Protein 2V3I (pdb70)

Structure (mmCIF, N/CA/C/O backbone):
data_2V3I
#
_entry.id   2V3I
#
_cell.length_a   82.957
_cell.length_b   82.934
_cell.length_c   110.659
_cell.angle_alpha   90.00
_cell.angle_beta   90.00
_cell.angle_gamma   90.00
#
_symmetry.space_group_name_H-M   'I 2 2 2'
#
loop_
_entity.id
_entity.type
_entity.pdbx_description
1 polymer 'EXOGLUCANASE 1'
2 non-polymer 2-acetamido-2-deoxy-beta-D-glucopyranose
3 non-polymer 'COBALT (II) ION'
4 non-polymer GLYCEROL
5 non-polymer 2-{[(2R)-2-HYDROXY-3-(9-PHENANTHRYLOXY)PROPYL]AMINO}PROPANE-1,3-DIOL
6 water water
#
loop_
_atom_site.group_PDB
_atom_site.id
_atom_site.type_symbol
_atom_site.label_atom_id
_atom_site.label_alt_id
_atom_site.label_comp_id
_atom_site.label_asym_id
_atom_site.label_entity_id
_atom_site.label_seq_id
_atom_site.pdbx_PDB_ins_code
_atom_site.Cartn_x
_atom_site.Cartn_y
_atom_site.Cartn_z
_atom_site.occupancy
_atom_site.B_iso_or_equiv
_atom_site.auth_seq_id
_atom_site.auth_comp_id
_atom_site.auth_asym_id
_atom_site.auth_atom_id
_atom_site.pdbx_PDB_model_num
ATOM 9 N N . SER A 1 2 ? 39.314 59.868 65.198 1.00 13.19 2 SER A N 1
ATOM 10 C CA . SER A 1 2 ? 40.257 60.958 65.013 1.00 13.57 2 SER A CA 1
ATOM 11 C C . SER A 1 2 ? 39.607 62.283 65.470 1.00 12.45 2 SER A C 1
ATOM 12 O O . SER A 1 2 ? 38.454 62.331 65.915 1.00 13.36 2 SER A O 1
ATOM 15 N N . ALA A 1 3 ? 40.371 63.359 65.354 1.00 14.13 3 ALA A N 1
ATOM 16 C CA . ALA A 1 3 ? 39.903 64.719 65.671 1.00 14.63 3 ALA A CA 1
ATOM 17 C C . ALA A 1 3 ? 39.794 65.542 64.403 1.00 13.46 3 ALA A C 1
ATOM 18 O O . ALA A 1 3 ? 40.617 65.424 63.506 1.00 17.00 3 ALA A O 1
ATOM 20 N N . CYS A 1 4 ? 38.770 66.379 64.347 1.00 15.37 4 CYS A N 1
ATOM 21 C CA . CYS A 1 4 ? 38.572 67.324 63.270 1.00 16.33 4 CYS A CA 1
ATOM 22 C C . CYS A 1 4 ? 38.536 68.706 63.874 1.00 15.95 4 CYS A C 1
ATOM 23 O O . CYS A 1 4 ? 38.437 68.868 65.113 1.00 16.85 4 CYS A O 1
ATOM 26 N N . THR A 1 5 ? 38.613 69.718 63.006 1.00 16.88 5 THR A N 1
ATOM 27 C CA . THR A 1 5 ? 38.808 71.103 63.447 1.00 18.27 5 THR A CA 1
ATOM 28 C C . THR A 1 5 ? 37.903 72.084 62.726 1.00 18.42 5 THR A C 1
ATOM 29 O O . THR A 1 5 ? 38.276 73.248 62.526 1.00 20.64 5 THR A O 1
ATOM 33 N N . LEU A 1 6 ? 36.696 71.646 62.368 1.00 17.06 6 LEU A N 1
ATOM 34 C CA . LEU A 1 6 ? 35.694 72.600 61.870 1.00 17.60 6 LEU A CA 1
ATOM 35 C C . LEU A 1 6 ? 35.297 73.599 62.980 1.00 18.00 6 LEU A C 1
ATOM 36 O O . LEU A 1 6 ? 34.911 74.728 62.686 1.00 22.20 6 LEU A O 1
ATOM 41 N N A GLN A 1 7 ? 35.493 73.158 64.223 0.50 16.25 7 GLN A N 1
ATOM 42 N N B GLN A 1 7 ? 35.339 73.162 64.242 0.50 16.56 7 GLN A N 1
ATOM 43 C CA A GLN A 1 7 ? 35.205 73.905 65.436 0.50 17.04 7 GLN A CA 1
ATOM 44 C CA B GLN A 1 7 ? 35.243 74.057 65.404 0.50 17.24 7 GLN A CA 1
ATOM 45 C C A GLN A 1 7 ? 36.499 73.869 66.280 0.50 16.17 7 GLN A C 1
ATOM 46 C C B GLN A 1 7 ? 36.531 73.901 66.187 0.50 15.45 7 GLN A C 1
ATOM 47 O O A GLN A 1 7 ? 36.960 72.794 66.643 0.50 16.29 7 GLN A O 1
ATOM 48 O O B GLN A 1 7 ? 36.982 72.794 66.452 0.50 14.47 7 GLN A O 1
ATOM 59 N N . SER A 1 8 ? 37.111 75.018 66.571 1.00 18.05 8 SER A N 1
ATOM 60 C CA . SER A 1 8 ? 38.350 75.000 67.343 1.00 17.82 8 SER A CA 1
ATOM 61 C C . SER A 1 8 ? 38.067 74.474 68.763 1.00 16.19 8 SER A C 1
ATOM 62 O O . SER A 1 8 ? 36.959 74.611 69.276 1.00 18.24 8 SER A O 1
ATOM 65 N N . GLU A 1 9 ? 39.096 73.915 69.378 1.00 15.21 9 GLU A N 1
ATOM 66 C CA . GLU A 1 9 ? 39.012 73.350 70.732 1.00 13.16 9 GLU A CA 1
ATOM 67 C C . GLU A 1 9 ? 39.949 74.160 71.639 1.00 13.40 9 GLU A C 1
ATOM 68 O O . GLU A 1 9 ? 41.166 74.043 71.521 1.00 16.78 9 GLU A O 1
ATOM 74 N N . THR A 1 10 ? 39.358 74.955 72.513 1.00 13.78 10 THR A N 1
ATOM 75 C CA . THR A 1 10 ? 40.121 75.752 73.469 1.00 13.68 10 THR A CA 1
ATOM 76 C C . THR A 1 10 ? 39.597 75.380 74.838 1.00 12.95 10 THR A C 1
ATOM 77 O O . THR A 1 10 ? 38.464 75.718 75.204 1.00 14.63 10 THR A O 1
ATOM 81 N N . HIS A 1 11 ? 40.416 74.673 75.609 1.00 12.10 11 HIS A N 1
ATOM 82 C CA . HIS A 1 11 ? 39.957 74.215 76.945 1.00 12.03 11 HIS A CA 1
ATOM 83 C C . HIS A 1 11 ? 39.894 75.395 77.921 1.00 12.28 11 HIS A C 1
ATOM 84 O O . HIS A 1 11 ? 40.889 76.097 78.112 1.00 13.67 11 HIS A O 1
ATOM 91 N N . PRO A 1 12 ? 38.764 75.602 78.588 1.00 11.40 12 PRO A N 1
ATOM 92 C CA . PRO A 1 12 ? 38.725 76.678 79.547 1.00 12.27 12 PRO A CA 1
ATOM 93 C C . PRO A 1 12 ? 39.777 76.494 80.649 1.00 12.38 12 PRO A C 1
ATOM 94 O O . PRO A 1 12 ? 39.859 75.412 81.240 1.00 12.43 12 PRO A O 1
ATOM 98 N N A PRO A 1 13 ? 40.787 77.377 80.898 0.50 10.53 13 PRO A N 1
ATOM 99 N N B PRO A 1 13 ? 40.340 77.673 81.002 0.50 11.51 13 PRO A N 1
ATOM 100 C CA A PRO A 1 13 ? 41.811 77.126 81.959 0.50 7.00 13 PRO A CA 1
ATOM 101 C CA B PRO A 1 13 ? 41.234 77.719 82.093 0.50 10.62 13 PRO A CA 1
ATOM 102 C C A PRO A 1 13 ? 41.205 76.969 83.358 0.50 6.71 13 PRO A C 1
ATOM 103 C C B PRO A 1 13 ? 40.568 77.589 83.455 0.50 8.77 13 PRO A C 1
ATOM 104 O O A PRO A 1 13 ? 40.136 77.480 83.619 0.50 7.91 13 PRO A O 1
ATOM 105 O O B PRO A 1 13 ? 39.443 78.066 83.709 0.50 10.46 13 PRO A O 1
ATOM 112 N N A LEU A 1 14 ? 41.908 76.250 84.221 0.50 6.06 14 LEU A N 1
ATOM 113 N N B LEU A 1 14 ? 41.313 76.983 84.357 0.50 8.97 14 LEU A N 1
ATOM 114 C CA A LEU A 1 14 ? 41.472 76.109 85.618 0.50 6.14 14 LEU A CA 1
ATOM 115 C CA B LEU A 1 14 ? 40.841 76.809 85.737 0.50 8.75 14 LEU A CA 1
ATOM 116 C C A LEU A 1 14 ? 42.685 75.887 86.479 0.50 6.27 14 LEU A C 1
ATOM 117 C C B LEU A 1 14 ? 42.058 76.701 86.621 0.50 10.28 14 LEU A C 1
ATOM 118 O O A LEU A 1 14 ? 43.490 74.996 86.182 0.50 8.00 14 LEU A O 1
ATOM 119 O O B LEU A 1 14 ? 42.918 75.872 86.361 0.50 11.24 14 LEU A O 1
ATOM 128 N N A THR A 1 15 ? 42.852 76.693 87.527 0.50 6.36 15 THR A N 1
ATOM 129 N N B THR A 1 15 ? 42.156 77.568 87.631 0.50 9.95 15 THR A N 1
ATOM 130 C CA A THR A 1 15 ? 43.963 76.525 88.437 0.50 6.28 15 THR A CA 1
ATOM 131 C CA B THR A 1 15 ? 43.238 77.488 88.609 0.50 10.57 15 THR A CA 1
ATOM 132 C C A THR A 1 15 ? 43.517 75.748 89.662 0.50 5.49 15 THR A C 1
ATOM 133 C C B THR A 1 15 ? 42.835 76.615 89.785 0.50 10.04 15 THR A C 1
ATOM 134 O O A THR A 1 15 ? 42.327 75.675 90.009 0.50 6.61 15 THR A O 1
ATOM 135 O O B THR A 1 15 ? 41.649 76.425 90.055 0.50 10.24 15 THR A O 1
ATOM 142 N N A TRP A 1 16 ? 44.508 75.164 90.335 0.50 6.34 16 TRP A N 1
ATOM 143 N N B TRP A 1 16 ? 43.852 76.030 90.422 0.50 8.54 16 TRP A N 1
ATOM 144 C CA A TRP A 1 16 ? 44.291 74.437 91.596 0.50 6.55 16 TRP A CA 1
ATOM 145 C CA B TRP A 1 16 ? 43.672 75.210 91.622 0.50 9.20 16 TRP A CA 1
ATOM 146 C C A TRP A 1 16 ? 45.595 74.526 92.380 0.50 6.37 16 TRP A C 1
ATOM 147 C C B TRP A 1 16 ? 44.972 75.307 92.442 0.50 9.25 16 TRP A C 1
ATOM 148 O O A TRP A 1 16 ? 46.613 74.890 91.832 0.50 8.22 16 TRP A O 1
ATOM 149 O O B TRP A 1 16 ? 45.987 75.833 91.954 0.50 11.11 16 TRP A O 1
ATOM 170 N N A GLN A 1 17 ? 45.530 74.203 93.661 0.50 6.02 17 GLN A N 1
ATOM 171 N N B GLN A 1 17 ? 44.924 74.845 93.683 0.50 8.87 17 GLN A N 1
ATOM 172 C CA A GLN A 1 17 ? 46.697 74.305 94.522 0.50 6.80 17 GLN A CA 1
ATOM 173 C CA B GLN A 1 17 ? 46.068 74.934 94.566 0.50 8.81 17 GLN A CA 1
ATOM 174 C C A GLN A 1 17 ? 47.221 72.926 94.897 0.50 7.31 17 GLN A C 1
ATOM 175 C C B GLN A 1 17 ? 46.617 73.572 94.907 0.50 8.33 17 GLN A C 1
ATOM 176 O O A GLN A 1 17 ? 46.457 72.050 95.317 0.50 6.52 17 GLN A O 1
ATOM 177 O O B GLN A 1 17 ? 45.857 72.662 95.254 0.50 8.51 17 GLN A O 1
ATOM 188 N N A LYS A 1 18 ? 48.538 72.761 94.828 0.50 6.87 18 LYS A N 1
ATOM 189 N N B LYS A 1 18 ? 47.933 73.466 94.845 0.50 9.24 18 LYS A N 1
ATOM 190 C CA A LYS A 1 18 ? 49.218 71.577 95.337 0.50 7.47 18 LYS A CA 1
ATOM 191 C CA B LYS A 1 18 ? 48.670 72.315 95.309 0.50 8.82 18 LYS A CA 1
ATOM 192 C C A LYS A 1 18 ? 49.899 71.975 96.626 0.50 7.37 18 LYS A C 1
ATOM 193 C C B LYS A 1 18 ? 49.371 72.668 96.629 0.50 9.00 18 LYS A C 1
ATOM 194 O O A LYS A 1 18 ? 50.720 72.908 96.667 0.50 8.24 18 LYS A O 1
ATOM 195 O O B LYS A 1 18 ? 50.146 73.629 96.682 0.50 8.86 18 LYS A O 1
ATOM 206 N N A CYS A 1 19 ? 49.561 71.274 97.696 0.50 7.55 19 CYS A N 1
ATOM 207 N N B CYS A 1 19 ? 49.095 71.904 97.685 0.50 8.87 19 CYS A N 1
ATOM 208 C CA A CYS A 1 19 ? 50.006 71.635 98.999 0.50 9.17 19 CYS A CA 1
ATOM 209 C CA B CYS A 1 19 ? 49.619 72.157 99.050 0.50 9.90 19 CYS A CA 1
ATOM 210 C C A CYS A 1 19 ? 51.053 70.658 99.450 0.50 10.79 19 CYS A C 1
ATOM 211 C C B CYS A 1 19 ? 50.693 71.124 99.493 0.50 9.39 19 CYS A C 1
ATOM 212 O O A CYS A 1 19 ? 51.084 69.495 99.039 0.50 10.90 19 CYS A O 1
ATOM 213 O O B CYS A 1 19 ? 50.702 69.983 99.021 0.50 12.55 19 CYS A O 1
ATOM 218 N N A SER A 1 20 ? 51.964 71.155 100.269 0.50 12.30 20 SER A N 1
ATOM 219 N N B SER A 1 20 ? 51.575 71.530 100.428 0.50 11.83 20 SER A N 1
ATOM 220 C CA A SER A 1 20 ? 52.980 70.299 100.777 0.50 15.13 20 SER A CA 1
ATOM 221 C CA B SER A 1 20 ? 52.757 70.725 100.876 0.50 11.83 20 SER A CA 1
ATOM 222 C C A SER A 1 20 ? 52.837 70.289 102.268 0.50 15.02 20 SER A C 1
ATOM 223 C C B SER A 1 20 ? 52.748 70.349 102.379 0.50 11.79 20 SER A C 1
ATOM 224 O O A SER A 1 20 ? 52.231 71.165 102.904 0.50 14.72 20 SER A O 1
ATOM 225 O O B SER A 1 20 ? 52.153 71.093 103.174 0.50 12.47 20 SER A O 1
ATOM 230 N N . SER A 1 21 ? 53.384 69.232 102.810 1.00 13.88 21 SER A N 1
ATOM 231 C CA . SER A 1 21 ? 53.386 68.984 104.230 1.00 14.09 21 SER A CA 1
ATOM 232 C C . SER A 1 21 ? 54.031 70.080 105.046 1.00 13.77 21 SER A C 1
ATOM 233 O O . SER A 1 21 ? 53.673 70.252 106.220 1.00 15.44 21 SER A O 1
ATOM 236 N N . GLY A 1 22 ? 54.959 70.829 104.436 1.00 14.34 22 GLY A N 1
ATOM 237 C CA . GLY A 1 22 ? 55.665 71.887 105.114 1.00 16.12 22 GLY A CA 1
ATOM 238 C C . GLY A 1 22 ? 54.870 73.155 105.288 1.00 15.42 22 GLY A C 1
ATOM 239 O O . GLY A 1 22 ? 55.362 74.120 105.897 1.00 16.58 22 GLY A O 1
ATOM 240 N N . GLY A 1 23 ? 53.642 73.165 104.791 1.00 15.42 23 GLY A N 1
ATOM 241 C CA . GLY A 1 23 ? 52.725 74.220 105.210 1.00 17.73 23 GLY A CA 1
ATOM 242 C C . GLY A 1 23 ? 52.393 75.276 104.184 1.00 16.03 23 GLY A C 1
ATOM 243 O O . GLY A 1 23 ? 51.636 76.225 104.505 1.00 17.93 23 GLY A O 1
ATOM 244 N N . THR A 1 24 ? 52.951 75.139 102.972 1.00 16.53 24 THR A N 1
ATOM 245 C CA . THR A 1 24 ? 52.671 76.101 101.886 1.00 15.85 24 THR A CA 1
ATOM 246 C C . THR A 1 24 ? 51.945 75.405 100.746 1.00 15.85 24 THR A C 1
ATOM 247 O O . THR A 1 24 ? 51.963 74.190 100.610 1.00 19.01 24 THR A O 1
ATOM 251 N N A CYS A 1 25 ? 51.480 76.171 99.812 0.50 15.39 25 CYS A N 1
ATOM 252 N N B CYS A 1 25 ? 51.121 76.250 100.089 0.50 14.41 25 CYS A N 1
ATOM 253 C CA A CYS A 1 25 ? 50.829 75.569 98.700 0.50 11.85 25 CYS A CA 1
ATOM 254 C CA B CYS A 1 25 ? 50.270 75.984 98.882 0.50 12.50 25 CYS A CA 1
ATOM 255 C C A CYS A 1 25 ? 51.338 76.345 97.509 0.50 10.48 25 CYS A C 1
ATOM 256 C C B CYS A 1 25 ? 50.634 76.943 97.715 0.50 12.69 25 CYS A C 1
ATOM 257 O O A CYS A 1 25 ? 51.735 77.514 97.628 0.50 13.18 25 CYS A O 1
ATOM 258 O O B CYS A 1 25 ? 50.943 78.113 97.917 0.50 16.17 25 CYS A O 1
ATOM 263 N N A THR A 1 26 ? 51.275 75.708 96.356 0.50 10.22 26 THR A N 1
ATOM 264 N N B THR A 1 26 ? 50.554 76.422 96.494 0.50 12.09 26 THR A N 1
ATOM 265 C CA A THR A 1 26 ? 51.742 76.330 95.127 0.50 10.54 26 THR A CA 1
ATOM 266 C CA B THR A 1 26 ? 50.932 77.165 95.302 0.50 12.70 26 THR A CA 1
ATOM 267 C C A THR A 1 26 ? 50.670 76.150 94.045 0.50 9.37 26 THR A C 1
ATOM 268 C C B THR A 1 26 ? 49.882 77.003 94.187 0.50 11.13 26 THR A C 1
ATOM 269 O O A THR A 1 26 ? 50.136 75.040 93.875 0.50 9.36 26 THR A O 1
ATOM 270 O O B THR A 1 26 ? 49.365 75.912 93.954 0.50 11.05 26 THR A O 1
ATOM 277 N N A GLN A 1 27 ? 50.347 77.227 93.335 0.50 8.98 27 GLN A N 1
ATOM 278 N N B GLN A 1 27 ? 49.572 78.114 93.524 0.50 11.71 27 GLN A N 1
ATOM 279 C CA A GLN A 1 27 ? 49.363 77.160 92.275 0.50 8.25 27 GLN A CA 1
ATOM 280 C CA B GLN A 1 27 ? 48.600 78.111 92.438 0.50 11.52 27 GLN A CA 1
ATOM 281 C C A GLN A 1 27 ? 49.848 76.347 91.088 0.50 8.38 27 GLN A C 1
ATOM 282 C C B GLN A 1 27 ? 49.112 77.341 91.221 0.50 11.15 27 GLN A C 1
ATOM 283 O O A GLN A 1 27 ? 50.973 76.486 90.616 0.50 10.64 27 GLN A O 1
ATOM 284 O O B GLN A 1 27 ? 50.245 77.557 90.763 0.50 13.26 27 GLN A O 1
ATOM 295 N N A GLN A 1 28 ? 48.929 75.519 90.585 0.50 7.76 28 GLN A N 1
ATOM 296 N N B GLN A 1 28 ? 48.231 76.490 90.692 0.50 10.30 28 GLN A N 1
ATOM 297 C CA A GLN A 1 28 ? 49.103 74.724 89.380 0.50 8.17 28 GLN A CA 1
ATOM 298 C CA B GLN A 1 28 ? 48.466 75.705 89.480 0.50 9.65 28 GLN A CA 1
ATOM 299 C C A GLN A 1 28 ? 48.134 75.227 88.311 0.50 7.26 28 GLN A C 1
ATOM 300 C C B GLN A 1 28 ? 47.493 76.223 88.441 0.50 10.25 28 GLN A C 1
ATOM 301 O O A GLN A 1 28 ? 47.013 75.594 88.619 0.50 9.06 28 GLN A O 1
ATOM 302 O O B GLN A 1 28 ? 46.360 76.620 88.760 0.50 12.64 28 GLN A O 1
ATOM 313 N N A THR A 1 29 ? 48.560 75.199 87.057 0.50 8.62 29 THR A N 1
ATOM 314 N N B THR A 1 29 ? 47.926 76.215 87.186 0.50 10.84 29 THR A N 1
ATOM 315 C CA A THR A 1 29 ? 47.680 75.620 85.986 0.50 9.32 29 THR A CA 1
ATOM 316 C CA B THR A 1 29 ? 47.047 76.599 86.112 0.50 11.44 29 THR A CA 1
ATOM 317 C C A THR A 1 29 ? 47.303 74.424 85.135 0.50 8.84 29 THR A C 1
ATOM 318 C C B THR A 1 29 ? 46.673 75.358 85.289 0.50 11.50 29 THR A C 1
ATOM 319 O O A THR A 1 29 ? 48.151 73.828 84.486 0.50 11.10 29 THR A O 1
ATOM 320 O O B THR A 1 29 ? 47.514 74.737 84.635 0.50 14.40 29 THR A O 1
ATOM 327 N N A GLY A 1 30 ? 46.020 74.120 85.100 0.50 8.98 30 GLY A N 1
ATOM 328 N N B GLY A 1 30 ? 45.394 75.007 85.346 0.50 11.64 30 GLY A N 1
ATOM 329 C CA A GLY A 1 30 ? 45.442 73.092 84.227 0.50 10.04 30 GLY A CA 1
ATOM 330 C CA B GLY A 1 30 ? 44.847 73.844 84.660 0.50 12.81 30 GLY A CA 1
ATOM 331 C C A GLY A 1 30 ? 44.353 73.734 83.357 0.50 9.59 30 GLY A C 1
ATOM 332 C C B GLY A 1 30 ? 43.855 74.205 83.603 0.50 12.33 30 GLY A C 1
ATOM 333 O O A GLY A 1 30 ? 44.384 74.888 83.105 0.50 8.59 30 GLY A O 1
ATOM 334 O O B GLY A 1 30 ? 43.765 75.482 83.247 0.50 11.06 30 GLY A O 1
ATOM 335 N N . SER A 1 31 ? 43.239 73.100 83.033 1.00 14.74 31 SER A N 1
ATOM 336 C CA . SER A 1 31 ? 42.147 73.438 82.141 1.00 13.02 31 SER A CA 1
ATOM 337 C C . SER A 1 31 ? 41.139 72.310 82.242 1.00 11.11 31 SER A C 1
ATOM 338 O O . SER A 1 31 ? 41.463 71.252 82.804 1.00 12.11 31 SER A O 1
ATOM 341 N N . VAL A 1 32 ? 39.960 72.522 81.661 1.00 10.03 32 VAL A N 1
ATOM 342 C CA . VAL A 1 32 ? 38.960 71.443 81.605 1.00 9.56 32 VAL A CA 1
ATOM 343 C C . VAL A 1 32 ? 38.627 71.124 80.154 1.00 9.55 32 VAL A C 1
ATOM 344 O O . VAL A 1 32 ? 38.643 71.989 79.274 1.00 10.74 32 VAL A O 1
ATOM 348 N N . VAL A 1 33 ? 38.250 69.854 79.950 1.00 8.99 33 VAL A N 1
ATOM 349 C CA . VAL A 1 33 ? 37.844 69.366 78.629 1.00 9.14 33 VAL A CA 1
ATOM 350 C C . VAL A 1 33 ? 36.526 68.624 78.746 1.00 8.50 33 VAL A C 1
ATOM 351 O O . VAL A 1 33 ? 36.319 67.870 79.715 1.00 9.19 33 VAL A O 1
ATOM 355 N N . ILE A 1 34 ? 35.648 68.792 77.760 1.00 8.25 34 ILE A N 1
ATOM 356 C CA . ILE A 1 34 ? 34.372 68.084 77.752 1.00 8.25 34 ILE A CA 1
ATOM 357 C C . ILE A 1 34 ? 34.548 66.678 77.146 1.00 7.79 34 ILE A C 1
ATOM 358 O O . ILE A 1 34 ? 35.258 66.443 76.168 1.00 8.33 34 ILE A O 1
ATOM 363 N N . ASP A 1 35 ? 33.814 65.749 77.766 1.00 7.89 35 ASP A N 1
ATOM 364 C CA . ASP A 1 35 ? 33.782 64.347 77.350 1.00 7.27 35 ASP A CA 1
ATOM 365 C C . ASP A 1 35 ? 33.294 64.261 75.911 1.00 7.61 35 ASP A C 1
ATOM 366 O O . ASP A 1 35 ? 32.374 64.965 75.448 1.00 8.02 35 ASP A O 1
ATOM 371 N N . ALA A 1 36 ? 33.891 63.287 75.196 1.00 7.97 36 ALA A N 1
ATOM 372 C CA . ALA A 1 36 ? 33.641 63.073 73.776 1.00 9.06 36 ALA A CA 1
ATOM 373 C C . ALA A 1 36 ? 32.166 62.831 73.455 1.00 8.63 36 ALA A C 1
ATOM 374 O O . ALA A 1 36 ? 31.733 63.161 72.340 1.00 9.36 36 ALA A O 1
ATOM 376 N N . ASN A 1 37 ? 31.398 62.233 74.363 1.00 8.30 37 ASN A N 1
ATOM 377 C CA . ASN A 1 37 ? 29.995 61.963 74.045 1.00 9.26 37 ASN A CA 1
ATOM 378 C C . ASN A 1 37 ? 29.166 63.214 73.774 1.00 8.82 37 ASN A C 1
ATOM 379 O O . ASN A 1 37 ? 28.129 63.134 73.106 1.00 10.79 37 ASN A O 1
ATOM 384 N N . TRP A 1 38 ? 29.577 64.362 74.333 1.00 8.85 38 TRP A N 1
ATOM 385 C CA . TRP A 1 38 ? 28.831 65.591 74.129 1.00 9.32 38 TRP A CA 1
ATOM 386 C C . TRP A 1 38 ? 29.172 66.260 72.819 1.00 9.29 38 TRP A C 1
ATOM 387 O O . TRP A 1 38 ? 28.488 67.215 72.420 1.00 11.12 38 TRP A O 1
ATOM 398 N N . ARG A 1 39 ? 30.205 65.786 72.128 1.00 9.54 39 ARG A N 1
ATOM 399 C CA . ARG A 1 39 ? 30.695 66.445 70.906 1.00 10.19 39 ARG A CA 1
ATOM 400 C C . ARG A 1 39 ? 29.907 66.021 69.677 1.00 11.22 39 ARG A C 1
ATOM 401 O O . ARG A 1 39 ? 29.204 65.000 69.685 1.00 12.89 39 ARG A O 1
ATOM 409 N N . TRP A 1 40 ? 30.095 66.791 68.615 1.00 10.69 40 TRP A N 1
ATOM 410 C CA . TRP A 1 40 ? 29.659 66.422 67.273 1.00 11.75 40 TRP A CA 1
ATOM 411 C C . TRP A 1 40 ? 30.638 65.383 66.699 1.00 11.27 40 TRP A C 1
ATOM 412 O O . TRP A 1 40 ? 31.866 65.586 66.727 1.00 12.66 40 TRP A O 1
ATOM 423 N N . THR A 1 41 ? 30.073 64.278 66.208 1.00 10.94 41 THR A N 1
ATOM 424 C CA . THR A 1 41 ? 30.833 63.204 65.590 1.00 11.42 41 THR A CA 1
ATOM 425 C C . THR A 1 41 ? 30.449 63.194 64.109 1.00 11.82 41 THR A C 1
ATOM 426 O O . THR A 1 41 ? 29.291 62.958 63.773 1.00 12.09 41 THR A O 1
ATOM 430 N N . HIS A 1 42 ? 31.414 63.450 63.209 1.00 11.31 42 HIS A N 1
ATOM 431 C CA . HIS A 1 42 ? 31.107 63.533 61.793 1.00 11.81 42 HIS A CA 1
ATOM 432 C C . HIS A 1 42 ? 32.179 62.897 60.941 1.00 11.76 42 HIS A C 1
ATOM 433 O O . HIS A 1 42 ? 33.246 62.515 61.428 1.00 12.75 42 HIS A O 1
ATOM 440 N N . ALA A 1 43 ? 31.897 62.808 59.653 1.00 12.70 43 ALA A N 1
ATOM 441 C CA . ALA A 1 43 ? 32.831 62.183 58.735 1.00 13.77 43 ALA A CA 1
ATOM 442 C C . ALA A 1 43 ? 34.150 62.937 58.708 1.00 14.33 43 ALA A C 1
ATOM 443 O O . ALA A 1 43 ? 34.150 64.168 58.770 1.00 15.02 43 ALA A O 1
ATOM 445 N N . THR A 1 44 ? 35.262 62.230 58.502 1.00 15.41 44 THR A N 1
ATOM 446 C CA . THR A 1 44 ? 36.545 62.951 58.543 1.00 17.00 44 THR A CA 1
ATOM 447 C C . THR A 1 44 ? 36.678 64.004 57.444 1.00 17.79 44 THR A C 1
ATOM 448 O O . THR A 1 44 ? 37.380 65.007 57.647 1.00 21.08 44 THR A O 1
ATOM 452 N N . ASN A 1 45 ? 36.003 63.803 56.310 1.00 17.64 45 ASN A N 1
ATOM 453 C CA . ASN A 1 45 ? 36.194 64.673 55.163 1.00 21.14 45 ASN A CA 1
ATOM 454 C C . ASN A 1 45 ? 34.977 65.530 54.811 1.00 19.89 45 ASN A C 1
ATOM 455 O O . ASN A 1 45 ? 34.946 66.083 53.716 1.00 23.06 45 ASN A O 1
ATOM 460 N N . SER A 1 46 ? 33.967 65.604 55.676 1.00 18.24 46 SER A N 1
ATOM 461 C CA . SER A 1 46 ? 32.791 66.423 55.392 1.00 18.23 46 SER A CA 1
ATOM 462 C C . SER A 1 46 ? 32.042 66.696 56.680 1.00 17.74 46 SER A C 1
ATOM 463 O O . SER A 1 46 ? 32.446 66.227 57.741 1.00 20.98 46 SER A O 1
ATOM 466 N N A SER A 1 47 ? 30.930 67.418 56.590 0.50 18.00 47 SER A N 1
ATOM 467 N N B SER A 1 47 ? 30.935 67.421 56.600 0.50 17.07 47 SER A N 1
ATOM 468 C CA A SER A 1 47 ? 30.102 67.697 57.759 0.50 18.13 47 SER A CA 1
ATOM 469 C CA B SER A 1 47 ? 30.131 67.688 57.781 0.50 16.84 47 SER A CA 1
ATOM 470 C C A SER A 1 47 ? 29.026 66.648 58.006 0.50 15.69 47 SER A C 1
ATOM 471 C C B SER A 1 47 ? 28.991 66.686 57.959 0.50 15.38 47 SER A C 1
ATOM 472 O O A SER A 1 47 ? 28.216 66.807 58.917 0.50 16.74 47 SER A O 1
ATOM 473 O O B SER A 1 47 ? 28.094 66.923 58.769 0.50 18.21 47 SER A O 1
ATOM 478 N N . THR A 1 48 ? 29.011 65.579 57.219 1.00 16.11 48 THR A N 1
ATOM 479 C CA . THR A 1 48 ? 27.972 64.550 57.396 1.00 15.44 48 THR A CA 1
ATOM 480 C C . THR A 1 48 ? 28.061 63.903 58.791 1.00 13.93 48 THR A C 1
ATOM 481 O O . THR A 1 48 ? 29.148 63.502 59.207 1.00 13.12 48 THR A O 1
ATOM 485 N N . ASN A 1 49 ? 26.939 63.781 59.484 1.00 14.34 49 ASN A N 1
ATOM 486 C CA . ASN A 1 49 ? 26.961 63.242 60.842 1.00 14.29 49 ASN A CA 1
ATOM 487 C C . ASN A 1 49 ? 27.245 61.734 60.839 1.00 13.89 49 ASN A C 1
ATOM 488 O O . ASN A 1 49 ? 26.638 60.990 60.065 1.00 16.18 49 ASN A O 1
ATOM 493 N N . CYS A 1 50 ? 28.138 61.279 61.736 1.00 11.85 50 CYS A N 1
ATOM 494 C CA . CYS A 1 50 ? 28.232 59.853 61.996 1.00 10.89 50 CYS A CA 1
ATOM 495 C C . CYS A 1 50 ? 27.186 59.402 62.988 1.00 10.56 50 CYS A C 1
ATOM 496 O O . CYS A 1 50 ? 26.798 58.233 62.979 1.00 12.15 50 CYS A O 1
ATOM 499 N N . TYR A 1 51 ? 26.819 60.296 63.911 1.00 11.70 51 TYR A N 1
ATOM 500 C CA . TYR A 1 51 ? 25.808 60.033 64.936 1.00 11.65 51 TYR A CA 1
ATOM 501 C C . TYR A 1 51 ? 24.915 61.232 64.901 1.00 11.65 51 TYR A C 1
ATOM 502 O O . TYR A 1 51 ? 25.378 62.368 64.847 1.00 12.49 51 TYR A O 1
ATOM 511 N N . ASP A 1 52 ? 23.613 60.992 64.944 1.00 13.22 52 ASP A N 1
ATOM 512 C CA . ASP A 1 52 ? 22.634 62.071 64.810 1.00 16.13 52 ASP A CA 1
ATOM 513 C C . ASP A 1 52 ? 21.419 61.677 65.614 1.00 14.29 52 ASP A C 1
ATOM 514 O O . ASP A 1 52 ? 20.907 60.588 65.423 1.00 15.09 52 ASP A O 1
ATOM 519 N N . GLY A 1 53 ? 20.969 62.542 66.519 1.00 15.40 53 GLY A N 1
ATOM 520 C CA . GLY A 1 53 ? 19.849 62.179 67.385 1.00 14.73 53 GLY A CA 1
ATOM 521 C C . GLY A 1 53 ? 20.294 61.058 68.298 1.00 12.32 53 GLY A C 1
ATOM 522 O O . GLY A 1 53 ? 21.181 61.244 69.126 1.00 12.96 53 GLY A O 1
ATOM 523 N N . ASN A 1 54 ? 19.716 59.873 68.135 1.00 12.16 54 ASN A N 1
ATOM 524 C CA . ASN A 1 54 ? 20.133 58.719 68.946 1.00 12.82 54 ASN A CA 1
ATOM 525 C C . ASN A 1 54 ? 20.462 57.526 68.092 1.00 11.78 54 ASN A C 1
ATOM 526 O O . ASN A 1 54 ? 20.423 56.389 68.564 1.00 13.72 54 ASN A O 1
ATOM 531 N N A THR A 1 55 ? 20.758 57.783 66.812 0.50 12.14 55 THR A N 1
ATOM 532 N N B THR A 1 55 ? 20.918 57.770 66.877 0.50 12.34 55 THR A N 1
ATOM 533 C CA A THR A 1 55 ? 21.102 56.749 65.828 0.50 15.05 55 THR A CA 1
ATOM 534 C CA B THR A 1 55 ? 21.296 56.659 66.043 0.50 12.92 55 THR A CA 1
ATOM 535 C C A THR A 1 55 ? 22.503 57.008 65.230 0.50 11.51 55 THR A C 1
ATOM 536 C C B THR A 1 55 ? 22.460 57.022 65.099 0.50 13.03 55 THR A C 1
ATOM 537 O O A THR A 1 55 ? 23.009 58.127 65.297 0.50 11.91 55 THR A O 1
ATOM 538 O O B THR A 1 55 ? 22.746 58.193 64.765 0.50 14.62 55 THR A O 1
ATOM 545 N N . TRP A 1 56 ? 23.093 55.968 64.641 1.00 11.90 56 TRP A N 1
ATOM 546 C CA . TRP A 1 56 ? 24.307 56.090 63.868 1.00 11.56 56 TRP A CA 1
ATOM 547 C C . TRP A 1 56 ? 24.034 56.022 62.383 1.00 11.58 56 TRP A C 1
ATOM 548 O O . TRP A 1 56 ? 23.066 55.369 61.920 1.00 13.44 56 TRP A O 1
ATOM 559 N N . SER A 1 57 ? 24.895 56.644 61.592 1.00 11.62 57 SER A N 1
ATOM 560 C CA . SER A 1 57 ? 24.907 56.505 60.142 1.00 11.13 57 SER A CA 1
ATOM 561 C C . SER A 1 57 ? 25.220 55.052 59.779 1.00 11.74 57 SER A C 1
ATOM 562 O O . SER A 1 57 ? 26.323 54.550 60.092 1.00 12.76 57 SER A O 1
ATOM 565 N N . SER A 1 58 ? 24.301 54.386 59.082 1.00 11.66 58 SER A N 1
ATOM 566 C CA . SER A 1 58 ? 24.515 52.985 58.747 1.00 13.35 58 SER A CA 1
ATOM 567 C C . SER A 1 58 ? 25.562 52.823 57.672 1.00 13.89 58 SER A C 1
ATOM 568 O O . SER A 1 58 ? 26.145 51.738 57.528 1.00 15.56 58 SER A O 1
ATOM 571 N N . THR A 1 59 ? 25.812 53.876 56.893 1.00 12.85 59 THR A N 1
ATOM 572 C CA . THR A 1 59 ? 26.809 53.771 55.848 1.00 13.23 59 THR A CA 1
ATOM 573 C C . THR A 1 59 ? 28.195 54.161 56.361 1.00 13.55 59 THR A C 1
ATOM 574 O O . THR A 1 59 ? 29.181 53.506 56.005 1.00 14.81 59 THR A O 1
ATOM 578 N N . LEU A 1 60 ? 28.315 55.226 57.158 1.00 12.76 60 LEU A N 1
ATOM 579 C CA . LEU A 1 60 ? 29.624 55.569 57.737 1.00 12.17 60 LEU A CA 1
ATOM 580 C C . LEU A 1 60 ? 30.058 54.584 58.804 1.00 11.55 60 LEU A C 1
ATOM 581 O O . LEU A 1 60 ? 31.264 54.362 59.007 1.00 12.55 60 LEU A O 1
ATOM 586 N N . CYS A 1 61 ? 29.080 54.017 59.514 1.00 11.06 61 CYS A N 1
ATOM 587 C CA . CYS A 1 61 ? 29.318 53.239 60.699 1.00 12.23 61 CYS A CA 1
ATOM 588 C C . CYS A 1 61 ? 28.654 51.855 60.638 1.00 12.09 61 CYS A C 1
ATOM 589 O O . CYS A 1 61 ? 27.787 51.528 61.435 1.00 13.11 61 CYS A O 1
ATOM 592 N N . PRO A 1 62 ? 29.078 51.019 59.667 1.00 14.02 62 PRO A N 1
ATOM 593 C CA . PRO A 1 62 ? 28.489 49.687 59.534 1.00 14.80 62 PRO A CA 1
ATOM 594 C C . PRO A 1 62 ? 28.969 48.699 60.601 1.00 14.73 62 PRO A C 1
ATOM 595 O O . PRO A 1 62 ? 28.345 47.650 60.818 1.00 17.18 62 PRO A O 1
ATOM 599 N N . ASP A 1 63 ? 30.096 49.019 61.242 1.00 14.28 63 ASP A N 1
ATOM 600 C CA . ASP A 1 63 ? 30.667 48.200 62.304 1.00 13.89 63 ASP A CA 1
ATOM 601 C C . ASP A 1 63 ? 31.586 49.129 63.108 1.00 12.69 63 ASP A C 1
ATOM 602 O O . ASP A 1 63 ? 31.860 50.277 62.686 1.00 12.80 63 ASP A O 1
ATOM 607 N N . ASN A 1 64 ? 32.048 48.647 64.255 1.00 12.63 64 ASN A N 1
ATOM 608 C CA . ASN A 1 64 ? 32.740 49.527 65.202 1.00 12.33 64 ASN A CA 1
ATOM 609 C C . ASN A 1 64 ? 34.061 50.053 64.655 1.00 12.90 64 ASN A C 1
ATOM 610 O O . ASN A 1 64 ? 34.401 51.210 64.924 1.00 12.77 64 ASN A O 1
ATOM 615 N N . GLU A 1 65 ? 34.812 49.224 63.913 1.00 13.92 65 GLU A N 1
ATOM 616 C CA . GLU A 1 65 ? 36.138 49.605 63.434 1.00 14.74 65 GLU A CA 1
ATOM 617 C C . GLU A 1 65 ? 36.004 50.563 62.255 1.00 15.02 65 GLU A C 1
ATOM 618 O O . GLU A 1 65 ? 36.659 51.608 62.193 1.00 15.65 65 GLU A O 1
ATOM 624 N N . THR A 1 66 ? 35.120 50.230 61.322 1.00 14.25 66 THR A N 1
ATOM 625 C CA . THR A 1 66 ? 34.934 51.094 60.152 1.00 14.72 66 THR A CA 1
ATOM 626 C C . THR A 1 66 ? 34.457 52.490 60.585 1.00 12.83 66 THR A C 1
ATOM 627 O O . THR A 1 66 ? 34.890 53.498 60.063 1.00 13.93 66 THR A O 1
ATOM 631 N N . CYS A 1 67 ? 33.536 52.546 61.541 1.00 11.90 67 CYS A N 1
ATOM 632 C CA . CYS A 1 67 ? 33.032 53.812 62.030 1.00 11.35 67 CYS A CA 1
ATOM 633 C C . CYS A 1 67 ? 34.156 54.660 62.577 1.00 11.41 67 CYS A C 1
ATOM 634 O O . CYS A 1 67 ? 34.243 55.862 62.273 1.00 12.18 67 CYS A O 1
ATOM 637 N N . ALA A 1 68 ? 35.018 54.089 63.434 1.00 12.10 68 ALA A N 1
ATOM 638 C CA . ALA A 1 68 ? 36.119 54.873 63.994 1.00 13.02 68 ALA A CA 1
ATOM 639 C C . ALA A 1 68 ? 37.067 55.363 62.907 1.00 13.54 68 ALA A C 1
ATOM 640 O O . ALA A 1 68 ? 37.613 56.467 63.026 1.00 15.47 68 ALA A O 1
ATOM 642 N N . LYS A 1 69 ? 37.287 54.582 61.840 1.00 14.06 69 LYS A N 1
ATOM 643 C CA . LYS A 1 69 ? 38.140 55.037 60.746 1.00 15.14 69 LYS A CA 1
ATOM 644 C C . LYS A 1 69 ? 37.496 56.175 59.978 1.00 14.58 69 LYS A C 1
ATOM 645 O O . LYS A 1 69 ? 38.186 57.082 59.498 1.00 17.19 69 LYS A O 1
ATOM 651 N N . ASN A 1 70 ? 36.179 56.135 59.847 1.00 13.51 70 ASN A N 1
ATOM 652 C CA . ASN A 1 70 ? 35.475 57.112 59.031 1.00 12.73 70 ASN A CA 1
ATOM 653 C C . ASN A 1 70 ? 35.125 58.403 59.749 1.00 13.33 70 ASN A C 1
ATOM 654 O O . ASN A 1 70 ? 34.725 59.365 59.093 1.00 14.93 70 ASN A O 1
ATOM 659 N N . CYS A 1 71 ? 35.224 58.418 61.088 1.00 12.31 71 CYS A N 1
ATOM 660 C CA . CYS A 1 71 ? 34.576 59.461 61.886 1.00 12.30 71 CYS A CA 1
ATOM 661 C C . CYS A 1 71 ? 35.557 60.167 62.811 1.00 12.17 71 CYS A C 1
ATOM 662 O O . CYS A 1 71 ? 36.567 59.601 63.260 1.00 13.37 71 CYS A O 1
ATOM 665 N N . CYS A 1 72 ? 35.235 61.416 63.118 1.00 12.14 72 CYS A N 1
ATOM 666 C CA . CYS A 1 72 ? 36.034 62.225 64.014 1.00 11.98 72 CYS A CA 1
ATOM 667 C C . CYS A 1 72 ? 35.142 62.991 64.973 1.00 11.70 72 CYS A C 1
ATOM 668 O O . CYS A 1 72 ? 33.948 63.235 64.728 1.00 12.99 72 CYS A O 1
ATOM 671 N N . LEU A 1 73 ? 35.784 63.384 66.070 1.00 11.50 73 LEU A N 1
ATOM 672 C CA . LEU A 1 73 ? 35.203 64.280 67.059 1.00 10.78 73 LEU A CA 1
ATOM 673 C C . LEU A 1 73 ? 35.643 65.702 66.771 1.00 12.05 73 LEU A C 1
ATOM 674 O O . LEU A 1 73 ? 36.816 65.912 66.404 1.00 14.70 73 LEU A O 1
ATOM 679 N N . ASP A 1 74 ? 34.767 66.677 66.929 1.00 11.69 74 ASP A N 1
ATOM 680 C CA . ASP A 1 74 ? 35.130 68.048 66.669 1.00 13.07 74 ASP A CA 1
ATOM 681 C C . ASP A 1 74 ? 35.187 68.865 67.950 1.00 11.60 74 ASP A C 1
ATOM 682 O O . ASP A 1 74 ? 34.892 68.396 69.066 1.00 11.79 74 ASP A O 1
ATOM 687 N N . GLY A 1 75 ? 35.589 70.118 67.812 1.00 12.33 75 GLY A N 1
ATOM 688 C CA . GLY A 1 75 ? 35.744 71.011 68.948 1.00 11.82 75 GLY A CA 1
ATOM 689 C C . GLY A 1 75 ? 34.444 71.450 69.561 1.00 11.50 75 GLY A C 1
ATOM 690 O O . GLY A 1 75 ? 33.373 71.314 68.955 1.00 12.91 75 GLY A O 1
ATOM 691 N N . ALA A 1 76 ? 34.541 72.011 70.762 1.00 12.09 76 ALA A N 1
ATOM 692 C CA . ALA A 1 76 ? 33.391 72.418 71.561 1.00 11.70 76 ALA A CA 1
ATOM 693 C C . ALA A 1 76 ? 33.409 73.917 71.825 1.00 12.52 76 ALA A C 1
ATOM 694 O O . ALA A 1 76 ? 34.445 74.443 72.265 1.00 13.42 76 ALA A O 1
ATOM 696 N N . ALA A 1 77 ? 32.240 74.558 71.688 1.00 12.22 77 ALA A N 1
ATOM 697 C CA . ALA A 1 77 ? 32.062 75.962 72.080 1.00 13.59 77 ALA A CA 1
ATOM 698 C C . ALA A 1 77 ? 31.588 75.893 73.550 1.00 11.47 77 ALA A C 1
ATOM 699 O O . ALA A 1 77 ? 30.399 75.715 73.821 1.00 11.76 77 ALA A O 1
ATOM 701 N N . TYR A 1 78 ? 32.519 75.992 74.496 1.00 11.21 78 TYR A N 1
ATOM 702 C CA . TYR A 1 78 ? 32.213 75.638 75.882 1.00 10.64 78 TYR A CA 1
ATOM 703 C C . TYR A 1 78 ? 31.091 76.462 76.478 1.00 10.05 78 TYR A C 1
ATOM 704 O O . TYR A 1 78 ? 30.140 75.893 77.069 1.00 10.87 78 TYR A O 1
ATOM 713 N N . ALA A 1 79 ? 31.136 77.795 76.349 1.00 11.90 79 ALA A N 1
ATOM 714 C CA . ALA A 1 79 ? 30.085 78.592 76.969 1.00 12.73 79 ALA A CA 1
ATOM 715 C C . ALA A 1 79 ? 28.809 78.537 76.141 1.00 12.70 79 ALA A C 1
ATOM 716 O O . ALA A 1 79 ? 27.741 78.304 76.699 1.00 13.72 79 ALA A O 1
ATOM 718 N N A SER A 1 80 ? 28.867 78.795 74.832 0.50 12.86 80 SER A N 1
ATOM 719 N N B SER A 1 80 ? 28.953 78.752 74.833 0.50 13.03 80 SER A N 1
ATOM 720 C CA A SER A 1 80 ? 27.629 78.972 74.072 0.50 13.71 80 SER A CA 1
ATOM 721 C CA B SER A 1 80 ? 27.818 78.947 73.974 0.50 13.51 80 SER A CA 1
ATOM 722 C C A SER A 1 80 ? 26.886 77.671 73.736 0.50 13.48 80 SER A C 1
ATOM 723 C C B SER A 1 80 ? 26.958 77.693 73.815 0.50 11.45 80 SER A C 1
ATOM 724 O O A SER A 1 80 ? 25.658 77.673 73.586 0.50 13.97 80 SER A O 1
ATOM 725 O O B SER A 1 80 ? 25.728 77.755 73.875 0.50 13.43 80 SER A O 1
ATOM 730 N N . THR A 1 81 ? 27.604 76.562 73.588 1.00 11.79 81 THR A N 1
ATOM 731 C CA . THR A 1 81 ? 26.897 75.313 73.360 1.00 10.99 81 THR A CA 1
ATOM 732 C C . THR A 1 81 ? 26.639 74.562 74.670 1.00 10.49 81 THR A C 1
ATOM 733 O O . THR A 1 81 ? 25.564 74.018 74.879 1.00 11.00 81 THR A O 1
ATOM 737 N N . TYR A 1 82 ? 27.621 74.581 75.573 1.00 10.40 82 TYR A N 1
ATOM 738 C CA . TYR A 1 82 ? 27.581 73.631 76.727 1.00 10.69 82 TYR A CA 1
ATOM 739 C C . TYR A 1 82 ? 27.369 74.316 78.065 1.00 9.84 82 TYR A C 1
ATOM 740 O O . TYR A 1 82 ? 27.240 73.613 79.077 1.00 11.54 82 TYR A O 1
ATOM 749 N N . GLY A 1 83 ? 27.317 75.639 78.130 1.00 9.88 83 GLY A N 1
ATOM 750 C CA . GLY A 1 83 ? 27.069 76.273 79.433 1.00 11.56 83 GLY A CA 1
ATOM 751 C C . GLY A 1 83 ? 28.198 76.075 80.433 1.00 9.94 83 GLY A C 1
ATOM 752 O O . GLY A 1 83 ? 27.940 76.121 81.631 1.00 11.16 83 GLY A O 1
ATOM 753 N N . VAL A 1 84 ? 29.424 75.938 79.939 1.00 9.65 84 VAL A N 1
ATOM 754 C CA . VAL A 1 84 ? 30.576 75.714 80.794 1.00 10.16 84 VAL A CA 1
ATOM 755 C C . VAL A 1 84 ? 31.443 76.969 80.746 1.00 10.90 84 VAL A C 1
ATOM 756 O O . VAL A 1 84 ? 31.878 77.378 79.653 1.00 11.16 84 VAL A O 1
ATOM 760 N N A THR A 1 85 ? 31.917 77.444 81.911 0.50 9.84 85 THR A N 1
ATOM 761 N N B THR A 1 85 ? 31.458 77.612 81.901 0.50 10.16 85 THR A N 1
ATOM 762 C CA A THR A 1 85 ? 32.884 78.593 81.982 0.50 8.31 85 THR A CA 1
ATOM 763 C CA B THR A 1 85 ? 32.203 78.841 82.045 0.50 10.01 85 THR A CA 1
ATOM 764 C C A THR A 1 85 ? 33.851 78.372 83.140 0.50 7.32 85 THR A C 1
ATOM 765 C C B THR A 1 85 ? 33.160 78.680 83.191 0.50 9.89 85 THR A C 1
ATOM 766 O O A THR A 1 85 ? 33.528 77.658 84.106 0.50 8.28 85 THR A O 1
ATOM 767 O O B THR A 1 85 ? 32.899 77.932 84.154 0.50 10.63 85 THR A O 1
ATOM 774 N N A THR A 1 86 ? 35.016 79.009 83.071 0.50 7.46 86 THR A N 1
ATOM 775 N N B THR A 1 86 ? 34.284 79.366 83.090 0.50 9.75 86 THR A N 1
ATOM 776 C CA A THR A 1 86 ? 35.930 79.030 84.199 0.50 7.32 86 THR A CA 1
ATOM 777 C CA B THR A 1 86 ? 35.191 79.440 84.201 0.50 9.35 86 THR A CA 1
ATOM 778 C C A THR A 1 86 ? 36.444 80.459 84.421 0.50 7.76 86 THR A C 1
ATOM 779 C C B THR A 1 86 ? 35.617 80.879 84.397 0.50 9.73 86 THR A C 1
ATOM 780 O O A THR A 1 86 ? 36.431 81.327 83.521 0.50 8.64 86 THR A O 1
ATOM 781 O O B THR A 1 86 ? 35.607 81.679 83.456 0.50 10.58 86 THR A O 1
ATOM 788 N N A SER A 1 87 ? 36.890 80.676 85.646 0.50 7.38 87 SER A N 1
ATOM 789 N N B SER A 1 87 ? 36.007 81.204 85.614 0.50 9.14 87 SER A N 1
ATOM 790 C CA A SER A 1 87 ? 37.528 81.917 86.027 0.50 8.79 87 SER A CA 1
ATOM 791 C CA B SER A 1 87 ? 36.700 82.463 85.838 0.50 10.46 87 SER A CA 1
ATOM 792 C C A SER A 1 87 ? 38.484 81.595 87.140 0.50 8.18 87 SER A C 1
ATOM 793 C C B SER A 1 87 ? 37.597 82.217 87.048 0.50 11.72 87 SER A C 1
ATOM 794 O O A SER A 1 87 ? 38.069 81.305 88.257 0.50 7.76 87 SER A O 1
ATOM 795 O O B SER A 1 87 ? 37.107 81.969 88.149 0.50 10.99 87 SER A O 1
ATOM 800 N N A GLY A 1 88 ? 39.776 81.634 86.854 0.50 7.64 88 GLY A N 1
ATOM 801 N N B GLY A 1 88 ? 38.913 82.294 86.843 0.50 13.54 88 GLY A N 1
ATOM 802 C CA A GLY A 1 88 ? 40.764 81.356 87.889 0.50 7.39 88 GLY A CA 1
ATOM 803 C CA B GLY A 1 88 ? 39.875 82.047 87.910 0.50 12.99 88 GLY A CA 1
ATOM 804 C C A GLY A 1 88 ? 40.681 79.961 88.404 0.50 7.00 88 GLY A C 1
ATOM 805 C C B GLY A 1 88 ? 39.819 80.628 88.428 0.50 10.70 88 GLY A C 1
ATOM 806 O O A GLY A 1 88 ? 40.915 79.002 87.646 0.50 7.10 88 GLY A O 1
ATOM 807 O O B GLY A 1 88 ? 40.063 79.695 87.671 0.50 12.73 88 GLY A O 1
ATOM 808 N N A ASN A 1 89 ? 40.357 79.822 89.673 0.50 6.23 89 ASN A N 1
ATOM 809 N N B ASN A 1 89 ? 39.507 80.501 89.723 0.50 12.09 89 ASN A N 1
ATOM 810 C CA A ASN A 1 89 ? 40.181 78.501 90.294 0.50 6.35 89 ASN A CA 1
ATOM 811 C CA B ASN A 1 89 ? 39.398 79.198 90.403 0.50 11.23 89 ASN A CA 1
ATOM 812 C C A ASN A 1 89 ? 38.746 77.984 90.297 0.50 6.27 89 ASN A C 1
ATOM 813 C C B ASN A 1 89 ? 37.974 78.624 90.409 0.50 9.14 89 ASN A C 1
ATOM 814 O O A ASN A 1 89 ? 38.457 76.967 90.939 0.50 6.40 89 ASN A O 1
ATOM 815 O O B ASN A 1 89 ? 37.709 77.609 91.083 0.50 10.45 89 ASN A O 1
ATOM 824 N N A SER A 1 90 ? 37.849 78.657 89.580 0.50 6.03 90 SER A N 1
ATOM 825 N N B SER A 1 90 ? 37.077 79.257 89.657 0.50 9.10 90 SER A N 1
ATOM 826 C CA A SER A 1 90 ? 36.422 78.320 89.593 0.50 7.31 90 SER A CA 1
ATOM 827 C CA B SER A 1 90 ? 35.658 78.877 89.683 0.50 9.18 90 SER A CA 1
ATOM 828 C C A SER A 1 90 ? 35.920 77.810 88.249 0.50 6.27 90 SER A C 1
ATOM 829 C C B SER A 1 90 ? 35.169 78.311 88.344 0.50 8.25 90 SER A C 1
ATOM 830 O O A SER A 1 90 ? 36.294 78.340 87.191 0.50 7.36 90 SER A O 1
ATOM 831 O O B SER A 1 90 ? 35.475 78.860 87.260 0.50 8.83 90 SER A O 1
ATOM 836 N N A LEU A 1 91 ? 35.077 76.771 88.324 0.50 6.25 91 LEU A N 1
ATOM 837 N N B LEU A 1 91 ? 34.382 77.240 88.431 0.50 7.78 91 LEU A N 1
ATOM 838 C CA A LEU A 1 91 ? 34.426 76.146 87.195 0.50 6.66 91 LEU A CA 1
ATOM 839 C CA B LEU A 1 91 ? 33.795 76.563 87.269 0.50 7.75 91 LEU A CA 1
ATOM 840 C C A LEU A 1 91 ? 32.913 76.183 87.415 0.50 6.82 91 LEU A C 1
ATOM 841 C C B LEU A 1 91 ? 32.317 76.504 87.500 0.50 7.96 91 LEU A C 1
ATOM 842 O O A LEU A 1 91 ? 32.412 75.692 88.441 0.50 7.69 91 LEU A O 1
ATOM 843 O O B LEU A 1 91 ? 31.864 76.000 88.538 0.50 8.51 91 LEU A O 1
ATOM 852 N N A SER A 1 92 ? 32.160 76.703 86.445 0.50 7.71 92 SER A N 1
ATOM 853 N N B SER A 1 92 ? 31.560 76.962 86.514 0.50 8.07 92 SER A N 1
ATOM 854 C CA A SER A 1 92 ? 30.689 76.663 86.494 0.50 8.17 92 SER A CA 1
ATOM 855 C CA B SER A 1 92 ? 30.125 76.842 86.524 0.50 9.01 92 SER A CA 1
ATOM 856 C C A SER A 1 92 ? 30.071 75.792 85.361 0.50 8.44 92 SER A C 1
ATOM 857 C C B SER A 1 92 ? 29.748 76.019 85.334 0.50 10.12 92 SER A C 1
ATOM 858 O O A SER A 1 92 ? 30.577 75.871 84.217 0.50 8.00 92 SER A O 1
ATOM 859 O O B SER A 1 92 ? 30.172 76.190 84.201 0.50 9.94 92 SER A O 1
ATOM 864 N N . ILE A 1 93 ? 28.957 75.051 85.659 1.00 9.78 93 ILE A N 1
ATOM 865 C CA . ILE A 1 93 ? 28.286 74.212 84.648 1.00 10.59 93 ILE A CA 1
ATOM 866 C C . ILE A 1 93 ? 26.802 74.481 84.729 1.00 10.97 93 ILE A C 1
ATOM 867 O O . ILE A 1 93 ? 26.172 74.274 85.781 1.00 10.69 93 ILE A O 1
ATOM 872 N N . GLY A 1 94 ? 26.233 74.986 83.621 1.00 11.22 94 GLY A N 1
ATOM 873 C CA . GLY A 1 94 ? 24.798 75.186 83.534 1.00 12.20 94 GLY A CA 1
ATOM 874 C C . GLY A 1 94 ? 24.069 73.923 83.154 1.00 12.19 94 GLY A C 1
ATOM 875 O O . GLY A 1 94 ? 24.605 73.042 82.563 1.00 16.07 94 GLY A O 1
ATOM 876 N N . PHE A 1 95 ? 22.791 73.876 83.423 1.00 11.36 95 PHE A N 1
ATOM 877 C CA . PHE A 1 95 ? 22.009 72.654 83.190 1.00 10.37 95 PHE A CA 1
ATOM 878 C C . PHE A 1 95 ? 21.510 72.546 81.757 1.00 10.38 95 PHE A C 1
ATOM 879 O O . PHE A 1 95 ? 21.992 71.692 81.004 1.00 13.85 95 PHE A O 1
ATOM 887 N N . VAL A 1 96 ? 20.577 73.396 81.320 1.00 9.78 96 VAL A N 1
ATOM 888 C CA . VAL A 1 96 ? 20.107 73.394 79.927 1.00 10.43 96 VAL A CA 1
ATOM 889 C C . VAL A 1 96 ? 20.688 74.640 79.247 1.00 10.58 96 VAL A C 1
ATOM 890 O O . VAL A 1 96 ? 20.530 75.761 79.730 1.00 12.39 96 VAL A O 1
ATOM 894 N N . THR A 1 97 ? 21.343 74.428 78.120 1.00 10.29 97 THR A N 1
ATOM 895 C CA . THR A 1 97 ? 21.880 75.529 77.313 1.00 11.28 97 THR A CA 1
ATOM 896 C C . THR A 1 97 ? 21.273 75.459 75.938 1.00 11.06 97 THR A C 1
ATOM 897 O O . THR A 1 97 ? 21.404 74.444 75.249 1.00 11.62 97 THR A O 1
ATOM 901 N N . GLN A 1 98 ? 20.624 76.551 75.523 1.00 12.90 98 GLN A N 1
ATOM 902 C CA . GLN A 1 98 ? 19.985 76.657 74.210 1.00 14.14 98 GLN A CA 1
ATOM 903 C C . GLN A 1 98 ? 20.885 77.427 73.268 1.00 15.32 98 GLN A C 1
ATOM 904 O O . GLN A 1 98 ? 21.226 78.595 73.526 1.00 18.61 98 GLN A O 1
ATOM 910 N N . SER A 1 99 ? 21.298 76.753 72.211 1.00 16.11 99 SER A N 1
ATOM 911 C CA . SER A 1 99 ? 22.027 77.420 71.128 1.00 18.68 99 SER A CA 1
ATOM 912 C C . SER A 1 99 ? 21.268 77.079 69.849 1.00 19.20 99 SER A C 1
ATOM 913 O O . SER A 1 99 ? 20.057 77.184 69.841 1.00 22.22 99 SER A O 1
ATOM 916 N N . ALA A 1 100 ? 21.947 76.635 68.796 1.00 20.81 100 ALA A N 1
ATOM 917 C CA . ALA A 1 100 ? 21.203 76.099 67.653 1.00 22.58 100 ALA A CA 1
ATOM 918 C C . ALA A 1 100 ? 20.414 74.847 68.045 1.00 21.42 100 ALA A C 1
ATOM 919 O O . ALA A 1 100 ? 19.427 74.513 67.403 1.00 24.85 100 ALA A O 1
ATOM 921 N N . GLN A 1 101 ? 20.874 74.166 69.098 1.00 19.65 101 GLN A N 1
ATOM 922 C CA . GLN A 1 101 ? 20.148 73.035 69.653 1.00 18.75 101 GLN A CA 1
ATOM 923 C C . GLN A 1 101 ? 20.163 73.130 71.174 1.00 15.55 101 GLN A C 1
ATOM 924 O O . GLN A 1 101 ? 20.819 73.989 71.742 1.00 16.33 101 GLN A O 1
ATOM 930 N N . LYS A 1 102 ? 19.420 72.229 71.788 1.00 14.95 102 LYS A N 1
ATOM 931 C CA . LYS A 1 102 ? 19.402 72.142 73.239 1.00 12.82 102 LYS A CA 1
ATOM 932 C C . LYS A 1 102 ? 20.492 71.182 73.717 1.00 12.39 102 LYS A C 1
ATOM 933 O O . LYS A 1 102 ? 20.606 70.061 73.217 1.00 15.84 102 LYS A O 1
ATOM 939 N N . ASN A 1 103 ? 21.277 71.604 74.701 1.00 10.44 103 ASN A N 1
ATOM 940 C CA . ASN A 1 103 ? 22.243 70.754 75.392 1.00 9.61 103 ASN A CA 1
ATOM 941 C C . ASN A 1 103 ? 21.844 70.586 76.840 1.00 9.82 103 ASN A C 1
ATOM 942 O O . ASN A 1 103 ? 21.463 71.573 77.475 1.00 10.67 103 ASN A O 1
ATOM 947 N N . VAL A 1 104 ? 22.028 69.382 77.367 1.00 9.76 104 VAL A N 1
ATOM 948 C CA . VAL A 1 104 ? 21.804 69.142 78.791 1.00 9.76 104 VAL A CA 1
ATOM 949 C C . VAL A 1 104 ? 23.096 68.684 79.476 1.00 10.42 104 VAL A C 1
ATOM 950 O O . VAL A 1 104 ? 23.664 67.626 79.141 1.00 11.74 104 VAL A O 1
ATOM 954 N N . GLY A 1 105 ? 23.556 69.481 80.424 1.00 10.55 105 GLY A N 1
ATOM 955 C CA . GLY A 1 105 ? 24.660 69.107 81.263 1.00 11.76 105 GLY A CA 1
ATOM 956 C C . GLY A 1 105 ? 25.988 69.011 80.554 1.00 9.36 105 GLY A C 1
ATOM 957 O O . GLY A 1 105 ? 26.189 69.371 79.392 1.00 11.20 105 GLY A O 1
ATOM 958 N N . ALA A 1 106 ? 26.933 68.445 81.288 1.00 8.20 106 ALA A N 1
ATOM 959 C CA . ALA A 1 106 ? 28.297 68.256 80.784 1.00 8.26 106 ALA A CA 1
ATOM 960 C C . ALA A 1 106 ? 29.013 67.327 81.737 1.00 6.85 106 ALA A C 1
ATOM 961 O O . ALA A 1 106 ? 28.723 67.296 82.920 1.00 8.50 106 ALA A O 1
ATOM 963 N N . ARG A 1 107 ? 30.027 66.641 81.215 1.00 7.09 107 ARG A N 1
ATOM 964 C CA . ARG A 1 107 ? 31.004 65.871 82.010 1.00 6.62 107 ARG A CA 1
ATOM 965 C C . ARG A 1 107 ? 32.373 66.364 81.564 1.00 7.11 107 ARG A C 1
ATOM 966 O O . ARG A 1 107 ? 32.666 66.330 80.360 1.00 7.93 107 ARG A O 1
ATOM 974 N N . LEU A 1 108 ? 33.173 66.843 82.521 1.00 6.95 108 LEU A N 1
ATOM 975 C CA . LEU A 1 108 ? 34.436 67.532 82.253 1.00 7.27 108 LEU A CA 1
ATOM 976 C C . LEU A 1 108 ? 35.570 66.857 82.997 1.00 7.04 108 LEU A C 1
ATOM 977 O O . LEU A 1 108 ? 35.371 66.392 84.138 1.00 7.86 108 LEU A O 1
ATOM 982 N N . TYR A 1 109 ? 36.765 66.889 82.412 1.00 7.19 109 TYR A N 1
ATOM 983 C CA . TYR A 1 109 ? 37.937 66.353 83.061 1.00 7.82 109 TYR A CA 1
ATOM 984 C C . TYR A 1 109 ? 38.985 67.431 83.243 1.00 8.12 109 TYR A C 1
ATOM 985 O O . TYR A 1 109 ? 39.177 68.296 82.352 1.00 8.88 109 TYR A O 1
ATOM 994 N N . LEU A 1 110 ? 39.731 67.386 84.353 1.00 8.58 110 LEU A N 1
ATOM 995 C CA . LEU A 1 110 ? 40.857 68.330 84.562 1.00 8.83 110 LEU A CA 1
ATOM 996 C C . LEU A 1 110 ? 42.081 67.844 83.796 1.00 9.41 110 LEU A C 1
ATOM 997 O O . LEU A 1 110 ? 42.506 66.685 83.910 1.00 10.12 110 LEU A O 1
ATOM 1002 N N A MET A 1 111 ? 42.661 68.715 82.986 0.50 9.33 111 MET A N 1
ATOM 1003 N N B MET A 1 111 ? 42.653 68.817 83.068 0.50 10.28 111 MET A N 1
ATOM 1004 C CA A MET A 1 111 ? 43.863 68.347 82.249 0.50 8.42 111 MET A CA 1
ATOM 1005 C CA B MET A 1 111 ? 43.797 68.664 82.148 0.50 10.30 111 MET A CA 1
ATOM 1006 C C A MET A 1 111 ? 45.097 68.861 82.950 0.50 9.64 111 MET A C 1
ATOM 1007 C C B MET A 1 111 ? 45.124 69.084 82.791 0.50 10.49 111 MET A C 1
ATOM 1008 O O A MET A 1 111 ? 45.072 69.762 83.765 0.50 10.44 111 MET A O 1
ATOM 1009 O O B MET A 1 111 ? 45.162 70.146 83.465 0.50 11.48 111 MET A O 1
ATOM 1018 N N . ALA A 1 112 ? 46.197 68.294 82.515 1.00 10.61 112 ALA A N 1
ATOM 1019 C CA . ALA A 1 112 ? 47.576 68.691 82.879 1.00 12.23 112 ALA A CA 1
ATOM 1020 C C . ALA A 1 112 ? 48.198 69.526 81.747 1.00 12.33 112 ALA A C 1
ATOM 1021 O O . ALA A 1 112 ? 49.088 70.342 82.008 1.00 15.80 112 ALA A O 1
ATOM 1023 N N . SER A 1 113 ? 47.859 69.234 80.500 1.00 13.47 113 SER A N 1
ATOM 1024 C CA . SER A 1 113 ? 48.366 69.975 79.346 1.00 13.24 113 SER A CA 1
ATOM 1025 C C . SER A 1 113 ? 47.199 69.899 78.364 1.00 13.61 113 SER A C 1
ATOM 1026 O O . SER A 1 113 ? 46.190 69.229 78.630 1.00 15.33 113 SER A O 1
ATOM 1029 N N A ASP A 1 114 ? 47.292 70.523 77.202 0.50 12.94 114 ASP A N 1
ATOM 1030 N N B ASP A 1 114 ? 47.377 70.547 77.209 0.50 14.06 114 ASP A N 1
ATOM 1031 C CA A ASP A 1 114 ? 46.142 70.442 76.314 0.50 13.24 114 ASP A CA 1
ATOM 1032 C CA B ASP A 1 114 ? 46.371 70.597 76.148 0.50 13.62 114 ASP A CA 1
ATOM 1033 C C A ASP A 1 114 ? 45.921 69.071 75.751 0.50 12.04 114 ASP A C 1
ATOM 1034 C C B ASP A 1 114 ? 46.026 69.186 75.663 0.50 11.43 114 ASP A C 1
ATOM 1035 O O A ASP A 1 114 ? 44.893 68.838 75.113 0.50 13.23 114 ASP A O 1
ATOM 1036 O O B ASP A 1 114 ? 44.986 69.041 75.017 0.50 11.88 114 ASP A O 1
ATOM 1045 N N . THR A 1 115 ? 46.879 68.172 75.949 1.00 11.89 115 THR A N 1
ATOM 1046 C CA . THR A 1 115 ? 46.713 66.841 75.379 1.00 11.31 115 THR A CA 1
ATOM 1047 C C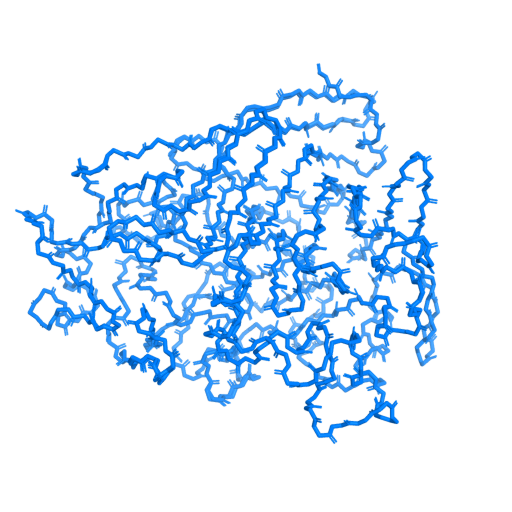 . THR A 1 115 ? 46.738 65.700 76.395 1.00 10.11 115 THR A C 1
ATOM 1048 O O . THR A 1 115 ? 46.711 64.533 75.986 1.00 10.89 115 THR A O 1
ATOM 1052 N N . THR A 1 116 ? 46.739 66.013 77.712 1.00 9.92 116 THR A N 1
ATOM 1053 C CA . THR A 1 116 ? 46.832 64.939 78.736 1.00 10.45 116 THR A CA 1
ATOM 1054 C C . THR A 1 116 ? 45.992 65.287 79.946 1.00 9.76 116 THR A C 1
ATOM 1055 O O . THR A 1 116 ? 45.895 66.473 80.305 1.00 10.16 116 THR A O 1
ATOM 1059 N N . TYR A 1 117 ? 45.391 64.282 80.579 1.00 9.79 117 TYR A N 1
ATOM 1060 C CA . TYR A 1 117 ? 44.640 64.520 81.796 1.00 9.49 117 TYR A CA 1
ATOM 1061 C C . TYR A 1 117 ? 45.626 64.647 82.988 1.00 10.26 117 TYR A C 1
ATOM 1062 O O . TYR A 1 117 ? 46.681 63.995 83.036 1.00 11.37 117 TYR A O 1
ATOM 1071 N N . GLN A 1 118 ? 45.191 65.405 83.991 1.00 10.20 118 GLN A N 1
ATOM 1072 C CA . GLN A 1 118 ? 45.909 65.440 85.274 1.00 10.32 118 GLN A CA 1
ATOM 1073 C C . GLN A 1 118 ? 45.599 64.155 86.062 1.00 10.69 118 GLN A C 1
ATOM 1074 O O . GLN A 1 118 ? 44.447 63.707 86.110 1.00 15.14 118 GLN A O 1
ATOM 1080 N N . GLU A 1 119 ? 46.599 63.537 86.648 1.00 10.69 119 GLU A N 1
ATOM 1081 C CA . GLU A 1 119 ? 46.343 62.372 87.486 1.00 11.15 119 GLU A CA 1
ATOM 1082 C C . GLU A 1 119 ? 46.645 62.784 88.912 1.00 10.34 119 GLU A C 1
ATOM 1083 O O . GLU A 1 119 ? 47.571 63.553 89.190 1.00 14.08 119 GLU A O 1
ATOM 1089 N N . PHE A 1 120 ? 45.842 62.277 89.815 1.00 9.45 120 PHE A N 1
ATOM 1090 C CA . PHE A 1 120 ? 45.975 62.463 91.272 1.00 10.48 120 PHE A CA 1
ATOM 1091 C C . PHE A 1 120 ? 46.113 61.126 91.934 1.00 9.64 120 PHE A C 1
ATOM 1092 O O . PHE A 1 120 ? 45.333 60.208 91.644 1.00 10.31 120 PHE A O 1
ATOM 1100 N N . THR A 1 121 ? 47.076 61.003 92.842 1.00 10.22 121 THR A N 1
ATOM 1101 C CA . THR A 1 121 ? 47.176 59.805 93.707 1.00 10.64 121 THR A CA 1
ATOM 1102 C C . THR A 1 121 ? 46.525 60.171 95.018 1.00 9.83 121 THR A C 1
ATOM 1103 O O . THR A 1 121 ? 47.076 61.003 95.781 1.00 11.29 121 THR A O 1
ATOM 1107 N N . LEU A 1 122 ? 45.362 59.597 95.297 1.00 9.13 122 LEU A N 1
ATOM 1108 C CA . LEU A 1 122 ? 44.598 60.029 96.448 1.00 8.78 122 LEU A CA 1
ATOM 1109 C C . LEU A 1 122 ? 45.148 59.493 97.753 1.00 8.99 122 LEU A C 1
ATOM 1110 O O . LEU A 1 122 ? 45.018 60.155 98.802 1.00 8.59 122 LEU A O 1
ATOM 1115 N N . LEU A 1 123 ? 45.682 58.269 97.743 1.00 9.09 123 LEU A N 1
ATOM 1116 C CA . LEU A 1 123 ? 46.065 57.628 98.998 1.00 9.09 123 LEU A CA 1
ATOM 1117 C C . LEU A 1 123 ? 47.141 58.436 99.742 1.00 8.66 123 LEU A C 1
ATOM 1118 O O . LEU A 1 123 ? 48.169 58.785 99.180 1.00 10.84 123 LEU A O 1
ATOM 1123 N N . GLY A 1 124 ? 46.880 58.698 101.012 1.00 8.98 124 GLY A N 1
ATOM 1124 C CA . GLY A 1 124 ? 47.727 59.526 101.849 1.00 9.58 124 GLY A CA 1
ATOM 1125 C C . GLY A 1 124 ? 47.484 61.016 101.741 1.00 9.35 124 GLY A C 1
ATOM 1126 O O . GLY A 1 124 ? 48.100 61.821 102.492 1.00 10.36 124 GLY A O 1
ATOM 1127 N N . ASN A 1 125 ? 46.615 61.414 100.833 1.00 8.12 125 ASN A N 1
ATOM 1128 C CA . ASN A 1 125 ? 46.380 62.795 100.512 1.00 8.36 125 ASN A CA 1
ATOM 1129 C C . ASN A 1 125 ? 44.932 63.179 100.821 1.00 7.75 125 ASN A C 1
ATOM 1130 O O . ASN A 1 125 ? 44.099 62.333 101.217 1.00 8.00 125 ASN A O 1
ATOM 1135 N N . GLU A 1 126 ? 44.668 64.466 100.706 1.00 8.43 126 GLU A N 1
ATOM 1136 C CA . GLU A 1 126 ? 43.334 65.004 100.886 1.00 8.58 126 GLU A CA 1
ATOM 1137 C C . GLU A 1 126 ? 43.036 65.943 99.738 1.00 8.15 126 GLU A C 1
ATOM 1138 O O . GLU A 1 126 ? 43.943 66.555 99.111 1.00 9.00 126 GLU A O 1
ATOM 1144 N N . PHE A 1 127 ? 41.759 66.018 99.427 1.00 7.90 127 PHE A N 1
ATOM 1145 C CA . PHE A 1 127 ? 41.217 66.846 98.349 1.00 8.31 127 PHE A CA 1
ATOM 1146 C C . PHE A 1 127 ? 40.196 67.761 98.954 1.00 7.14 127 PHE A C 1
ATOM 1147 O O . PHE A 1 127 ? 39.267 67.271 99.662 1.00 7.61 127 PHE A O 1
ATOM 1155 N N . SER A 1 128 ? 40.316 69.065 98.716 1.00 7.67 128 SER A N 1
ATOM 1156 C CA . SER A 1 128 ? 39.395 70.070 99.226 1.00 8.20 128 SER A CA 1
ATOM 1157 C C . SER A 1 128 ? 38.839 70.833 98.053 1.00 8.41 128 SER A C 1
ATOM 1158 O O . SER A 1 128 ? 39.561 71.141 97.100 1.00 9.17 128 SER A O 1
ATOM 1161 N N . PHE A 1 129 ? 37.561 71.190 98.158 1.00 8.45 129 PHE A N 1
ATOM 1162 C CA . PHE A 1 129 ? 36.946 72.106 97.182 1.00 8.65 129 PHE A CA 1
ATOM 1163 C C . PHE A 1 129 ? 35.837 72.838 97.825 1.00 7.98 129 PHE A C 1
ATOM 1164 O O . PHE A 1 129 ? 35.294 72.430 98.856 1.00 8.66 129 PHE A O 1
ATOM 1172 N N . ASP A 1 130 ? 35.450 73.952 97.188 1.00 9.01 130 ASP A N 1
ATOM 1173 C CA . ASP A 1 130 ? 34.274 74.701 97.541 1.00 9.07 130 ASP A CA 1
ATOM 1174 C C . ASP A 1 130 ? 33.197 74.442 96.497 1.00 8.98 130 ASP A C 1
ATOM 1175 O O . ASP A 1 130 ? 33.474 74.252 95.318 1.00 9.25 130 ASP A O 1
ATOM 1180 N N . VAL A 1 131 ? 31.959 74.443 96.943 1.00 8.89 131 VAL A N 1
ATOM 1181 C CA . VAL A 1 131 ? 30.841 74.203 96.021 1.00 8.73 131 VAL A CA 1
ATOM 1182 C C . VAL A 1 131 ? 29.667 75.085 96.397 1.00 9.47 131 VAL A C 1
ATOM 1183 O O . VAL A 1 131 ? 29.399 75.333 97.576 1.00 10.40 131 VAL A O 1
ATOM 1187 N N . ASP A 1 132 ? 28.962 75.530 95.346 1.00 9.59 132 ASP A N 1
ATOM 1188 C CA . ASP A 1 132 ? 27.686 76.183 95.505 1.00 10.26 132 ASP A CA 1
ATOM 1189 C C . ASP A 1 132 ? 26.649 75.304 94.830 1.00 9.35 132 ASP A C 1
ATOM 1190 O O . ASP A 1 132 ? 26.638 75.172 93.584 1.00 10.04 132 ASP A O 1
ATOM 1195 N N . VAL A 1 133 ? 25.821 74.649 95.642 1.00 9.11 133 VAL A N 1
ATOM 1196 C CA . VAL A 1 133 ? 24.740 73.779 95.175 1.00 9.97 133 VAL A CA 1
ATOM 1197 C C . VAL A 1 133 ? 23.380 74.467 95.248 1.00 10.26 133 VAL A C 1
ATOM 1198 O O . VAL A 1 133 ? 22.350 73.813 95.026 1.00 10.25 133 VAL A O 1
ATOM 1202 N N . SER A 1 134 ? 23.347 75.774 95.541 1.00 10.61 134 SER A N 1
ATOM 1203 C CA . SER A 1 134 ? 22.065 76.430 95.851 1.00 11.37 134 SER A CA 1
ATOM 1204 C C . SER A 1 134 ? 21.106 76.344 94.665 1.00 11.67 134 SER A C 1
ATOM 1205 O O . SER A 1 134 ? 19.885 76.374 94.920 1.00 13.35 134 SER A O 1
ATOM 1208 N N . GLN A 1 135 ? 21.595 76.283 93.432 1.00 10.86 135 GLN A N 1
ATOM 1209 C CA . GLN A 1 135 ? 20.727 76.283 92.253 1.00 11.86 135 GLN A CA 1
ATOM 1210 C C . GLN A 1 135 ? 20.492 74.876 91.713 1.00 12.09 135 GLN A C 1
ATOM 1211 O O . GLN A 1 135 ? 20.112 74.721 90.553 1.00 14.99 135 GLN A O 1
ATOM 1217 N N . LEU A 1 136 ? 20.660 73.851 92.566 1.00 10.30 136 LEU A N 1
ATOM 1218 C CA . LEU A 1 136 ? 20.427 72.457 92.176 1.00 9.97 136 LEU A CA 1
ATOM 1219 C C . LEU A 1 136 ? 19.202 71.903 92.905 1.00 9.57 136 LEU A C 1
ATOM 1220 O O . LEU A 1 136 ? 19.288 71.580 94.102 1.00 10.02 136 LEU A O 1
ATOM 1225 N N . PRO A 1 137 ? 18.059 71.724 92.236 1.00 10.55 137 PRO A N 1
ATOM 1226 C CA . PRO A 1 137 ? 16.874 71.175 92.868 1.00 11.05 137 PRO A CA 1
ATOM 1227 C C . PRO A 1 137 ? 16.936 69.638 92.892 1.00 10.57 137 PRO A C 1
ATOM 1228 O O . PRO A 1 137 ? 17.874 69.019 92.327 1.00 10.52 137 PRO A O 1
ATOM 1232 N N . CYS A 1 138 ? 15.906 69.025 93.488 1.00 11.66 138 CYS A N 1
ATOM 1233 C CA . CYS A 1 138 ? 15.702 67.601 93.392 1.00 11.84 138 CYS A CA 1
ATOM 1234 C C . CYS A 1 138 ? 15.901 67.131 91.939 1.00 10.61 138 CYS A C 1
ATOM 1235 O O . CYS A 1 138 ? 15.397 67.757 91.001 1.00 11.56 138 CYS A O 1
ATOM 1238 N N . GLY A 1 139 ? 16.511 65.949 91.791 1.00 9.59 139 GLY A N 1
ATOM 1239 C CA . GLY A 1 139 ? 16.622 65.327 90.490 1.00 10.09 139 GLY A CA 1
ATOM 1240 C C . GLY A 1 139 ? 17.885 65.670 89.750 1.00 9.34 139 GLY A C 1
ATOM 1241 O O . GLY A 1 139 ? 18.147 65.023 88.710 1.00 10.34 139 GLY A O 1
ATOM 1242 N N A LEU A 1 140 ? 18.681 66.637 90.207 0.50 8.51 140 LEU A N 1
ATOM 1243 N N B LEU A 1 140 ? 18.676 66.621 90.251 0.50 8.82 140 LEU A N 1
ATOM 1244 C CA A LEU A 1 140 ? 19.938 66.952 89.526 0.50 8.74 140 LEU A CA 1
ATOM 1245 C CA B LEU A 1 140 ? 19.942 66.963 89.613 0.50 8.43 140 LEU A CA 1
ATOM 1246 C C A LEU A 1 140 ? 21.110 66.515 90.423 0.50 7.45 140 LEU A C 1
ATOM 1247 C C B LEU A 1 140 ? 21.102 66.411 90.444 0.50 7.70 140 LEU A C 1
ATOM 1248 O O A LEU A 1 140 ? 21.001 66.454 91.655 0.50 8.13 140 LEU A O 1
ATOM 1249 O O B LEU A 1 140 ? 20.971 66.151 91.651 0.50 7.82 140 LEU A O 1
ATOM 1258 N N . ASN A 1 141 ? 22.253 66.254 89.792 1.00 7.79 141 ASN A N 1
ATOM 1259 C CA . ASN A 1 141 ? 23.459 65.802 90.458 1.00 7.44 141 ASN A CA 1
ATOM 1260 C C . ASN A 1 141 ? 24.615 66.616 89.917 1.00 7.07 141 ASN A C 1
ATOM 1261 O O . ASN A 1 141 ? 24.983 66.462 88.753 1.00 7.64 141 ASN A O 1
ATOM 1266 N N . GLY A 1 142 ? 25.159 67.502 90.782 1.00 7.53 142 GLY A N 1
ATOM 1267 C CA . GLY A 1 142 ? 26.443 68.164 90.502 1.00 7.69 142 GLY A CA 1
ATOM 1268 C C . GLY A 1 142 ? 27.488 67.276 91.136 1.00 7.19 142 GLY A C 1
ATOM 1269 O O . GLY A 1 142 ? 27.527 67.125 92.386 1.00 9.25 142 GLY A O 1
ATOM 1270 N N . ALA A 1 143 ? 28.280 66.607 90.319 1.00 7.16 143 ALA A N 1
ATOM 1271 C CA . ALA A 1 143 ? 29.179 65.557 90.809 1.00 7.50 143 ALA A CA 1
ATOM 1272 C C . ALA A 1 143 ? 30.617 65.978 90.640 1.00 6.87 143 ALA A C 1
ATOM 1273 O O . ALA A 1 143 ? 31.048 66.572 89.620 1.00 8.41 143 ALA A O 1
ATOM 1275 N N . LEU A 1 144 ? 31.420 65.648 91.625 1.00 6.80 144 LEU A N 1
ATOM 1276 C CA . LEU A 1 144 ? 32.875 65.789 91.592 1.00 7.22 144 LEU A CA 1
ATOM 1277 C C . LEU A 1 144 ? 33.419 64.439 92.024 1.00 6.29 144 LEU A C 1
ATOM 1278 O O . LEU A 1 144 ? 33.085 63.947 93.136 1.00 7.19 144 LEU A O 1
ATOM 1283 N N . TYR A 1 145 ? 34.206 63.808 91.182 1.00 6.41 145 TYR A N 1
ATOM 1284 C CA . TYR A 1 145 ? 34.594 62.436 91.433 1.00 6.48 145 TYR A CA 1
ATOM 1285 C C . TYR A 1 145 ? 35.860 62.112 90.677 1.00 6.98 145 TYR A C 1
ATOM 1286 O O . TYR A 1 145 ? 36.348 62.901 89.852 1.00 7.94 145 TYR A O 1
ATOM 1295 N N . PHE A 1 146 ? 36.438 60.944 90.967 1.00 6.48 146 PHE A N 1
ATOM 1296 C CA . PHE A 1 146 ? 37.663 60.474 90.322 1.00 7.12 146 PHE A CA 1
ATOM 1297 C C . PHE A 1 146 ? 37.386 59.135 89.665 1.00 7.24 146 PHE A C 1
ATOM 1298 O O . PHE A 1 146 ? 36.645 58.311 90.233 1.00 7.32 146 PHE A O 1
ATOM 1306 N N . VAL A 1 147 ? 38.053 58.899 88.542 1.00 7.16 147 VAL A N 1
ATOM 1307 C CA . VAL A 1 147 ? 37.992 57.583 87.888 1.00 7.61 147 VAL A CA 1
ATOM 1308 C C . VAL A 1 147 ? 39.388 57.184 87.423 1.00 7.35 147 VAL A C 1
ATOM 1309 O O . VAL A 1 147 ? 40.242 58.034 87.093 1.00 7.91 147 VAL A O 1
ATOM 1313 N N . SER A 1 148 ? 39.609 55.885 87.355 1.00 7.90 148 SER A N 1
ATOM 1314 C CA . SER A 1 148 ? 40.933 55.351 86.924 1.00 8.77 148 SER A CA 1
ATOM 1315 C C . SER A 1 148 ? 41.072 55.311 85.385 1.00 9.07 148 SER A C 1
ATOM 1316 O O . SER A 1 148 ? 41.233 54.244 84.787 1.00 10.96 148 SER A O 1
ATOM 1319 N N . MET A 1 149 ? 41.039 56.493 84.756 1.00 9.49 149 MET A N 1
ATOM 1320 C CA . MET A 1 149 ? 41.248 56.702 83.330 1.00 9.87 149 MET A CA 1
ATOM 1321 C C . MET A 1 149 ? 42.744 56.818 83.001 1.00 10.28 149 MET A C 1
ATOM 1322 O O . MET A 1 149 ? 43.559 57.259 83.832 1.00 11.22 149 MET A O 1
ATOM 1327 N N . ASP A 1 150 ? 43.087 56.488 81.757 1.00 9.82 150 ASP A N 1
ATOM 1328 C CA . ASP A 1 150 ? 44.446 56.696 81.241 1.00 10.76 150 ASP A CA 1
ATOM 1329 C C . ASP A 1 150 ? 44.710 58.181 81.004 1.00 10.27 150 ASP A C 1
ATOM 1330 O O . ASP A 1 150 ? 43.837 58.887 80.483 1.00 10.27 150 ASP A O 1
ATOM 1335 N N . ALA A 1 151 ? 45.950 58.647 81.260 1.00 10.42 151 ALA A N 1
ATOM 1336 C CA . ALA A 1 151 ? 46.245 60.070 81.133 1.00 10.00 151 ALA A CA 1
ATOM 1337 C C . ALA A 1 151 ? 46.112 60.558 79.682 1.00 10.41 151 ALA A C 1
ATOM 1338 O O . ALA A 1 151 ? 45.873 61.735 79.475 1.00 10.89 151 ALA A O 1
ATOM 1340 N N . ASP A 1 152 ? 46.342 59.679 78.702 1.00 10.15 152 ASP A N 1
ATOM 1341 C CA . ASP A 1 152 ? 46.226 60.035 77.287 1.00 10.47 152 ASP A CA 1
ATOM 1342 C C . ASP A 1 152 ? 44.841 59.790 76.727 1.00 10.15 152 ASP A C 1
ATOM 1343 O O . ASP A 1 152 ? 44.653 59.958 75.515 1.00 11.57 152 ASP A O 1
ATOM 1348 N N . GLY A 1 153 ? 43.868 59.395 77.557 1.00 9.77 153 GLY A N 1
ATOM 1349 C CA . GLY A 1 153 ? 42.553 59.102 76.993 1.00 11.01 153 GLY A CA 1
ATOM 1350 C C . GLY A 1 153 ? 42.481 57.829 76.172 1.00 10.08 153 GLY A C 1
ATOM 1351 O O . GLY A 1 153 ? 41.442 57.627 75.504 1.00 10.67 153 GLY A O 1
ATOM 1352 N N . GLY A 1 154 ? 43.490 56.968 76.244 1.00 10.87 154 GLY A N 1
ATOM 1353 C CA . GLY A 1 154 ? 43.485 55.663 75.595 1.00 11.58 154 GLY A CA 1
ATOM 1354 C C . GLY A 1 154 ? 44.350 55.540 74.335 1.00 11.45 154 GLY A C 1
ATOM 1355 O O . GLY A 1 154 ? 44.456 54.447 73.763 1.00 12.82 154 GLY A O 1
ATOM 1356 N N . VAL A 1 155 ? 44.969 56.646 73.911 1.00 11.17 155 VAL A N 1
ATOM 1357 C CA . VAL A 1 155 ? 45.665 56.661 72.618 1.00 11.30 155 VAL A CA 1
ATOM 1358 C C . VAL A 1 155 ? 46.763 55.608 72.542 1.00 12.00 155 VAL A C 1
ATOM 1359 O O . VAL A 1 155 ? 46.939 54.954 71.493 1.00 13.43 155 VAL A O 1
ATOM 1363 N N . SER A 1 156 ? 47.563 55.454 73.598 1.00 11.77 156 SER A N 1
ATOM 1364 C CA . SER A 1 156 ? 48.703 54.517 73.497 1.00 13.27 156 SER A CA 1
ATOM 1365 C C . SER A 1 156 ? 48.256 53.051 73.363 1.00 13.06 156 SER A C 1
ATOM 1366 O O . SER A 1 156 ? 48.967 52.219 72.780 1.00 16.52 156 SER A O 1
ATOM 1369 N N . LYS A 1 157 ? 47.112 52.738 73.930 1.00 13.63 157 LYS A N 1
ATOM 1370 C CA . LYS A 1 157 ? 46.589 51.380 73.871 1.00 14.78 157 LYS A CA 1
ATOM 1371 C C . LYS A 1 157 ? 45.784 51.079 72.612 1.00 14.71 157 LYS A C 1
ATOM 1372 O O . LYS A 1 157 ? 45.725 49.925 72.171 1.00 16.40 157 LYS A O 1
ATOM 1378 N N A TYR A 1 158 ? 45.148 52.129 72.069 0.50 14.06 158 TYR A N 1
ATOM 1379 N N B TYR A 1 158 ? 45.143 52.089 72.040 0.50 13.02 158 TYR A N 1
ATOM 1380 C CA A TYR A 1 158 ? 44.132 52.048 71.010 0.50 14.76 158 TYR A CA 1
ATOM 1381 C CA B TYR A 1 158 ? 44.202 51.840 70.969 0.50 13.47 158 TYR A CA 1
ATOM 1382 C C A TYR A 1 158 ? 44.511 52.992 69.883 0.50 16.17 158 TYR A C 1
ATOM 1383 C C B TYR A 1 158 ? 44.453 52.857 69.894 0.50 15.53 158 TYR A C 1
ATOM 1384 O O A TYR A 1 158 ? 44.057 54.119 69.817 0.50 13.77 158 TYR A O 1
ATOM 1385 O O B TYR A 1 158 ? 43.852 53.908 69.879 0.50 16.10 158 TYR A O 1
ATOM 1402 N N . PRO A 1 159 ? 45.415 52.551 69.004 1.00 21.11 159 PRO A N 1
ATOM 1403 C CA . PRO A 1 159 ? 45.878 53.390 67.880 1.00 22.45 159 PRO A CA 1
ATOM 1404 C C . PRO A 1 159 ? 44.869 54.100 67.020 1.00 20.19 159 PRO A C 1
ATOM 1405 O O . PRO A 1 159 ? 45.195 55.139 66.406 1.00 21.92 159 PRO A O 1
ATOM 1409 N N . THR A 1 160 ? 43.697 53.501 66.896 1.00 18.19 160 THR A N 1
ATOM 1410 C CA . THR A 1 160 ? 42.612 54.099 66.122 1.00 18.37 160 THR A CA 1
ATOM 1411 C C . THR A 1 160 ? 41.858 55.250 66.865 1.00 15.05 160 THR A C 1
ATOM 1412 O O . THR A 1 160 ? 40.966 55.931 66.294 1.00 15.97 160 THR A O 1
ATOM 1416 N N . ASN A 1 161 ? 42.262 55.485 68.109 1.00 12.45 161 ASN A N 1
ATOM 1417 C CA . ASN A 1 161 ? 41.897 56.707 68.808 1.00 12.25 161 ASN A CA 1
ATOM 1418 C C . ASN A 1 161 ? 43.111 57.637 68.656 1.00 12.31 161 ASN A C 1
ATOM 1419 O O . ASN A 1 161 ? 44.129 57.452 69.330 1.00 13.56 161 ASN A O 1
ATOM 1424 N N . THR A 1 162 ? 42.985 58.650 67.802 1.00 12.74 162 THR A N 1
ATOM 1425 C CA . THR A 1 162 ? 44.006 59.677 67.686 1.00 13.17 162 THR A CA 1
ATOM 1426 C C . THR A 1 162 ? 43.539 61.020 68.264 1.00 12.99 162 THR A C 1
ATOM 1427 O O . THR A 1 162 ? 44.338 61.941 68.379 1.00 15.10 162 THR A O 1
ATOM 1431 N N . ALA A 1 163 ? 42.277 61.109 68.705 1.00 11.26 163 ALA A N 1
ATOM 1432 C CA . ALA A 1 163 ? 41.742 62.317 69.297 1.00 11.54 163 ALA A CA 1
ATOM 1433 C C . ALA A 1 163 ? 42.241 62.511 70.721 1.00 11.44 163 ALA A C 1
ATOM 1434 O O . ALA A 1 163 ? 42.675 63.614 71.069 1.00 12.05 163 ALA A O 1
ATOM 1436 N N . GLY A 1 164 ? 42.172 61.452 71.548 1.00 11.28 164 GLY A N 1
ATOM 1437 C CA . GLY A 1 164 ? 42.782 61.507 72.882 1.00 11.14 164 GLY A CA 1
ATOM 1438 C C . GLY A 1 164 ? 42.091 62.410 73.894 1.00 10.08 164 GLY A C 1
ATOM 1439 O O . GLY A 1 164 ? 40.952 62.883 73.736 1.00 10.37 164 GLY A O 1
ATOM 1440 N N . ALA A 1 165 ? 42.837 62.642 74.967 1.00 9.92 165 ALA A N 1
ATOM 1441 C CA . ALA A 1 165 ? 42.396 63.464 76.082 1.00 9.74 165 ALA A CA 1
ATOM 1442 C C . ALA A 1 165 ? 42.032 64.868 75.614 1.00 9.63 165 ALA A C 1
ATOM 1443 O O . ALA A 1 165 ? 41.146 65.490 76.211 1.00 9.06 165 ALA A O 1
ATOM 1445 N N . LYS A 1 166 ? 42.712 65.387 74.583 1.00 9.70 166 LYS A N 1
ATOM 1446 C CA . LYS A 1 166 ? 42.367 66.710 74.090 1.00 10.56 166 LYS A CA 1
ATOM 1447 C C . LYS A 1 166 ? 40.876 66.841 73.715 1.00 9.55 166 LYS A C 1
ATOM 1448 O O . LYS A 1 166 ? 40.326 67.920 73.763 1.00 10.30 166 LYS A O 1
ATOM 1454 N N . TYR A 1 167 ? 40.284 65.725 73.311 1.00 9.25 167 TYR A N 1
ATOM 1455 C CA . TYR A 1 167 ? 38.859 65.665 72.928 1.00 9.55 167 TYR A CA 1
ATOM 1456 C C . TYR A 1 167 ? 38.053 64.818 73.922 1.00 9.20 167 TYR A C 1
ATOM 1457 O O . TYR A 1 167 ? 36.922 64.420 73.591 1.00 9.49 167 TYR A O 1
ATOM 1466 N N . GLY A 1 168 ? 38.563 64.579 75.131 1.00 8.89 168 GLY A N 1
ATOM 1467 C CA . GLY A 1 168 ? 37.738 63.950 76.146 1.00 8.64 168 GLY A CA 1
ATOM 1468 C C . GLY A 1 168 ? 37.448 62.491 75.901 1.00 7.94 168 GLY A C 1
ATOM 1469 O O . GLY A 1 168 ? 36.377 62.032 76.340 1.00 8.62 168 GLY A O 1
ATOM 1470 N N . THR A 1 169 ? 38.359 61.740 75.285 1.00 8.71 169 THR A N 1
ATOM 1471 C CA . THR A 1 169 ? 38.165 60.305 75.127 1.00 8.59 169 THR A CA 1
ATOM 1472 C C . THR A 1 169 ? 38.565 59.515 76.373 1.00 8.31 169 THR A C 1
ATOM 1473 O O . THR A 1 169 ? 39.255 60.007 77.262 1.00 8.87 169 THR A O 1
ATOM 1477 N N . GLY A 1 170 ? 38.189 58.257 76.378 1.00 8.79 170 GLY A N 1
ATOM 1478 C CA . GLY A 1 170 ? 38.734 57.317 77.337 1.00 9.64 170 GLY A CA 1
ATOM 1479 C C . GLY A 1 170 ? 37.937 57.149 78.618 1.00 8.38 170 GLY A C 1
ATOM 1480 O O . GLY A 1 170 ? 38.429 56.488 79.546 1.00 9.37 170 GLY A O 1
ATOM 1481 N N . TYR A 1 171 ? 36.736 57.718 78.731 1.00 8.50 171 TYR A N 1
ATOM 1482 C CA . TYR A 1 171 ? 35.989 57.623 79.980 1.00 8.04 171 TYR A CA 1
ATOM 1483 C C . TYR A 1 171 ? 35.700 56.175 80.351 1.00 8.48 171 TYR A C 1
ATOM 1484 O O . TYR A 1 171 ? 35.488 55.289 79.494 1.00 8.86 171 TYR A O 1
ATOM 1493 N N . CYS A 1 172 ? 35.620 55.964 81.647 1.00 8.16 172 CYS A N 1
ATOM 1494 C CA . CYS A 1 172 ? 35.153 54.717 82.278 1.00 8.12 172 CYS A CA 1
ATOM 1495 C C . CYS A 1 172 ? 34.648 55.100 83.652 1.00 7.61 172 CYS A C 1
ATOM 1496 O O . CYS A 1 172 ? 35.048 56.138 84.198 1.00 8.01 172 CYS A O 1
ATOM 1499 N N . ASP A 1 173 ? 33.763 54.269 84.201 1.00 7.54 173 ASP A N 1
ATOM 1500 C CA . ASP A 1 173 ? 33.405 54.426 85.600 1.00 7.82 173 ASP A CA 1
ATOM 1501 C C . ASP A 1 173 ? 32.817 53.125 86.121 1.00 8.21 173 ASP A C 1
ATOM 1502 O O . ASP A 1 173 ? 32.828 52.089 85.425 1.00 8.35 173 ASP A O 1
ATOM 1507 N N . SER A 1 174 ? 32.332 53.135 87.359 1.00 7.84 174 SER A N 1
ATOM 1508 C CA . SER A 1 174 ? 31.882 51.891 88.017 1.00 9.06 174 SER A CA 1
ATOM 1509 C C . SER A 1 174 ? 30.563 51.387 87.499 1.00 8.47 174 SER A C 1
ATOM 1510 O O . SER A 1 174 ? 30.137 50.301 87.917 1.00 10.78 174 SER A O 1
ATOM 1513 N N . GLN A 1 175 ? 29.866 52.156 86.666 1.00 8.00 175 GLN A N 1
ATOM 1514 C CA . GLN A 1 175 ? 28.650 51.689 85.995 1.00 9.42 175 GLN A CA 1
ATOM 1515 C C . GLN A 1 175 ? 28.962 50.925 84.718 1.00 10.48 175 GLN A C 1
ATOM 1516 O O . GLN A 1 175 ? 28.021 50.445 84.048 1.00 13.08 175 GLN A O 1
ATOM 1522 N N . CYS A 1 176 ? 30.242 50.826 84.334 1.00 10.01 176 CYS A N 1
ATOM 1523 C CA . CYS A 1 176 ? 30.636 50.185 83.069 1.00 10.89 176 CYS A CA 1
ATOM 1524 C C . CYS A 1 176 ? 29.780 50.744 81.928 1.00 10.49 176 CYS A C 1
ATOM 1525 O O . CYS A 1 176 ? 29.126 50.013 81.179 1.00 12.63 176 CYS A O 1
ATOM 1528 N N . PRO A 1 177 ? 29.768 52.085 81.767 1.00 9.34 177 PRO A N 1
ATOM 1529 C CA . PRO A 1 177 ? 28.823 52.728 80.878 1.00 10.01 177 PRO A CA 1
ATOM 1530 C C . PRO A 1 177 ? 28.882 52.184 79.449 1.00 8.67 177 PRO A C 1
ATOM 1531 O O . PRO A 1 177 ? 29.923 52.168 78.809 1.00 10.04 177 PRO A O 1
ATOM 1535 N N . ARG A 1 178 ? 27.683 51.866 78.944 1.00 9.34 178 ARG A N 1
ATOM 1536 C CA . ARG A 1 178 ? 27.472 51.384 77.584 1.00 9.51 178 ARG A CA 1
ATOM 1537 C C . ARG A 1 178 ? 26.862 52.482 76.703 1.00 9.48 178 ARG A C 1
ATOM 1538 O O . ARG A 1 178 ? 26.647 52.254 75.512 1.00 10.12 178 ARG A O 1
ATOM 1546 N N . ASP A 1 179 ? 26.646 53.692 77.248 1.00 8.96 179 ASP A N 1
ATOM 1547 C CA . ASP A 1 179 ? 26.131 54.808 76.478 1.00 9.10 179 ASP A CA 1
ATOM 1548 C C . ASP A 1 179 ? 27.230 55.546 75.725 1.00 9.30 179 ASP A C 1
ATOM 1549 O O . ASP A 1 179 ? 26.937 56.456 74.932 1.00 9.77 179 ASP A O 1
ATOM 1554 N N . LEU A 1 180 ? 28.484 55.184 75.962 1.00 8.95 180 LEU A N 1
ATOM 1555 C CA . LEU A 1 180 ? 29.610 55.839 75.276 1.00 8.49 180 LEU A CA 1
ATOM 1556 C C . LEU A 1 180 ? 29.583 55.484 73.814 1.00 8.94 180 LEU A C 1
ATOM 1557 O O . LEU A 1 180 ? 29.392 54.319 73.433 1.00 10.50 180 LEU A O 1
ATOM 1562 N N . LYS A 1 181 ? 29.881 56.458 72.988 1.00 9.16 181 LYS A N 1
ATOM 1563 C CA . LYS A 1 181 ? 29.883 56.283 71.552 1.00 9.21 181 LYS A CA 1
ATOM 1564 C C . LYS A 1 181 ? 31.198 55.676 71.042 1.00 9.44 181 LYS A C 1
ATOM 1565 O O . LYS A 1 181 ? 31.190 55.008 69.981 1.00 10.65 181 LYS A O 1
ATOM 1571 N N . PHE A 1 182 ? 32.310 55.934 71.744 1.00 9.80 182 PHE A N 1
ATOM 1572 C CA . PHE A 1 182 ? 33.616 55.353 71.406 1.00 10.55 182 PHE A CA 1
ATOM 1573 C C . PHE A 1 182 ? 34.193 54.738 72.650 1.00 9.77 182 PHE A C 1
ATOM 1574 O O . PHE A 1 182 ? 34.196 55.341 73.738 1.00 11.39 182 PHE A O 1
ATOM 1582 N N . ILE A 1 183 ? 34.683 53.513 72.527 1.00 9.33 183 ILE A N 1
ATOM 1583 C CA . ILE A 1 183 ? 35.376 52.780 73.570 1.00 9.38 183 ILE A CA 1
ATOM 1584 C C . ILE A 1 183 ? 36.542 52.032 72.922 1.00 9.80 183 ILE A C 1
ATOM 1585 O O . ILE A 1 183 ? 36.344 51.385 71.890 1.00 10.59 183 ILE A O 1
ATOM 1590 N N . ASN A 1 184 ? 37.737 52.126 73.499 1.00 10.00 184 ASN A N 1
ATOM 1591 C CA . ASN A 1 184 ? 38.897 51.384 72.996 1.00 10.50 184 ASN A CA 1
ATOM 1592 C C . ASN A 1 184 ? 39.202 51.721 71.525 1.00 10.94 184 ASN A C 1
ATOM 1593 O O . ASN A 1 184 ? 39.658 50.867 70.777 1.00 11.79 184 ASN A O 1
ATOM 1598 N N . GLY A 1 185 ? 39.040 52.985 71.168 1.00 11.45 185 GLY A N 1
ATOM 1599 C CA . GLY A 1 185 ? 39.389 53.412 69.799 1.00 13.56 185 GLY A CA 1
ATOM 1600 C C . GLY A 1 185 ? 38.459 52.862 68.731 1.00 15.22 185 GLY A C 1
ATOM 1601 O O . GLY A 1 185 ? 38.775 52.964 67.539 1.00 19.93 185 GLY A O 1
ATOM 1602 N N . GLN A 1 186 ? 37.308 52.330 69.118 1.00 12.44 186 GLN A N 1
ATOM 1603 C CA . GLN A 1 186 ? 36.318 51.888 68.153 1.00 12.90 186 GLN A CA 1
ATOM 1604 C C . GLN A 1 186 ? 34.995 52.487 68.516 1.00 11.94 186 GLN A C 1
ATOM 1605 O O . GLN A 1 186 ? 34.768 52.860 69.679 1.00 11.49 186 GLN A O 1
ATOM 1611 N N . ALA A 1 187 ? 34.072 52.600 67.555 1.00 11.40 187 ALA A N 1
ATOM 1612 C CA . ALA A 1 187 ? 32.737 53.047 67.914 1.00 10.79 187 ALA A CA 1
ATOM 1613 C C . ALA A 1 187 ? 32.006 51.981 68.688 1.00 10.58 187 ALA A C 1
ATOM 1614 O O . ALA A 1 187 ? 32.517 50.865 68.907 1.00 11.84 187 ALA A O 1
ATOM 1616 N N . ASN A 1 188 ? 30.794 52.323 69.137 1.00 10.29 188 ASN A N 1
ATOM 1617 C CA . ASN A 1 188 ? 29.931 51.409 69.895 1.00 10.28 188 ASN A CA 1
ATOM 1618 C C . ASN A 1 188 ? 28.617 51.194 69.162 1.00 10.36 188 ASN A C 1
ATOM 1619 O O . ASN A 1 188 ? 27.597 50.912 69.774 1.00 12.51 188 ASN A O 1
ATOM 1624 N N . VAL A 1 189 ? 28.640 51.309 67.823 1.00 11.38 189 VAL A N 1
ATOM 1625 C CA . VAL A 1 189 ? 27.465 51.109 66.979 1.00 11.74 189 VAL A CA 1
ATOM 1626 C C . VAL A 1 189 ? 26.948 49.683 67.006 1.00 12.03 189 VAL A C 1
ATOM 1627 O O . VAL A 1 189 ? 25.742 49.460 66.892 1.00 12.74 189 VAL A O 1
ATOM 1631 N N . GLU A 1 190 ? 27.820 48.697 67.126 1.00 12.04 190 GLU A N 1
ATOM 1632 C CA . GLU A 1 190 ? 27.364 47.313 67.158 1.00 12.22 190 GLU A CA 1
ATOM 1633 C C . GLU A 1 190 ? 26.498 47.089 68.389 1.00 12.45 190 GLU A C 1
ATOM 1634 O O . GLU A 1 190 ? 26.907 47.383 69.507 1.00 12.41 190 GLU A O 1
ATOM 1640 N N . GLY A 1 191 ? 25.291 46.600 68.170 1.00 13.58 191 GLY A N 1
ATOM 1641 C CA . GLY A 1 191 ? 24.364 46.392 69.265 1.00 14.00 191 GLY A CA 1
ATOM 1642 C C . GLY A 1 191 ? 23.658 47.647 69.739 1.00 12.71 191 GLY A C 1
ATOM 1643 O O . GLY A 1 191 ? 22.944 47.589 70.733 1.00 14.97 191 GLY A O 1
ATOM 1644 N N . TRP A 1 192 ? 23.816 48.771 69.057 1.00 12.19 192 TRP A N 1
ATOM 1645 C CA . TRP A 1 192 ? 23.233 50.027 69.568 1.00 11.84 192 TRP A CA 1
ATOM 1646 C C . TRP A 1 192 ? 21.718 49.962 69.628 1.00 11.16 192 TRP A C 1
ATOM 1647 O O . TRP A 1 192 ? 21.046 49.568 68.655 1.00 14.60 192 TRP A O 1
ATOM 1658 N N . GLU A 1 193 ? 21.171 50.399 70.747 1.00 11.74 193 GLU A N 1
ATOM 1659 C CA . GLU A 1 193 ? 19.736 50.521 70.981 1.00 13.42 193 GLU A CA 1
ATOM 1660 C C . GLU A 1 193 ? 19.438 51.937 71.412 1.00 12.34 193 GLU A C 1
ATOM 1661 O O . GLU A 1 193 ? 19.877 52.374 72.488 1.00 12.87 193 GLU A O 1
ATOM 1667 N N A PRO A 1 194 ? 18.822 52.738 70.546 0.50 10.79 194 PRO A N 1
ATOM 1668 N N B PRO A 1 194 ? 18.570 52.626 70.664 0.50 13.09 194 PRO A N 1
ATOM 1669 C CA A PRO A 1 194 ? 18.437 54.120 70.923 0.50 10.96 194 PRO A CA 1
ATOM 1670 C CA B PRO A 1 194 ? 18.274 53.980 71.102 0.50 13.58 194 PRO A CA 1
ATOM 1671 C C A PRO A 1 194 ? 17.559 54.203 72.188 0.50 10.93 194 PRO A C 1
ATOM 1672 C C B PRO A 1 194 ? 17.533 53.952 72.428 0.50 12.57 194 PRO A C 1
ATOM 1673 O O A PRO A 1 194 ? 16.694 53.354 72.384 0.50 12.15 194 PRO A O 1
ATOM 1674 O O B PRO A 1 194 ? 16.734 53.044 72.695 0.50 13.88 194 PRO A O 1
ATOM 1681 N N A SER A 1 195 ? 17.756 55.222 73.032 0.50 10.15 195 SER A N 1
ATOM 1682 N N B SER A 1 195 ? 17.813 54.939 73.264 0.50 12.44 195 SER A N 1
ATOM 1683 C CA A SER A 1 195 ? 16.936 55.368 74.253 0.50 10.91 195 SER A CA 1
ATOM 1684 C CA B SER A 1 195 ? 17.062 55.119 74.488 0.50 12.88 195 SER A CA 1
ATOM 1685 C C A SER A 1 195 ? 15.507 55.816 73.953 0.50 11.27 195 SER A C 1
ATOM 1686 C C B SER A 1 195 ? 15.578 55.227 74.170 0.50 14.35 195 SER A C 1
ATOM 1687 O O A SER A 1 195 ? 15.296 56.798 73.254 0.50 12.15 195 SER A O 1
ATOM 1688 O O B SER A 1 195 ? 15.193 55.957 73.253 0.50 15.37 195 SER A O 1
ATOM 1693 N N A SER A 1 196 ? 14.514 55.166 74.553 0.50 11.44 196 SER A N 1
ATOM 1694 N N B SER A 1 196 ? 14.743 54.540 74.949 0.50 14.66 196 SER A N 1
ATOM 1695 C CA A SER A 1 196 ? 13.140 55.487 74.217 0.50 12.56 196 SER A CA 1
ATOM 1696 C CA B SER A 1 196 ? 13.304 54.692 74.804 0.50 17.15 196 SER A CA 1
ATOM 1697 C C A SER A 1 196 ? 12.747 56.847 74.805 0.50 12.08 196 SER A C 1
ATOM 1698 C C B SER A 1 196 ? 12.822 56.054 75.298 0.50 15.26 196 SER A C 1
ATOM 1699 O O A SER A 1 196 ? 11.842 57.483 74.276 0.50 14.15 196 SER A O 1
ATOM 1700 O O B SER A 1 196 ? 11.700 56.453 74.994 0.50 18.90 196 SER A O 1
ATOM 1705 N N A ASN A 1 197 ? 13.410 57.275 75.891 0.50 10.90 197 ASN A N 1
ATOM 1706 N N B ASN A 1 197 ? 13.656 56.779 76.040 0.50 15.42 197 ASN A N 1
ATOM 1707 C CA A ASN A 1 197 ? 13.044 58.523 76.607 0.50 11.90 197 ASN A CA 1
ATOM 1708 C CA B ASN A 1 197 ? 13.207 58.039 76.642 0.50 14.38 197 ASN A CA 1
ATOM 1709 C C A ASN A 1 197 ? 14.076 59.606 76.395 0.50 10.46 197 ASN A C 1
ATOM 1710 C C B ASN A 1 197 ? 14.133 59.289 76.518 0.50 14.34 197 ASN A C 1
ATOM 1711 O O A ASN A 1 197 ? 13.987 60.677 76.980 0.50 11.78 197 ASN A O 1
ATOM 1712 O O B ASN A 1 197 ? 13.965 60.209 77.289 0.50 14.40 197 ASN A O 1
ATOM 1721 N N . ASN A 1 198 ? 15.042 59.340 75.531 1.00 14.40 198 ASN A N 1
ATOM 1722 C CA . ASN A 1 198 ? 16.056 60.385 75.359 1.00 13.12 198 ASN A CA 1
ATOM 1723 C C . ASN A 1 198 ? 16.417 60.441 73.903 1.00 13.79 198 ASN A C 1
ATOM 1724 O O . ASN A 1 198 ? 17.021 59.497 73.362 1.00 14.31 198 ASN A O 1
ATOM 1729 N N . ALA A 1 199 ? 16.087 61.561 73.284 1.00 14.18 199 ALA A N 1
ATOM 1730 C CA . ALA A 1 199 ? 16.330 61.748 71.861 1.00 14.39 199 ALA A CA 1
ATOM 1731 C C . ALA A 1 199 ? 17.797 61.740 71.470 1.00 12.92 199 ALA A C 1
ATOM 1732 O O . ALA A 1 199 ? 18.090 61.665 70.281 1.00 14.55 199 ALA A O 1
ATOM 1734 N N . ASN A 1 200 ? 18.699 61.862 72.456 1.00 12.41 200 ASN A N 1
ATOM 1735 C CA . ASN A 1 200 ? 20.129 62.036 72.159 1.00 12.26 200 ASN A CA 1
ATOM 1736 C C . ASN A 1 200 ? 21.014 60.851 72.537 1.00 10.55 200 ASN A C 1
ATOM 1737 O O . ASN A 1 200 ? 22.208 60.907 72.242 1.00 11.51 200 ASN A O 1
ATOM 1742 N N . THR A 1 201 ? 20.478 59.804 73.150 1.00 10.22 201 THR A N 1
ATOM 1743 C CA . THR A 1 201 ? 21.324 58.767 73.734 1.00 9.79 201 THR A CA 1
ATOM 1744 C C . THR A 1 201 ? 20.874 57.375 73.363 1.00 9.42 201 THR A C 1
ATOM 1745 O O . THR A 1 201 ? 19.769 57.159 72.842 1.00 10.43 201 THR A O 1
ATOM 1749 N N . GLY A 1 202 ? 21.750 56.414 73.665 1.00 9.95 202 GLY A N 1
ATOM 1750 C CA . GLY A 1 202 ? 21.431 55.009 73.501 1.00 10.17 202 GLY A CA 1
ATOM 1751 C C . GLY A 1 202 ? 22.385 54.157 74.299 1.00 9.64 202 GLY A C 1
ATOM 1752 O O . GLY A 1 202 ? 23.139 54.646 75.155 1.00 10.58 202 GLY A O 1
ATOM 1753 N N . ILE A 1 203 ? 22.321 52.845 74.066 1.00 10.39 203 ILE A N 1
ATOM 1754 C CA . ILE A 1 203 ? 23.125 51.848 74.752 1.00 11.52 203 ILE A CA 1
ATOM 1755 C C . ILE A 1 203 ? 23.727 50.936 73.685 1.00 10.96 203 ILE A C 1
ATOM 1756 O O . ILE A 1 203 ? 22.984 50.375 72.870 1.00 12.04 203 ILE A O 1
ATOM 1761 N N . GLY A 1 204 ? 25.052 50.778 73.676 1.00 10.85 204 GLY A N 1
ATOM 1762 C CA . GLY A 1 204 ? 25.732 49.912 72.731 1.00 11.55 204 GLY A CA 1
ATOM 1763 C C . GLY A 1 204 ? 26.104 48.564 73.307 1.00 10.40 204 GLY A C 1
ATOM 1764 O O . GLY A 1 204 ? 25.899 48.259 74.493 1.00 11.54 204 GLY A O 1
ATOM 1765 N N . GLY A 1 205 ? 26.707 47.746 72.444 1.00 11.14 205 GLY A N 1
ATOM 1766 C CA . GLY A 1 205 ? 27.096 46.388 72.821 1.00 12.43 205 GLY A CA 1
ATOM 1767 C C . GLY A 1 205 ? 28.295 46.305 73.732 1.00 11.85 205 GLY A C 1
ATOM 1768 O O . GLY A 1 205 ? 28.567 45.211 74.239 1.00 14.13 205 GLY A O 1
ATOM 1769 N N . HIS A 1 206 ? 29.044 47.402 73.926 1.00 10.96 206 HIS A N 1
ATOM 1770 C CA . HIS A 1 206 ? 30.222 47.411 74.802 1.00 11.15 206 HIS A CA 1
ATOM 1771 C C . HIS A 1 206 ? 30.080 48.515 75.849 1.00 9.89 206 HIS A C 1
ATOM 1772 O O . HIS A 1 206 ? 29.366 49.496 75.651 1.00 9.81 206 HIS A O 1
ATOM 1779 N N . GLY A 1 207 ? 30.759 48.308 76.961 1.00 9.89 207 GLY A N 1
ATOM 1780 C CA . GLY A 1 207 ? 30.879 49.331 78.036 1.00 9.75 207 GLY A CA 1
ATOM 1781 C C . GLY A 1 207 ? 32.322 49.518 78.445 1.00 9.25 207 GLY A C 1
ATOM 1782 O O . GLY A 1 207 ? 33.221 48.799 77.991 1.00 10.19 207 GLY A O 1
ATOM 1783 N N . SER A 1 208 ? 32.543 50.515 79.328 1.00 8.82 208 SER A N 1
ATOM 1784 C CA . SER A 1 208 ? 33.897 50.896 79.720 1.00 9.27 208 SER A CA 1
ATOM 1785 C C . SER A 1 208 ? 33.971 51.022 81.235 1.00 8.77 208 SER A C 1
ATOM 1786 O O . SER A 1 208 ? 33.424 51.983 81.817 1.00 9.34 208 SER A O 1
ATOM 1789 N N . CYS A 1 209 ? 34.622 50.040 81.879 1.00 9.41 209 CYS A N 1
ATOM 1790 C CA . CYS A 1 209 ? 34.614 49.897 83.325 1.00 9.39 209 CYS A CA 1
ATOM 1791 C C . CYS A 1 209 ? 35.909 50.450 83.934 1.00 8.86 209 CYS A C 1
ATOM 1792 O O . CYS A 1 209 ? 36.990 50.259 83.360 1.00 9.96 209 CYS A O 1
ATOM 1795 N N . CYS A 1 210 ? 35.808 51.041 85.134 1.00 9.09 210 CYS A N 1
ATOM 1796 C CA . CYS A 1 210 ? 36.965 51.272 85.988 1.00 9.19 210 CYS A CA 1
ATOM 1797 C C . CYS A 1 210 ? 36.500 51.730 87.352 1.00 8.72 210 CYS A C 1
ATOM 1798 O O . CYS A 1 210 ? 35.347 52.142 87.562 1.00 9.15 210 CYS A O 1
ATOM 1801 N N . SER A 1 211 ? 37.464 51.753 88.270 1.00 9.17 211 SER A N 1
ATOM 1802 C CA . SER A 1 211 ? 37.228 52.178 89.660 1.00 8.53 211 SER A CA 1
ATOM 1803 C C . SER A 1 211 ? 36.783 53.653 89.679 1.00 7.63 211 SER A C 1
ATOM 1804 O O . SER A 1 211 ? 37.251 54.459 88.870 1.00 8.37 211 SER A O 1
ATOM 1807 N N . GLU A 1 212 ? 35.957 53.976 90.675 1.00 7.82 212 GLU A N 1
ATOM 1808 C CA . GLU A 1 212 ? 35.356 55.311 90.755 1.00 7.63 212 GLU A CA 1
ATOM 1809 C C . GLU A 1 212 ? 35.301 55.731 92.207 1.00 7.04 212 GLU A C 1
ATOM 1810 O O . GLU A 1 212 ? 34.717 55.009 93.044 1.00 8.48 212 GLU A O 1
ATOM 1816 N N . MET A 1 213 ? 35.791 56.933 92.510 1.00 6.84 213 MET A N 1
ATOM 1817 C CA . MET A 1 213 ? 35.680 57.516 93.843 1.00 7.13 213 MET A CA 1
ATOM 1818 C C . MET A 1 213 ? 34.725 58.690 93.737 1.00 6.82 213 MET A C 1
ATOM 1819 O O . MET A 1 213 ? 35.120 59.778 93.274 1.00 6.91 213 MET A O 1
ATOM 1824 N N . ASP A 1 214 ? 33.492 58.525 94.204 1.00 6.72 214 ASP A N 1
ATOM 1825 C CA . ASP A 1 214 ? 32.527 59.637 94.174 1.00 7.22 214 ASP A CA 1
ATOM 1826 C C . ASP A 1 214 ? 32.709 60.468 95.443 1.00 6.65 214 ASP A C 1
ATOM 1827 O O . ASP A 1 214 ? 32.123 60.212 96.484 1.00 7.81 214 ASP A O 1
ATOM 1832 N N A ILE A 1 215 ? 33.529 61.494 95.287 0.50 6.84 215 ILE A N 1
ATOM 1833 N N B ILE A 1 215 ? 33.600 61.453 95.378 0.50 7.30 215 ILE A N 1
ATOM 1834 C CA A ILE A 1 215 ? 33.754 62.427 96.381 0.50 6.80 215 ILE A CA 1
ATOM 1835 C CA B ILE A 1 215 ? 33.759 62.379 96.512 0.50 7.11 215 ILE A CA 1
ATOM 1836 C C A ILE A 1 215 ? 32.431 63.085 96.752 0.50 6.60 215 ILE A C 1
ATOM 1837 C C B ILE A 1 215 ? 32.439 63.146 96.783 0.50 6.94 215 ILE A C 1
ATOM 1838 O O A ILE A 1 215 ? 32.082 63.207 97.932 0.50 6.84 215 ILE A O 1
ATOM 1839 O O B ILE A 1 215 ? 32.078 63.370 97.948 0.50 7.39 215 ILE A O 1
ATOM 1848 N N . TRP A 1 216 ? 31.724 63.515 95.713 1.00 6.72 216 TRP A N 1
ATOM 1849 C CA . TRP A 1 216 ? 30.602 64.425 95.879 1.00 7.01 216 TRP A CA 1
ATOM 1850 C C . TRP A 1 216 ? 29.561 64.149 94.821 1.00 6.64 216 TRP A C 1
ATOM 1851 O O . TRP A 1 216 ? 29.810 64.374 93.646 1.00 7.77 216 TRP A O 1
ATOM 1862 N N . GLU A 1 217 ? 28.404 63.647 95.244 1.00 7.08 217 GLU A N 1
ATOM 1863 C CA . GLU A 1 217 ? 27.220 63.579 94.386 1.00 6.99 217 GLU A CA 1
ATOM 1864 C C . GLU A 1 217 ? 26.165 64.282 95.164 1.00 6.88 217 GLU A C 1
ATOM 1865 O O . GLU A 1 217 ? 25.854 63.873 96.283 1.00 7.69 217 GLU A O 1
ATOM 1871 N N . ALA A 1 218 ? 25.622 65.379 94.649 1.00 7.13 218 ALA A N 1
ATOM 1872 C CA . ALA A 1 218 ? 24.820 66.236 95.505 1.00 7.23 218 ALA A CA 1
ATOM 1873 C C . ALA A 1 218 ? 23.959 67.206 94.728 1.00 7.27 218 ALA A C 1
ATOM 1874 O O . ALA A 1 218 ? 24.267 67.619 93.592 1.00 7.68 218 ALA A O 1
ATOM 1876 N N . ASN A 1 219 ? 22.924 67.666 95.430 1.00 7.45 219 ASN A N 1
ATOM 1877 C CA . ASN A 1 219 ? 22.160 68.841 95.036 1.00 8.17 219 ASN A CA 1
ATOM 1878 C C . ASN A 1 219 ? 21.876 69.637 96.326 1.00 8.11 219 ASN A C 1
ATOM 1879 O O . ASN A 1 219 ? 22.531 69.408 97.346 1.00 8.93 219 ASN A O 1
ATOM 1884 N N . SER A 1 220 ? 20.949 70.579 96.269 1.00 9.00 220 SER A N 1
ATOM 1885 C CA . SER A 1 220 ? 20.684 71.395 97.482 1.00 9.40 220 SER A CA 1
ATOM 1886 C C . SER A 1 220 ? 19.983 70.588 98.582 1.00 9.85 220 SER A C 1
ATOM 1887 O O . SER A 1 220 ? 19.868 71.082 99.703 1.00 10.87 220 SER A O 1
ATOM 1890 N N . ILE A 1 221 ? 19.516 69.370 98.288 1.00 9.16 221 ILE A N 1
ATOM 1891 C CA . ILE A 1 221 ? 18.745 68.546 99.220 1.00 9.86 221 ILE A CA 1
ATOM 1892 C C . ILE A 1 221 ? 19.539 67.388 99.831 1.00 8.76 221 ILE A C 1
ATOM 1893 O O . ILE A 1 221 ? 19.346 67.077 101.004 1.00 10.22 221 ILE A O 1
ATOM 1898 N N . SER A 1 222 ? 20.411 66.753 99.042 1.00 9.21 222 SER A N 1
ATOM 1899 C CA . SER A 1 222 ? 21.110 65.557 99.479 1.00 9.10 222 SER A CA 1
ATOM 1900 C C . SER A 1 222 ? 22.533 65.547 98.999 1.00 8.23 222 SER A C 1
ATOM 1901 O O . SER A 1 222 ? 22.850 66.123 97.925 1.00 8.97 222 SER A O 1
ATOM 1904 N N . GLU A 1 223 ? 23.409 64.816 99.708 1.00 7.96 223 GLU A N 1
ATOM 1905 C CA . GLU A 1 223 ? 24.791 64.627 99.278 1.00 7.86 223 GLU A CA 1
ATOM 1906 C C . GLU A 1 223 ? 25.266 63.260 99.758 1.00 7.44 223 GLU A C 1
ATOM 1907 O O . GLU A 1 223 ? 24.868 62.781 100.850 1.00 9.16 223 GLU A O 1
ATOM 1913 N N . ALA A 1 224 ? 26.160 62.662 98.985 1.00 7.38 224 ALA A N 1
ATOM 1914 C CA . ALA A 1 224 ? 26.713 61.351 99.321 1.00 7.91 224 ALA A CA 1
ATOM 1915 C C . ALA A 1 224 ? 28.153 61.261 98.868 1.00 7.15 224 ALA A C 1
ATOM 1916 O O . ALA A 1 224 ? 28.607 61.869 97.870 1.00 7.78 224 ALA A O 1
ATOM 1918 N N . LEU A 1 225 ? 28.901 60.436 99.617 1.00 7.37 225 LEU A N 1
ATOM 1919 C CA . LEU A 1 225 ? 30.336 60.108 99.427 1.00 7.19 225 LEU A CA 1
ATOM 1920 C C . LEU A 1 225 ? 30.417 58.604 99.197 1.00 7.37 225 LEU A C 1
ATOM 1921 O O . LEU A 1 225 ? 29.961 57.838 100.097 1.00 8.45 225 LEU A O 1
ATOM 1926 N N . THR A 1 226 ? 30.955 58.136 98.075 1.00 6.97 226 THR A N 1
ATOM 1927 C CA . THR A 1 226 ? 30.828 56.718 97.712 1.00 7.44 226 THR A CA 1
ATOM 1928 C C . THR A 1 226 ? 32.028 56.175 96.938 1.00 6.79 226 THR A C 1
ATOM 1929 O O . THR A 1 226 ? 32.188 56.475 95.764 1.00 7.51 226 THR A O 1
ATOM 1933 N N . PRO A 1 227 ? 32.862 55.313 97.554 1.00 7.28 227 PRO A N 1
ATOM 1934 C CA . PRO A 1 227 ? 33.859 54.552 96.786 1.00 7.43 227 PRO A CA 1
ATOM 1935 C C . PRO A 1 227 ? 33.207 53.329 96.073 1.00 7.41 227 PRO A C 1
ATOM 1936 O O . PRO A 1 227 ? 32.349 52.658 96.664 1.00 8.08 227 PRO A O 1
ATOM 1940 N N . HIS A 1 228 ? 33.706 53.063 94.884 1.00 7.82 228 HIS A N 1
ATOM 1941 C CA . HIS A 1 228 ? 33.234 51.918 94.041 1.00 7.95 228 HIS A CA 1
ATOM 1942 C C . HIS A 1 228 ? 34.438 51.146 93.528 1.00 8.83 228 HIS A C 1
ATOM 1943 O O . HIS A 1 228 ? 35.122 51.564 92.604 1.00 9.64 228 HIS A O 1
ATOM 1950 N N . PRO A 1 229 ? 34.728 49.944 94.113 1.00 8.94 229 PRO A N 1
ATOM 1951 C CA . PRO A 1 229 ? 35.824 49.124 93.619 1.00 9.52 229 PRO A CA 1
ATOM 1952 C C . PRO A 1 229 ? 35.419 48.323 92.381 1.00 10.14 229 PRO A C 1
ATOM 1953 O O . PRO A 1 229 ? 34.214 48.045 92.129 1.00 10.87 229 PRO A O 1
ATOM 1957 N N . CYS A 1 230 ? 36.437 47.917 91.616 1.00 10.45 230 CYS A N 1
ATOM 1958 C CA . CYS A 1 230 ? 36.265 47.005 90.485 1.00 11.20 230 CYS A CA 1
ATOM 1959 C C . CYS A 1 230 ? 37.382 45.977 90.574 1.00 12.09 230 CYS A C 1
ATOM 1960 O O . CYS A 1 230 ? 38.493 46.271 91.036 1.00 12.56 230 CYS A O 1
ATOM 1963 N N . THR A 1 231 ? 37.132 44.775 90.043 1.00 13.74 231 THR A N 1
ATOM 1964 C CA . THR A 1 231 ? 38.162 43.719 90.113 1.00 14.31 231 THR A CA 1
ATOM 1965 C C . THR A 1 231 ? 39.309 43.954 89.144 1.00 13.86 231 THR A C 1
ATOM 1966 O O . THR A 1 231 ? 40.381 43.384 89.343 1.00 16.12 231 THR A O 1
ATOM 1970 N N . THR A 1 232 ? 39.091 44.732 88.085 1.00 13.46 232 THR A N 1
ATOM 1971 C CA . THR A 1 232 ? 40.169 45.335 87.292 1.00 13.29 232 THR A CA 1
ATOM 1972 C C . THR A 1 232 ? 40.174 46.811 87.651 1.00 12.30 232 THR A C 1
ATOM 1973 O O . THR A 1 232 ? 39.138 47.472 87.551 1.00 12.42 232 THR A O 1
ATOM 1977 N N . VAL A 1 233 ? 41.308 47.310 88.130 1.00 12.24 233 VAL A N 1
ATOM 1978 C CA . VAL A 1 233 ? 41.324 48.662 88.683 1.00 12.32 233 VAL A CA 1
ATOM 1979 C C . VAL A 1 233 ? 41.049 49.752 87.641 1.00 11.29 233 VAL A C 1
ATOM 1980 O O . VAL A 1 233 ? 40.250 50.661 87.888 1.00 11.02 233 VAL A O 1
ATOM 1984 N N . GLY A 1 234 ? 41.764 49.674 86.524 1.00 12.06 234 GLY A N 1
ATOM 1985 C CA . GLY A 1 234 ? 41.723 50.678 85.475 1.00 12.62 234 GLY A CA 1
ATOM 1986 C C . GLY A 1 234 ? 40.774 50.363 84.354 1.00 11.55 234 GLY A C 1
ATOM 1987 O O . GLY A 1 234 ? 39.973 49.404 84.412 1.00 11.70 234 GLY A O 1
ATOM 1988 N N . GLN A 1 235 ? 40.849 51.188 83.312 1.00 12.62 235 GLN A N 1
ATOM 1989 C CA . GLN A 1 235 ? 39.869 51.111 82.224 1.00 11.59 235 GLN A CA 1
ATOM 1990 C C . GLN A 1 235 ? 39.912 49.758 81.547 1.00 11.91 235 GLN A C 1
ATOM 1991 O O . GLN A 1 235 ? 40.997 49.262 81.211 1.00 14.13 235 GLN A O 1
ATOM 1997 N N . GLU A 1 236 ? 38.742 49.183 81.285 1.00 11.75 236 GLU A N 1
ATOM 1998 C CA . GLU A 1 236 ? 38.628 47.876 80.614 1.00 12.25 236 GLU A CA 1
ATOM 1999 C C . GLU A 1 236 ? 37.292 47.803 79.924 1.00 11.71 236 GLU A C 1
ATOM 2000 O O . GLU A 1 236 ? 36.261 48.112 80.543 1.00 13.08 236 GLU A O 1
ATOM 2006 N N . ILE A 1 237 ? 37.292 47.365 78.658 1.00 12.05 237 ILE A N 1
ATOM 2007 C CA . ILE A 1 237 ? 36.038 47.131 77.942 1.00 11.46 237 ILE A CA 1
ATOM 2008 C C . ILE A 1 237 ? 35.268 45.980 78.559 1.00 11.75 237 ILE A C 1
ATOM 2009 O O . ILE A 1 237 ? 35.861 45.039 79.116 1.00 13.90 237 ILE A O 1
ATOM 2014 N N . CYS A 1 238 ? 33.946 46.017 78.447 1.00 11.42 238 CYS A N 1
ATOM 2015 C CA . CYS A 1 238 ? 33.090 44.909 78.817 1.00 11.83 238 CYS A CA 1
ATOM 2016 C C . CYS A 1 238 ? 32.103 44.630 77.717 1.00 12.05 238 CYS A C 1
ATOM 2017 O O . CYS A 1 238 ? 31.814 45.474 76.872 1.00 11.72 238 CYS A O 1
ATOM 2020 N N . GLU A 1 239 ? 31.582 43.380 77.710 1.00 12.54 239 GLU A N 1
ATOM 2021 C CA . GLU A 1 239 ? 30.719 42.856 76.649 1.00 13.70 239 GLU A CA 1
ATOM 2022 C C . GLU A 1 239 ? 29.259 42.760 77.074 1.00 13.90 239 GLU A C 1
ATOM 2023 O O . GLU A 1 239 ? 28.900 41.906 77.922 1.00 15.69 239 GLU A O 1
ATOM 2029 N N . GLY A 1 240 ? 28.421 43.606 76.475 1.00 13.40 240 GLY A N 1
ATOM 2030 C CA . GLY A 1 240 ? 26.979 43.490 76.664 1.00 15.42 240 GLY A CA 1
ATOM 2031 C C . GLY A 1 240 ? 26.514 43.399 78.107 1.00 13.93 240 GLY A C 1
ATOM 2032 O O . GLY A 1 240 ? 26.954 44.178 78.952 1.00 13.68 240 GLY A O 1
ATOM 2033 N N . ASP A 1 241 ? 25.603 42.461 78.404 1.00 17.72 241 ASP A N 1
ATOM 2034 C CA . ASP A 1 241 ? 25.018 42.367 79.737 1.00 19.62 241 ASP A CA 1
ATOM 2035 C C . ASP A 1 241 ? 26.060 41.925 80.779 1.00 19.21 241 ASP A C 1
ATOM 2036 O O . ASP A 1 241 ? 25.871 42.126 82.014 1.00 20.99 241 ASP A O 1
ATOM 2041 N N . GLY A 1 242 ? 27.166 41.350 80.286 1.00 18.45 242 GLY A N 1
ATOM 2042 C CA . GLY A 1 242 ? 28.299 41.026 81.154 1.00 18.48 242 GLY A CA 1
ATOM 2043 C C . GLY A 1 242 ? 28.898 42.279 81.789 1.00 16.06 242 GLY A C 1
ATOM 2044 O O . GLY A 1 242 ? 29.671 42.176 82.748 1.00 18.22 242 GLY A O 1
ATOM 2045 N N . CYS A 1 243 ? 28.532 43.464 81.281 1.00 13.85 243 CYS A N 1
ATOM 2046 C CA . CYS A 1 243 ? 28.977 44.712 81.877 1.00 13.02 243 CYS A CA 1
ATOM 2047 C C . CYS A 1 243 ? 28.437 44.947 83.268 1.00 12.95 243 CYS A C 1
ATOM 2048 O O . CYS A 1 243 ? 29.109 45.596 84.065 1.00 16.23 243 CYS A O 1
ATOM 2051 N N . GLY A 1 244 ? 27.214 44.499 83.542 1.00 12.50 244 GLY A N 1
ATOM 2052 C CA . GLY A 1 244 ? 26.499 44.984 84.702 1.00 14.07 244 GLY A CA 1
ATOM 2053 C C . GLY A 1 244 ? 26.217 46.469 84.598 1.00 13.80 244 GLY A C 1
ATOM 2054 O O . GLY A 1 244 ? 26.208 47.036 83.485 1.00 15.17 244 GLY A O 1
ATOM 2055 N N . GLY A 1 245 ? 25.959 47.091 85.748 1.00 13.15 245 GLY A N 1
ATOM 2056 C CA . GLY A 1 245 ? 25.795 48.550 85.804 1.00 12.86 245 GLY A CA 1
ATOM 2057 C C . GLY A 1 245 ? 24.423 49.038 85.371 1.00 11.66 245 GLY A C 1
ATOM 2058 O O . GLY A 1 245 ? 23.496 48.272 85.026 1.00 14.36 245 GLY A O 1
ATOM 2059 N N . THR A 1 246 ? 24.304 50.362 85.351 1.00 13.35 246 THR A N 1
ATOM 2060 C CA . THR A 1 246 ? 23.062 51.047 84.989 1.00 13.86 246 THR A CA 1
ATOM 2061 C C . THR A 1 246 ? 22.495 50.683 83.629 1.00 11.68 246 THR A C 1
ATOM 2062 O O . THR A 1 246 ? 21.285 50.710 83.435 1.00 13.74 246 THR A O 1
ATOM 2066 N N . TYR A 1 247 ? 23.362 50.409 82.673 1.00 12.26 247 TYR A N 1
ATOM 2067 C CA . TYR A 1 247 ? 22.954 50.271 81.288 1.00 11.90 247 TYR A CA 1
ATOM 2068 C C . TYR A 1 247 ? 22.754 48.815 80.863 1.00 13.24 247 TYR A C 1
ATOM 2069 O O . TYR A 1 247 ? 22.608 48.535 79.653 1.00 15.95 247 TYR A O 1
ATOM 2078 N N . SER A 1 248 ? 22.762 47.897 81.826 1.00 13.00 248 SER A N 1
ATOM 2079 C CA . SER A 1 248 ? 22.496 46.474 81.548 1.00 13.61 248 SER A CA 1
ATOM 2080 C C . SER A 1 248 ? 21.260 46.016 82.278 1.00 16.11 248 SER A C 1
ATOM 2081 O O . SER A 1 248 ? 20.910 46.557 83.342 1.00 18.62 248 SER A O 1
ATOM 2084 N N A ASP A 1 249 ? 20.661 45.010 81.656 0.50 18.99 249 ASP A N 1
ATOM 2085 N N B ASP A 1 249 ? 20.588 44.960 81.835 0.50 16.22 249 ASP A N 1
ATOM 2086 C CA A ASP A 1 249 ? 19.494 44.322 82.129 0.50 20.32 249 ASP A CA 1
ATOM 2087 C CA B ASP A 1 249 ? 19.395 44.520 82.594 0.50 16.80 249 ASP A CA 1
ATOM 2088 C C A ASP A 1 249 ? 19.786 43.747 83.506 0.50 18.23 249 ASP A C 1
ATOM 2089 C C B ASP A 1 249 ? 19.715 44.001 84.021 0.50 17.87 249 ASP A C 1
ATOM 2090 O O A ASP A 1 249 ? 18.903 43.697 84.357 0.50 22.64 249 ASP A O 1
ATOM 2091 O O B ASP A 1 249 ? 18.936 44.249 84.945 0.50 20.42 249 ASP A O 1
ATOM 2100 N N A ASN A 1 250 ? 21.026 43.300 83.715 0.50 14.45 250 ASN A N 1
ATOM 2101 N N B ASN A 1 250 ? 20.832 43.282 84.199 0.50 20.35 250 ASN A N 1
ATOM 2102 C CA A ASN A 1 250 ? 21.449 42.763 85.011 0.50 12.61 250 ASN A CA 1
ATOM 2103 C CA B ASN A 1 250 ? 21.306 42.891 85.548 0.50 19.68 250 ASN A CA 1
ATOM 2104 C C A ASN A 1 250 ? 22.433 43.786 85.557 0.50 12.20 250 ASN A C 1
ATOM 2105 C C B ASN A 1 250 ? 22.501 43.687 86.047 0.50 17.47 250 ASN A C 1
ATOM 2106 O O A ASN A 1 250 ? 23.465 43.996 84.960 0.50 12.32 250 ASN A O 1
ATOM 2107 O O B ASN A 1 250 ? 23.660 43.500 85.666 0.50 17.40 250 ASN A O 1
ATOM 2116 N N A ARG A 1 251 ? 22.094 44.441 86.661 0.50 11.09 251 ARG A N 1
ATOM 2117 N N B ARG A 1 251 ? 22.164 44.556 86.966 0.50 17.50 251 ARG A N 1
ATOM 2118 C CA A ARG A 1 251 ? 22.970 45.487 87.239 0.50 11.46 251 ARG A CA 1
ATOM 2119 C CA B ARG A 1 251 ? 23.099 45.414 87.614 0.50 19.44 251 ARG A CA 1
ATOM 2120 C C A ARG A 1 251 ? 24.209 44.924 87.963 0.50 11.80 251 ARG A C 1
ATOM 2121 C C B ARG A 1 251 ? 24.463 44.779 87.875 0.50 17.26 251 ARG A C 1
ATOM 2122 O O A ARG A 1 251 ? 25.260 45.598 88.035 0.50 12.56 251 ARG A O 1
ATOM 2123 O O B ARG A 1 251 ? 25.512 45.454 87.870 0.50 15.39 251 ARG A O 1
ATOM 2138 N N A TYR A 1 252 ? 24.070 43.738 88.571 0.50 13.28 252 TYR A N 1
ATOM 2139 N N B TYR A 1 252 ? 24.441 43.486 88.160 0.50 16.40 252 TYR A N 1
ATOM 2140 C CA A TYR A 1 252 ? 25.073 43.147 89.501 0.50 14.76 252 TYR A CA 1
ATOM 2141 C CA B TYR A 1 252 ? 25.547 42.874 88.873 0.50 16.05 252 TYR A CA 1
ATOM 2142 C C A TYR A 1 252 ? 25.951 42.045 88.951 0.50 18.07 252 TYR A C 1
ATOM 2143 C C B TYR A 1 252 ? 26.314 41.715 88.230 0.50 18.99 252 TYR A C 1
ATOM 2144 O O A TYR A 1 252 ? 26.688 41.401 89.700 0.50 19.31 252 TYR A O 1
ATOM 2145 O O B TYR A 1 252 ? 27.129 41.139 88.896 0.50 20.07 252 TYR A O 1
ATOM 2162 N N A GLY A 1 253 ? 25.912 41.865 87.642 0.50 18.45 253 GLY A N 1
ATOM 2163 N N B GLY A 1 253 ? 26.093 41.312 86.998 0.50 20.36 253 GLY A N 1
ATOM 2164 C CA A GLY A 1 253 ? 26.661 40.774 87.047 0.50 20.54 253 GLY A CA 1
ATOM 2165 C CA B GLY A 1 253 ? 27.007 40.255 86.533 0.50 23.91 253 GLY A CA 1
ATOM 2166 C C A GLY A 1 253 ? 27.942 41.120 86.299 0.50 18.49 253 GLY A C 1
ATOM 2167 C C B GLY A 1 253 ? 28.516 40.571 86.497 0.50 20.24 253 GLY A C 1
ATOM 2168 O O A GLY A 1 253 ? 28.338 40.402 85.370 0.50 21.77 253 GLY A O 1
ATOM 2169 O O B GLY A 1 253 ? 29.362 39.683 86.414 0.50 19.67 253 GLY A O 1
ATOM 2170 N N A GLY A 1 254 ? 28.641 42.170 86.731 0.50 16.19 254 GLY A N 1
ATOM 2171 N N B GLY A 1 254 ? 28.896 41.844 86.498 0.50 19.07 254 GLY A N 1
ATOM 2172 C CA A GLY A 1 254 ? 29.884 42.590 86.080 0.50 15.10 254 GLY A CA 1
ATOM 2173 C CA B GLY A 1 254 ? 30.205 42.118 85.953 0.50 16.79 254 GLY A CA 1
ATOM 2174 C C A GLY A 1 254 ? 31.088 42.707 87.025 0.50 14.20 254 GLY A C 1
ATOM 2175 C C B GLY A 1 254 ? 31.287 42.441 86.956 0.50 15.66 254 GLY A C 1
ATOM 2176 O O A GLY A 1 254 ? 31.006 42.237 88.165 0.50 18.46 254 GLY A O 1
ATOM 2177 O O B GLY A 1 254 ? 31.315 41.905 88.068 0.50 18.91 254 GLY A O 1
ATOM 2178 N N . THR A 1 255 ? 32.196 43.310 86.540 1.00 15.31 255 THR A N 1
ATOM 2179 C CA . THR A 1 255 ? 33.473 43.437 87.274 1.00 15.34 255 THR A CA 1
ATOM 2180 C C . THR A 1 255 ? 33.534 44.619 88.249 1.00 13.46 255 THR A C 1
ATOM 2181 O O . THR A 1 255 ? 34.457 44.686 89.073 1.00 14.35 255 THR A O 1
ATOM 2185 N N . CYS A 1 256 ? 32.582 45.539 88.154 1.00 12.84 256 CYS A N 1
ATOM 2186 C CA . CYS A 1 256 ? 32.592 46.690 89.020 1.00 11.91 256 CYS A CA 1
ATOM 2187 C C . CYS A 1 256 ? 31.437 46.603 89.983 1.00 12.08 256 CYS A C 1
ATOM 2188 O O . CYS A 1 256 ? 30.438 45.891 89.739 1.00 13.61 256 CYS A O 1
ATOM 2191 N N . ASP A 1 257 ? 31.590 47.335 91.098 1.00 10.65 257 ASP A N 1
ATOM 2192 C CA . ASP A 1 257 ? 30.515 47.518 92.055 1.00 10.69 257 ASP A CA 1
ATOM 2193 C C . ASP A 1 257 ? 29.756 48.811 91.704 1.00 9.76 257 ASP A C 1
ATOM 2194 O O . ASP A 1 257 ? 30.284 49.904 91.937 1.00 10.22 257 ASP A O 1
ATOM 2199 N N . PRO A 1 258 ? 28.563 48.725 91.100 1.00 10.51 258 PRO A N 1
ATOM 2200 C CA . PRO A 1 258 ? 27.881 49.949 90.661 1.00 10.71 258 PRO A CA 1
ATOM 2201 C C . PRO A 1 258 ? 27.126 50.668 91.772 1.00 9.57 258 PRO A C 1
ATOM 2202 O O . PRO A 1 258 ? 26.620 51.760 91.567 1.00 10.54 258 PRO A O 1
ATOM 2206 N N A ASP A 1 259 ? 27.023 50.080 92.989 0.50 10.19 259 ASP A N 1
ATOM 2207 N N B ASP A 1 259 ? 27.143 50.071 92.972 0.50 10.62 259 ASP A N 1
ATOM 2208 C CA A ASP A 1 259 ? 26.288 50.746 94.076 0.50 9.86 259 ASP A CA 1
ATOM 2209 C CA B ASP A 1 259 ? 26.376 50.597 94.055 0.50 9.97 259 ASP A CA 1
ATOM 2210 C C A ASP A 1 259 ? 27.234 51.445 95.070 0.50 9.63 259 ASP A C 1
ATOM 2211 C C B ASP A 1 259 ? 27.283 51.428 94.957 0.50 8.47 259 ASP A C 1
ATOM 2212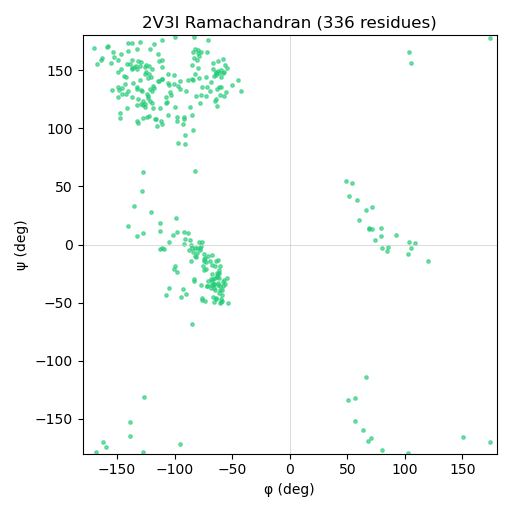 O O A ASP A 1 259 ? 26.887 52.515 95.583 0.50 11.43 259 ASP A O 1
ATOM 2213 O O B ASP A 1 259 ? 26.985 52.577 95.261 0.50 9.98 259 ASP A O 1
ATOM 2222 N N . GLY A 1 260 ? 28.371 50.818 95.388 1.00 10.36 260 GLY A N 1
ATOM 2223 C CA . GLY A 1 260 ? 29.335 51.461 96.265 1.00 9.70 260 GLY A CA 1
ATOM 2224 C C . GLY A 1 260 ? 28.984 51.372 97.730 1.00 10.23 260 GLY A C 1
ATOM 2225 O O . GLY A 1 260 ? 27.881 50.949 98.130 1.00 12.43 260 GLY A O 1
ATOM 2226 N N . CYS A 1 261 ? 29.950 51.770 98.556 1.00 9.36 261 CYS A N 1
ATOM 2227 C CA . CYS A 1 261 ? 29.741 51.920 100.000 1.00 9.60 261 CYS A CA 1
ATOM 2228 C C . CYS A 1 261 ? 29.453 53.402 100.259 1.00 9.06 261 CYS A C 1
ATOM 2229 O O . CYS A 1 261 ? 30.378 54.210 100.380 1.00 10.60 261 CYS A O 1
ATOM 2232 N N . ASP A 1 262 ? 28.173 53.808 100.152 1.00 9.49 262 ASP A N 1
ATOM 2233 C CA . ASP A 1 262 ? 27.815 55.217 100.229 1.00 8.55 262 ASP A CA 1
ATOM 2234 C C . ASP A 1 262 ? 27.721 55.648 101.661 1.00 8.19 262 ASP A C 1
ATOM 2235 O O . ASP A 1 262 ? 27.177 54.902 102.505 1.00 9.09 262 ASP A O 1
ATOM 2240 N N . TRP A 1 263 ? 28.094 56.911 101.902 1.00 8.18 263 TRP A N 1
ATOM 2241 C CA . TRP A 1 263 ? 27.862 57.585 103.170 1.00 8.26 263 TRP A CA 1
ATOM 2242 C C . TRP A 1 263 ? 27.032 58.824 102.842 1.00 8.24 263 TRP A C 1
ATOM 2243 O O . TRP A 1 263 ? 27.557 59.789 102.244 1.00 7.99 263 TRP A O 1
ATOM 2254 N N . ASN A 1 264 ? 25.763 58.814 103.263 1.00 9.88 264 ASN A N 1
ATOM 2255 C CA . ASN A 1 264 ? 24.810 59.879 103.019 1.00 9.00 264 ASN A CA 1
ATOM 2256 C C . ASN A 1 264 ? 24.269 60.191 104.417 1.00 9.26 264 ASN A C 1
ATOM 2257 O O . ASN A 1 264 ? 23.551 59.380 105.003 1.00 9.18 264 ASN A O 1
ATOM 2262 N N . PRO A 1 265 ? 24.624 61.356 104.997 1.00 9.26 265 PRO A N 1
ATOM 2263 C CA . PRO A 1 265 ? 24.226 61.586 106.400 1.00 10.38 265 PRO A CA 1
ATOM 2264 C C . PRO A 1 265 ? 22.712 61.503 106.636 1.00 9.66 265 PRO A C 1
ATOM 2265 O O . PRO A 1 265 ? 22.278 61.051 107.689 1.00 10.62 265 PRO A O 1
ATOM 2269 N N A TYR A 1 266 ? 21.952 62.117 105.725 0.50 8.94 266 TYR A N 1
ATOM 2270 N N B TYR A 1 266 ? 21.884 61.824 105.636 0.50 10.24 266 TYR A N 1
ATOM 2271 C CA A TYR A 1 266 ? 20.496 62.016 105.763 0.50 10.62 266 TYR A CA 1
ATOM 2272 C CA B TYR A 1 266 ? 20.410 61.799 105.811 0.50 9.50 266 TYR A CA 1
ATOM 2273 C C A TYR A 1 266 ? 20.044 60.546 105.871 0.50 9.55 266 TYR A C 1
ATOM 2274 C C B TYR A 1 266 ? 19.978 60.364 105.893 0.50 10.80 266 TYR A C 1
ATOM 2275 O O A TYR A 1 266 ? 19.253 60.263 106.784 0.50 10.74 266 TYR A O 1
ATOM 2276 O O B TYR A 1 266 ? 19.145 59.886 106.684 0.50 9.54 266 TYR A O 1
ATOM 2293 N N . ARG A 1 267 ? 20.541 59.642 104.979 1.00 10.35 267 ARG A N 1
ATOM 2294 C CA . ARG A 1 267 ? 20.205 58.223 104.923 1.00 11.15 267 ARG A CA 1
ATOM 2295 C C . ARG A 1 267 ? 20.499 57.531 106.242 1.00 11.02 267 ARG A C 1
ATOM 2296 O O . ARG A 1 267 ? 19.771 56.612 106.664 1.00 12.34 267 ARG A O 1
ATOM 2304 N N . LEU A 1 268 ? 21.595 57.956 106.886 1.00 11.30 268 LEU A N 1
ATOM 2305 C CA . LEU A 1 268 ? 22.042 57.347 108.163 1.00 11.54 268 LEU A CA 1
ATOM 2306 C C . LEU A 1 268 ? 21.299 57.908 109.372 1.00 12.56 268 LEU A C 1
ATOM 2307 O O . LEU A 1 268 ? 21.514 57.415 110.489 1.00 16.00 268 LEU A O 1
ATOM 2312 N N . GLY A 1 269 ? 20.423 58.880 109.182 1.00 12.61 269 GLY A N 1
ATOM 2313 C CA . GLY A 1 269 ? 19.536 59.362 110.243 1.00 13.58 269 GLY A CA 1
ATOM 2314 C C . GLY A 1 269 ? 19.643 60.814 110.634 1.00 13.04 269 GLY A C 1
ATOM 2315 O O . GLY A 1 269 ? 18.759 61.319 111.356 1.00 14.74 269 GLY A O 1
ATOM 2316 N N . ASN A 1 270 ? 20.731 61.479 110.200 1.00 11.64 270 ASN A N 1
ATOM 2317 C CA . ASN A 1 270 ? 20.870 62.866 110.537 1.00 12.16 270 ASN A CA 1
ATOM 2318 C C . ASN A 1 270 ? 20.249 63.706 109.443 1.00 10.60 270 ASN A C 1
ATOM 2319 O O . ASN A 1 270 ? 20.920 64.132 108.500 1.00 11.86 270 ASN A O 1
ATOM 2324 N N . THR A 1 271 ? 18.945 63.918 109.581 1.00 11.08 271 THR A N 1
ATOM 2325 C CA . THR A 1 271 ? 18.171 64.611 108.565 1.00 10.59 271 THR A CA 1
ATOM 2326 C C . THR A 1 271 ? 18.277 66.110 108.696 1.00 11.10 271 THR A C 1
ATOM 2327 O O . THR A 1 271 ? 17.658 66.853 107.893 1.00 13.60 271 THR A O 1
ATOM 2331 N N A SER A 1 272 ? 19.030 66.562 109.698 0.50 10.97 272 SER A N 1
ATOM 2332 N N B SER A 1 272 ? 19.038 66.602 109.664 0.50 10.96 272 SER A N 1
ATOM 2333 C CA A SER A 1 272 ? 19.207 67.986 109.997 0.50 9.84 272 SER A CA 1
ATOM 2334 C CA B SER A 1 272 ? 19.174 68.046 109.884 0.50 12.10 272 SER A CA 1
ATOM 2335 C C A SER A 1 272 ? 20.542 68.541 109.538 0.50 9.52 272 SER A C 1
ATOM 2336 C C B SER A 1 272 ? 20.579 68.553 109.568 0.50 10.16 272 SER A C 1
ATOM 2337 O O A SER A 1 272 ? 20.740 69.731 109.645 0.50 11.05 272 SER A O 1
ATOM 2338 O O B SER A 1 272 ? 20.878 69.715 109.816 0.50 12.15 272 SER A O 1
ATOM 2343 N N . PHE A 1 273 ? 21.428 67.717 108.981 1.00 9.80 273 PHE A N 1
ATOM 2344 C CA . PHE A 1 273 ? 22.794 68.150 108.733 1.00 10.07 273 PHE A CA 1
ATOM 2345 C C . PHE A 1 273 ? 22.954 69.042 107.484 1.00 9.64 273 PHE A C 1
ATOM 2346 O O . PHE A 1 273 ? 23.737 69.961 107.508 1.00 10.49 273 PHE A O 1
ATOM 2354 N N . TYR A 1 274 ? 22.202 68.749 106.433 1.00 9.91 274 TYR A N 1
ATOM 2355 C CA . TYR A 1 274 ? 22.493 69.339 105.118 1.00 9.47 274 TYR A CA 1
ATOM 2356 C C . TYR A 1 274 ? 21.214 69.673 104.415 1.00 10.49 274 TYR A C 1
ATOM 2357 O O . TYR A 1 274 ? 20.401 68.793 104.150 1.00 11.50 274 TYR A O 1
ATOM 2366 N N . GLY A 1 275 ? 20.996 70.967 104.126 1.00 10.40 275 GLY A N 1
ATOM 2367 C CA . GLY A 1 275 ? 19.773 71.357 103.403 1.00 10.71 275 GLY A CA 1
ATOM 2368 C C . GLY A 1 275 ? 19.663 72.854 103.317 1.00 10.26 275 GLY A C 1
ATOM 2369 O O . GLY A 1 275 ? 20.489 73.576 103.840 1.00 11.30 275 GLY A O 1
ATOM 2370 N N . PRO A 1 276 ? 18.608 73.319 102.636 1.00 12.24 276 PRO A N 1
ATOM 2371 C CA . PRO A 1 276 ? 18.495 74.749 102.336 1.00 13.62 276 PRO A CA 1
ATOM 2372 C C . PRO A 1 276 ? 18.031 75.532 103.571 1.00 14.73 276 PRO A C 1
ATOM 2373 O O . PRO A 1 276 ? 16.962 75.266 104.156 1.00 15.76 276 PRO A O 1
ATOM 2377 N N . GLY A 1 277 ? 18.845 76.482 103.971 1.00 15.52 277 GLY A N 1
ATOM 2378 C CA . GLY A 1 277 ? 18.430 77.444 104.971 1.00 16.26 277 GLY A CA 1
ATOM 2379 C C . GLY A 1 277 ? 19.001 77.157 106.325 1.00 16.32 277 GLY A C 1
ATOM 2380 O O . GLY A 1 277 ? 19.756 76.199 106.546 1.00 15.84 277 GLY A O 1
ATOM 2381 N N . SER A 1 278 ? 18.609 78.027 107.242 1.00 18.45 278 SER A N 1
ATOM 2382 C CA . SER A 1 278 ? 19.253 78.071 108.541 1.00 20.74 278 SER A CA 1
ATOM 2383 C C . SER A 1 278 ? 18.802 76.958 109.509 1.00 16.60 278 SER A C 1
ATOM 2384 O O . SER A 1 278 ? 19.364 76.835 110.601 1.00 22.04 278 SER A O 1
ATOM 2387 N N . SER A 1 279 ? 17.830 76.127 109.131 1.00 16.43 279 SER A N 1
ATOM 2388 C CA . SER A 1 279 ? 17.442 74.993 109.986 1.00 16.14 279 SER A CA 1
ATOM 2389 C C . SER A 1 279 ? 18.380 73.781 109.849 1.00 14.13 279 SER A C 1
ATOM 2390 O O . SER A 1 279 ? 18.145 72.791 110.552 1.00 17.26 279 SER A O 1
ATOM 2393 N N . PHE A 1 280 ? 19.373 73.849 108.960 1.00 12.77 280 PHE A N 1
ATOM 2394 C CA . PHE A 1 280 ? 20.319 72.753 108.750 1.00 12.06 280 PHE A CA 1
ATOM 2395 C C . PHE A 1 280 ? 21.701 73.126 109.240 1.00 11.73 280 PHE A C 1
ATOM 2396 O O . PHE A 1 280 ? 22.051 74.293 109.239 1.00 13.71 280 PHE A O 1
ATOM 2404 N N . THR A 1 281 ? 22.516 72.140 109.633 1.00 11.35 281 THR A N 1
ATOM 2405 C CA . THR A 1 281 ? 23.866 72.442 110.086 1.00 11.36 281 THR A CA 1
ATOM 2406 C C . THR A 1 281 ? 24.655 73.133 108.983 1.00 11.26 281 THR A C 1
ATOM 2407 O O . THR A 1 281 ? 25.354 74.128 109.253 1.00 12.63 281 THR A O 1
ATOM 2411 N N . LEU A 1 282 ? 24.582 72.591 107.767 1.00 10.80 282 LEU A N 1
ATOM 2412 C CA . LEU A 1 282 ? 25.172 73.183 106.550 1.00 10.35 282 LEU A CA 1
ATOM 2413 C C . LEU A 1 282 ? 24.032 73.702 105.715 1.00 10.48 282 LEU A C 1
ATOM 2414 O O . LEU A 1 282 ? 23.141 72.937 105.342 1.00 11.25 282 LEU A O 1
ATOM 2419 N N . ASP A 1 283 ? 24.059 75.014 105.428 1.00 10.88 283 ASP A N 1
ATOM 2420 C CA . ASP A 1 283 ? 22.994 75.714 104.705 1.00 11.11 283 ASP A CA 1
ATOM 2421 C C . ASP A 1 283 ? 23.338 75.698 103.217 1.00 10.60 283 ASP A C 1
ATOM 2422 O O . ASP A 1 283 ? 24.285 76.341 102.780 1.00 11.56 283 ASP A O 1
ATOM 2427 N N . THR A 1 284 ? 22.608 74.899 102.442 1.00 10.50 284 THR A N 1
ATOM 2428 C CA . THR A 1 284 ? 22.957 74.723 101.029 1.00 10.89 284 THR A CA 1
ATOM 2429 C C . THR A 1 284 ? 22.562 75.894 100.137 1.00 11.56 284 THR A C 1
ATOM 2430 O O . THR A 1 284 ? 22.836 75.860 98.939 1.00 11.60 284 THR A O 1
ATOM 2434 N N . THR A 1 285 ? 21.988 76.956 100.716 1.00 12.01 285 THR A N 1
ATOM 2435 C CA . THR A 1 285 ? 21.870 78.224 99.975 1.00 13.36 285 THR A CA 1
ATOM 2436 C C . THR A 1 285 ? 23.185 78.980 99.842 1.00 13.50 285 THR A C 1
ATOM 2437 O O . THR A 1 285 ? 23.237 79.942 99.073 1.00 15.09 285 THR A O 1
ATOM 2441 N N . LYS A 1 286 ? 24.211 78.571 100.605 1.00 12.91 286 LYS A N 1
ATOM 2442 C CA . LYS A 1 286 ? 25.474 79.252 100.661 1.00 13.97 286 LYS A CA 1
ATOM 2443 C C . LYS A 1 286 ? 26.598 78.326 100.280 1.00 11.92 286 LYS A C 1
ATOM 2444 O O . LYS A 1 286 ? 26.498 77.083 100.463 1.00 11.76 286 LYS A O 1
ATOM 2450 N N . LYS A 1 287 ? 27.690 78.877 99.777 1.00 12.90 287 LYS A N 1
ATOM 2451 C CA . LYS A 1 287 ? 28.854 78.070 99.441 1.00 12.10 287 LYS A CA 1
ATOM 2452 C C . LYS A 1 287 ? 29.348 77.295 100.677 1.00 11.35 287 LYS A C 1
ATOM 2453 O O . LYS A 1 287 ? 29.234 77.756 101.830 1.00 11.75 287 LYS A O 1
ATOM 2459 N N . LEU A 1 288 ? 29.896 76.119 100.428 1.00 10.60 288 LEU A N 1
ATOM 2460 C CA . LEU A 1 288 ? 30.507 75.289 101.512 1.00 11.05 288 LEU A CA 1
ATOM 2461 C C . LEU A 1 288 ? 31.806 74.669 101.015 1.00 9.24 288 LEU A C 1
ATOM 2462 O O . LEU A 1 288 ? 31.995 74.470 99.810 1.00 10.67 288 LEU A O 1
ATOM 2467 N N . THR A 1 289 ? 32.673 74.367 101.970 1.00 8.98 289 THR A N 1
ATOM 2468 C CA . THR A 1 289 ? 33.922 73.690 101.689 1.00 8.86 289 THR A CA 1
ATOM 2469 C C . THR A 1 289 ? 33.794 72.232 102.145 1.00 7.98 289 THR A C 1
ATOM 2470 O O . THR A 1 289 ? 33.298 71.952 103.249 1.00 8.65 289 THR A O 1
ATOM 2474 N N . VAL A 1 290 ? 34.300 71.334 101.311 1.00 7.54 290 VAL A N 1
ATOM 2475 C CA . VAL A 1 290 ? 34.232 69.898 101.501 1.00 7.76 290 VAL A CA 1
ATOM 2476 C C . VAL A 1 290 ? 35.646 69.323 101.430 1.00 7.23 290 VAL A C 1
ATOM 2477 O O . VAL A 1 290 ? 36.296 69.471 100.386 1.00 7.37 290 VAL A O 1
ATOM 2481 N N . VAL A 1 291 ? 36.098 68.655 102.506 1.00 7.34 291 VAL A N 1
ATOM 2482 C CA . VAL A 1 291 ? 37.466 68.099 102.565 1.00 6.97 291 VAL A CA 1
ATOM 2483 C C . VAL A 1 291 ? 37.369 66.591 102.757 1.00 6.42 291 VAL A C 1
ATOM 2484 O O . VAL A 1 291 ? 36.605 66.113 103.628 1.00 7.25 291 VAL A O 1
ATOM 2488 N N . THR A 1 292 ? 38.120 65.856 101.953 1.00 6.48 292 THR A N 1
ATOM 2489 C CA . THR A 1 292 ? 38.040 64.399 101.942 1.00 6.59 292 THR A CA 1
ATOM 2490 C C . THR A 1 292 ? 39.458 63.846 102.020 1.00 6.90 292 THR A C 1
ATOM 2491 O O . THR A 1 292 ? 40.309 64.219 101.195 1.00 7.42 292 THR A O 1
ATOM 2495 N N A GLN A 1 293 ? 39.707 62.974 102.992 0.50 6.77 293 GLN A N 1
ATOM 2496 N N B GLN A 1 293 ? 39.727 63.009 103.039 0.50 6.92 293 GLN A N 1
ATOM 2497 C CA A GLN A 1 293 ? 41.042 62.543 103.357 0.50 6.47 293 GLN A CA 1
ATOM 2498 C CA B GLN A 1 293 ? 41.072 62.516 103.402 0.50 6.74 293 GLN A CA 1
ATOM 2499 C C A GLN A 1 293 ? 41.135 61.043 103.189 0.50 6.40 293 GLN A C 1
ATOM 2500 C C B GLN A 1 293 ? 41.166 61.026 103.242 0.50 6.72 293 GLN A C 1
ATOM 2501 O O A GLN A 1 293 ? 40.255 60.313 103.671 0.50 7.65 293 GLN A O 1
ATOM 2502 O O B GLN A 1 293 ? 40.344 60.288 103.819 0.50 7.90 293 GLN A O 1
ATOM 2513 N N . PHE A 1 294 ? 42.183 60.563 102.521 1.00 6.90 294 PHE A N 1
ATOM 2514 C CA . PHE A 1 294 ? 42.350 59.141 102.219 1.00 7.29 294 PHE A CA 1
ATOM 2515 C C . PHE A 1 294 ? 43.478 58.556 103.036 1.00 7.04 294 PHE A C 1
ATOM 2516 O O . PHE A 1 294 ? 44.638 58.480 102.579 1.00 8.35 294 PHE A O 1
ATOM 2524 N N . GLU A 1 295 ? 43.219 58.154 104.278 1.00 7.82 295 GLU A N 1
ATOM 2525 C CA . GLU A 1 295 ? 44.300 57.637 105.123 1.00 7.69 295 GLU A CA 1
ATOM 2526 C C . GLU A 1 295 ? 44.849 56.320 104.581 1.00 7.74 295 GLU A C 1
ATOM 2527 O O . GLU A 1 295 ? 44.144 55.563 103.889 1.00 8.03 295 GLU A O 1
ATOM 2533 N N . THR A 1 296 ? 46.083 56.006 104.925 1.00 8.33 296 THR A N 1
ATOM 2534 C CA . THR A 1 296 ? 46.719 54.837 104.278 1.00 9.31 296 THR A CA 1
ATOM 2535 C C . THR A 1 296 ? 46.101 53.533 104.697 1.00 9.29 296 THR A C 1
ATOM 2536 O O . THR A 1 296 ? 46.299 52.534 103.986 1.00 10.55 296 THR A O 1
ATOM 2540 N N . SER A 1 297 ? 45.298 53.482 105.766 1.00 8.79 297 SER A N 1
ATOM 2541 C CA . SER A 1 297 ? 44.585 52.235 106.078 1.00 9.71 297 SER A CA 1
ATOM 2542 C C . SER A 1 297 ? 43.573 51.858 105.005 1.00 9.40 297 SER A C 1
ATOM 2543 O O . SER A 1 297 ? 43.116 50.703 104.978 1.00 10.77 297 SER A O 1
ATOM 2546 N N . GLY A 1 298 ? 43.166 52.808 104.158 1.00 8.61 298 GLY A N 1
ATOM 2547 C CA . GLY A 1 298 ? 42.122 52.617 103.166 1.00 8.87 298 GLY A CA 1
ATOM 2548 C C . GLY A 1 298 ? 40.780 53.225 103.559 1.00 7.77 298 GLY A C 1
ATOM 2549 O O . GLY A 1 298 ? 39.844 53.246 102.744 1.00 8.35 298 GLY A O 1
ATOM 2550 N N . ALA A 1 299 ? 40.666 53.706 104.800 1.00 7.42 299 ALA A N 1
ATOM 2551 C CA . ALA A 1 299 ? 39.470 54.397 105.236 1.00 7.27 299 ALA A CA 1
ATOM 2552 C C . ALA A 1 299 ? 39.461 55.844 104.718 1.00 6.99 299 ALA A C 1
ATOM 2553 O O . ALA A 1 299 ? 40.477 56.395 104.290 1.00 7.41 299 ALA A O 1
ATOM 2555 N N . ILE A 1 300 ? 38.262 56.442 104.739 1.00 7.33 300 ILE A N 1
ATOM 2556 C CA . ILE A 1 300 ? 38.058 57.774 104.230 1.00 6.90 300 ILE A CA 1
ATOM 2557 C C . ILE A 1 300 ? 37.449 58.641 105.314 1.00 6.56 300 ILE A C 1
ATOM 2558 O O . ILE A 1 300 ? 36.454 58.273 105.948 1.00 7.40 300 ILE A O 1
ATOM 2563 N N . ASN A 1 301 ? 38.050 59.817 105.546 1.00 7.06 301 ASN A N 1
ATOM 2564 C CA . ASN A 1 301 ? 37.555 60.786 106.522 1.00 6.71 301 ASN A CA 1
ATOM 2565 C C . ASN A 1 301 ? 37.068 62.045 105.761 1.00 6.26 301 ASN A C 1
ATOM 2566 O O . ASN A 1 301 ? 37.506 62.320 104.656 1.00 7.24 301 ASN A O 1
ATOM 2571 N N . ARG A 1 302 ? 36.213 62.760 106.428 1.00 6.60 302 ARG A N 1
ATOM 2572 C CA . ARG A 1 302 ? 35.509 63.907 105.780 1.00 7.05 302 ARG A CA 1
ATOM 2573 C C . ARG A 1 302 ? 35.225 64.967 106.823 1.00 6.69 302 ARG A C 1
ATOM 2574 O O . ARG A 1 302 ? 34.733 64.641 107.925 1.00 6.96 302 ARG A O 1
ATOM 2582 N N . TYR A 1 303 ? 35.489 66.222 106.469 1.00 6.89 303 TYR A N 1
ATOM 2583 C CA . TYR A 1 303 ? 34.958 67.333 107.244 1.00 7.07 303 TYR A CA 1
ATOM 2584 C C . TYR A 1 303 ? 34.517 68.432 106.270 1.00 6.55 303 TYR A C 1
ATOM 2585 O O . TYR A 1 303 ? 34.878 68.418 105.076 1.00 7.46 303 TYR A O 1
ATOM 2594 N N . TYR A 1 304 ? 33.767 69.365 106.820 1.00 7.09 304 TYR A N 1
ATOM 2595 C CA . TYR A 1 304 ? 33.160 70.467 106.053 1.00 7.81 304 TYR A CA 1
ATOM 2596 C C . TYR A 1 304 ? 33.481 71.766 106.761 1.00 8.67 304 TYR A C 1
ATOM 2597 O O . TYR A 1 304 ? 33.641 71.785 108.005 1.00 9.11 304 TYR A O 1
ATOM 2606 N N . VAL A 1 305 ? 33.522 72.863 106.018 1.00 8.87 305 VAL A N 1
ATOM 2607 C CA . VAL A 1 305 ? 33.669 74.179 106.627 1.00 9.66 305 VAL A CA 1
ATOM 2608 C C . VAL A 1 305 ? 32.635 75.105 105.990 1.00 8.94 305 VAL A C 1
ATOM 2609 O O . VAL A 1 305 ? 32.489 75.141 104.762 1.00 10.18 305 VAL A O 1
ATOM 2613 N N . GLN A 1 306 ? 31.937 75.866 106.821 1.00 9.56 306 GLN A N 1
ATOM 2614 C CA . GLN A 1 306 ? 31.042 76.896 106.267 1.00 10.77 306 GLN A CA 1
ATOM 2615 C C . GLN A 1 306 ? 31.071 78.059 107.230 1.00 11.51 306 GLN A C 1
ATOM 2616 O O . GLN A 1 306 ? 30.924 77.897 108.449 1.00 12.15 306 GLN A O 1
ATOM 2622 N N . ASN A 1 307 ? 31.305 79.248 106.667 1.00 13.91 307 ASN A N 1
ATOM 2623 C CA . ASN A 1 307 ? 31.449 80.478 107.473 1.00 16.50 307 ASN A CA 1
ATOM 2624 C C . ASN A 1 307 ? 32.470 80.287 108.587 1.00 15.40 307 ASN A C 1
ATOM 2625 O O . ASN A 1 307 ? 32.299 80.816 109.687 1.00 18.17 307 ASN A O 1
ATOM 2630 N N . GLY A 1 308 ? 33.578 79.629 108.269 1.00 14.81 308 GLY A N 1
ATOM 2631 C CA . GLY A 1 308 ? 34.667 79.463 109.211 1.00 16.45 308 GLY A CA 1
ATOM 2632 C C . GLY A 1 308 ? 34.435 78.452 110.329 1.00 15.68 308 GLY A C 1
ATOM 2633 O O . GLY A 1 308 ? 35.292 78.340 111.218 1.00 19.24 308 GLY A O 1
ATOM 2634 N N . VAL A 1 309 ? 33.300 77.750 110.322 1.0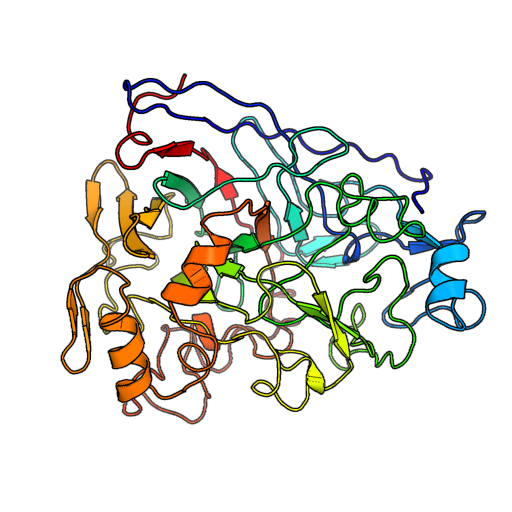0 13.12 309 VAL A N 1
ATOM 2635 C CA . VAL A 1 309 ? 32.982 76.736 111.336 1.00 12.06 309 VAL A CA 1
ATOM 2636 C C . VAL A 1 309 ? 33.198 75.369 110.696 1.00 10.51 309 VAL A C 1
ATOM 2637 O O . VAL A 1 309 ? 32.742 75.132 109.582 1.00 10.45 309 VAL A O 1
ATOM 2641 N N . THR A 1 310 ? 33.921 74.517 111.419 1.00 10.61 310 THR A N 1
ATOM 2642 C CA . THR A 1 310 ? 34.289 73.185 110.933 1.00 10.02 310 THR A CA 1
ATOM 2643 C C . THR A 1 310 ? 33.377 72.126 111.542 1.00 9.31 310 THR A C 1
ATOM 2644 O O . THR A 1 310 ? 33.099 72.159 112.763 1.00 10.24 310 THR A O 1
ATOM 2648 N N . PHE A 1 311 ? 32.949 71.169 110.716 1.00 8.84 311 PHE A N 1
ATOM 2649 C CA . PHE A 1 311 ? 32.120 70.035 111.134 1.00 9.18 311 PHE A CA 1
ATOM 2650 C C . PHE A 1 311 ? 32.712 68.756 110.569 1.00 8.48 311 PHE A C 1
ATOM 2651 O O . PHE A 1 311 ? 32.788 68.613 109.333 1.00 8.37 311 PHE A O 1
ATOM 2659 N N . GLN A 1 312 ? 33.102 67.792 111.412 1.00 8.41 312 GLN A N 1
ATOM 2660 C CA . GLN A 1 312 ? 33.402 66.474 110.901 1.00 7.81 312 GLN A CA 1
ATOM 2661 C C . GLN A 1 312 ? 32.129 65.904 110.269 1.00 8.07 312 GLN A C 1
ATOM 2662 O O . GLN A 1 312 ? 31.000 66.260 110.679 1.00 8.66 312 GLN A O 1
ATOM 2668 N N . GLN A 1 313 ? 32.293 64.951 109.377 1.00 7.94 313 GLN A N 1
ATOM 2669 C CA . GLN A 1 313 ? 31.178 64.084 108.988 1.00 8.29 313 GLN A CA 1
ATOM 2670 C C . GLN A 1 313 ? 30.394 63.688 110.253 1.00 8.28 313 GLN A C 1
ATOM 2671 O O . GLN A 1 313 ? 31.007 63.278 111.248 1.00 8.36 313 GLN A O 1
ATOM 2677 N N . PRO A 1 314 ? 29.052 63.802 110.247 1.00 8.43 314 PRO A N 1
ATOM 2678 C CA . PRO A 1 314 ? 28.315 63.474 111.470 1.00 9.07 314 PRO A CA 1
ATOM 2679 C C . PRO A 1 314 ? 28.475 62.010 111.839 1.00 8.79 314 PRO A C 1
ATOM 2680 O O . PRO A 1 314 ? 28.535 61.127 111.012 1.00 9.51 314 PRO A O 1
ATOM 2684 N N . ASN A 1 315 ? 28.447 61.767 113.159 1.00 9.79 315 ASN A N 1
ATOM 2685 C CA . ASN A 1 315 ? 28.453 60.381 113.625 1.00 10.48 315 ASN A CA 1
ATOM 2686 C C . ASN A 1 315 ? 27.213 59.644 113.191 1.00 10.44 315 ASN A C 1
ATOM 2687 O O . ASN A 1 315 ? 26.097 60.226 113.094 1.00 11.94 315 ASN A O 1
ATOM 2692 N N . ALA A 1 316 ? 27.397 58.359 112.962 1.00 10.87 316 ALA A N 1
ATOM 2693 C CA . ALA A 1 316 ? 26.288 57.457 112.654 1.00 12.17 316 ALA A CA 1
ATOM 2694 C C . ALA A 1 316 ? 26.485 56.171 113.424 1.00 11.78 316 ALA A C 1
ATOM 2695 O O . ALA A 1 316 ? 27.607 55.766 113.740 1.00 12.56 316 ALA A O 1
ATOM 2697 N N . GLU A 1 317 ? 25.362 55.534 113.735 1.00 12.70 317 GLU A N 1
ATOM 2698 C CA . GLU A 1 317 ? 25.351 54.187 114.334 1.00 13.28 317 GLU A CA 1
ATOM 2699 C C . GLU A 1 317 ? 24.532 53.290 113.433 1.00 13.63 317 GLU A C 1
ATOM 2700 O O . GLU A 1 317 ? 23.410 53.625 113.066 1.00 15.74 317 GLU A O 1
ATOM 2706 N N . LEU A 1 318 ? 25.112 52.176 113.022 1.00 13.26 318 LEU A N 1
ATOM 2707 C CA . LEU A 1 318 ? 24.476 51.299 112.053 1.00 14.78 318 LEU A CA 1
ATOM 2708 C C . LEU A 1 318 ? 24.915 49.883 112.423 1.00 14.91 318 LEU A C 1
ATOM 2709 O O . LEU A 1 318 ? 26.110 49.553 112.346 1.00 14.24 318 LEU A O 1
ATOM 2714 N N . GLY A 1 319 ? 23.996 49.040 112.878 1.00 17.35 319 GLY A N 1
ATOM 2715 C CA . GLY A 1 319 ? 24.420 47.726 113.335 1.00 17.84 319 GLY A CA 1
ATOM 2716 C C . GLY A 1 319 ? 25.470 47.850 114.430 1.00 16.16 319 GLY A C 1
ATOM 2717 O O . GLY A 1 319 ? 25.263 48.610 115.336 1.00 18.56 319 GLY A O 1
ATOM 2718 N N . SER A 1 320 ? 26.576 47.118 114.343 1.00 16.46 320 SER A N 1
ATOM 2719 C CA . SER A 1 320 ? 27.648 47.240 115.355 1.00 17.84 320 SER A CA 1
ATOM 2720 C C . SER A 1 320 ? 28.665 48.342 115.068 1.00 15.59 320 SER A C 1
ATOM 2721 O O . SER A 1 320 ? 29.625 48.488 115.809 1.00 17.17 320 SER A O 1
ATOM 2724 N N . TYR A 1 321 ? 28.456 49.122 114.003 1.00 13.44 321 TYR A N 1
ATOM 2725 C CA . TYR A 1 321 ? 29.341 50.219 113.669 1.00 12.22 321 TYR A CA 1
ATOM 2726 C C . TYR A 1 321 ? 28.888 51.480 114.392 1.00 11.15 321 TYR A C 1
ATOM 2727 O O . TYR A 1 321 ? 27.684 51.802 114.478 1.00 12.37 321 TYR A O 1
ATOM 2736 N N . SER A 1 322 ? 29.868 52.263 114.865 1.00 11.04 322 SER A N 1
ATOM 2737 C CA . SER A 1 322 ? 29.581 53.588 115.356 1.00 11.29 322 SER A CA 1
ATOM 2738 C C . SER A 1 322 ? 30.762 54.492 115.012 1.00 10.33 322 SER A C 1
ATOM 2739 O O . SER A 1 322 ? 31.896 54.114 115.355 1.00 11.89 322 SER A O 1
ATOM 2742 N N . GLY A 1 323 ? 30.512 55.697 114.489 1.00 9.75 323 GLY A N 1
ATOM 2743 C CA . GLY A 1 323 ? 31.620 56.602 114.190 1.00 10.67 323 GLY A CA 1
ATOM 2744 C C . GLY A 1 323 ? 31.293 57.504 113.030 1.00 8.67 323 GLY A C 1
ATOM 2745 O O . GLY A 1 323 ? 30.136 57.591 112.572 1.00 9.44 323 GLY A O 1
ATOM 2746 N N . ASN A 1 324 ? 32.336 58.150 112.500 1.00 8.13 324 ASN A N 1
ATOM 2747 C CA . ASN A 1 324 ? 32.187 59.040 111.333 1.00 8.16 324 ASN A CA 1
ATOM 2748 C C . ASN A 1 324 ? 33.219 58.777 110.268 1.00 8.11 324 ASN A C 1
ATOM 2749 O O . ASN A 1 324 ? 33.270 59.538 109.273 1.00 9.07 324 ASN A O 1
ATOM 2754 N N . GLU A 1 325 ? 34.027 57.723 110.399 1.00 7.71 325 GLU A N 1
ATOM 2755 C CA . GLU A 1 325 ? 35.000 57.329 109.410 1.00 7.27 325 GLU A CA 1
ATOM 2756 C C . GLU A 1 325 ? 34.392 56.255 108.509 1.00 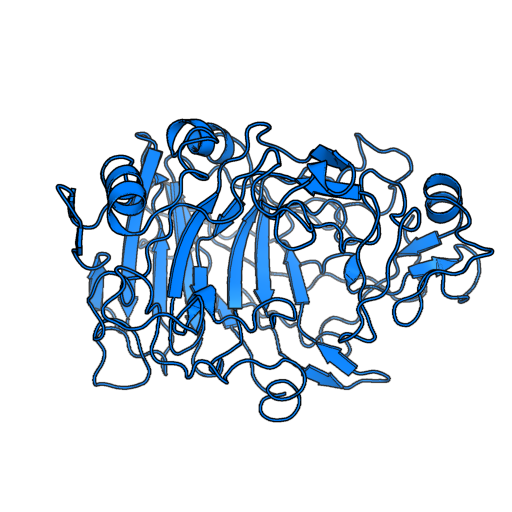7.41 325 GLU A C 1
ATOM 2757 O O . GLU A 1 325 ? 33.808 55.258 108.981 1.00 7.88 325 GLU A O 1
ATOM 2763 N N . LEU A 1 326 ? 34.559 56.401 107.193 1.00 7.34 326 LEU A N 1
ATOM 2764 C CA . LEU A 1 326 ? 34.093 55.413 106.215 1.00 7.96 326 LEU A CA 1
ATOM 2765 C C . LEU A 1 326 ? 35.207 54.364 106.145 1.00 7.73 326 LEU A C 1
ATOM 2766 O O . LEU A 1 326 ? 36.247 54.551 105.486 1.00 8.19 326 LEU A O 1
ATOM 2771 N N . ASN A 1 327 ? 35.003 53.270 106.860 1.00 8.25 327 ASN A N 1
ATOM 2772 C CA . ASN A 1 327 ? 35.999 52.200 106.993 1.00 9.04 327 ASN A CA 1
ATOM 2773 C C . ASN A 1 327 ? 35.313 50.857 106.702 1.00 9.25 327 ASN A C 1
ATOM 2774 O O . ASN A 1 327 ? 34.107 50.785 106.436 1.00 9.53 327 ASN A O 1
ATOM 2779 N N A ASP A 1 328 ? 36.053 49.773 106.599 0.50 11.64 328 ASP A N 1
ATOM 2780 N N B ASP A 1 328 ? 36.106 49.789 106.857 0.50 9.15 328 ASP A N 1
ATOM 2781 C CA A ASP A 1 328 ? 35.351 48.535 106.252 0.50 11.91 328 ASP A CA 1
ATOM 2782 C CA B ASP A 1 328 ? 35.673 48.406 106.580 0.50 12.06 328 ASP A CA 1
ATOM 2783 C C A ASP A 1 328 ? 34.352 48.064 107.366 0.50 11.68 328 ASP A C 1
ATOM 2784 C C B ASP A 1 328 ? 34.431 48.110 107.367 0.50 10.59 328 ASP A C 1
ATOM 2785 O O A ASP A 1 328 ? 33.411 47.314 107.039 0.50 12.70 328 ASP A O 1
ATOM 2786 O O B ASP A 1 328 ? 33.441 47.547 106.834 0.50 10.84 328 ASP A O 1
ATOM 2795 N N . ASP A 1 329 ? 34.502 48.460 108.638 1.00 10.37 329 ASP A N 1
ATOM 2796 C CA . ASP A 1 329 ? 33.420 48.170 109.594 1.00 10.86 329 ASP A CA 1
ATOM 2797 C C . ASP A 1 329 ? 32.121 48.870 109.172 1.00 10.10 329 ASP A C 1
ATOM 2798 O O . ASP A 1 329 ? 31.042 48.264 109.268 1.00 11.09 329 ASP A O 1
ATOM 2803 N N . TYR A 1 330 ? 32.221 50.122 108.742 1.00 9.24 330 TYR A N 1
ATOM 2804 C CA . TYR A 1 330 ? 31.024 50.806 108.230 1.00 9.31 330 TYR A CA 1
ATOM 2805 C C . TYR A 1 330 ? 30.460 50.060 107.031 1.00 9.39 330 TYR A C 1
ATOM 2806 O O . TYR A 1 330 ? 29.240 49.823 106.961 1.00 10.21 330 TYR A O 1
ATOM 2815 N N . CYS A 1 331 ? 31.305 49.745 106.053 1.00 9.42 331 CYS A N 1
ATOM 2816 C CA . CYS A 1 331 ? 30.755 49.211 104.812 1.00 10.65 331 CYS A CA 1
ATOM 2817 C C . CYS A 1 331 ? 30.132 47.835 105.032 1.00 10.82 331 CYS A C 1
ATOM 2818 O O . CYS A 1 331 ? 29.121 47.500 104.405 1.00 12.13 331 CYS A O 1
ATOM 2821 N N . THR A 1 332 ? 30.725 47.047 105.918 1.00 11.29 332 THR A N 1
ATOM 2822 C CA . THR A 1 332 ? 30.160 45.717 106.252 1.00 12.05 332 THR A CA 1
ATOM 2823 C C . THR A 1 332 ? 28.824 45.900 106.972 1.00 12.89 332 THR A C 1
ATOM 2824 O O . THR A 1 332 ? 27.854 45.172 106.722 1.00 13.49 332 THR A O 1
ATOM 2828 N N . ALA A 1 333 ? 28.753 46.814 107.933 1.00 11.76 333 ALA A N 1
ATOM 2829 C CA . ALA A 1 333 ? 27.513 47.098 108.639 1.00 12.31 333 ALA A CA 1
ATOM 2830 C C . ALA A 1 333 ? 26.425 47.599 107.686 1.00 12.99 333 ALA A C 1
ATOM 2831 O O . ALA A 1 333 ? 25.256 47.247 107.832 1.00 13.55 333 ALA A O 1
ATOM 2833 N N . GLU A 1 334 ? 26.817 48.434 106.708 1.00 11.89 334 GLU A N 1
ATOM 2834 C CA . GLU A 1 334 ? 25.861 48.960 105.778 1.00 11.76 334 GLU A CA 1
ATOM 2835 C C . GLU A 1 334 ? 25.256 47.810 104.954 1.00 12.33 334 GLU A C 1
ATOM 2836 O O . GLU A 1 334 ? 24.025 47.758 104.737 1.00 13.69 334 GLU A O 1
ATOM 2842 N N . GLU A 1 335 ? 26.095 46.918 104.440 1.00 12.38 335 GLU A N 1
ATOM 2843 C CA . GLU A 1 335 ? 25.531 45.744 103.719 1.00 13.44 335 GLU A CA 1
ATO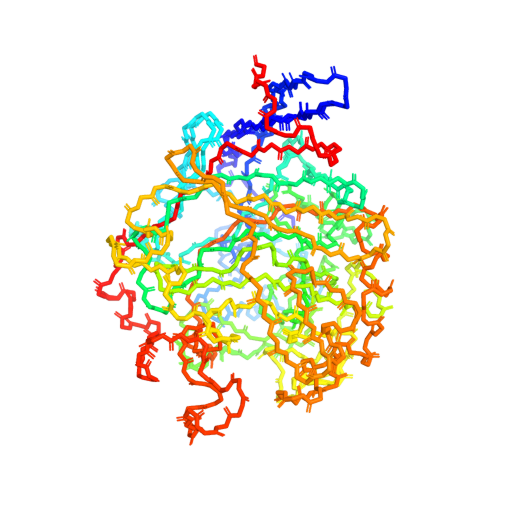M 2844 C C . GLU A 1 335 ? 24.632 44.942 104.604 1.00 13.39 335 GLU A C 1
ATOM 2845 O O . GLU A 1 335 ? 23.585 44.446 104.147 1.00 16.08 335 GLU A O 1
ATOM 2851 N N . ALA A 1 336 ? 24.978 44.771 105.878 1.00 14.05 336 ALA A N 1
ATOM 2852 C CA . ALA A 1 336 ? 24.161 43.903 106.741 1.00 14.94 336 ALA A CA 1
ATOM 2853 C C . ALA A 1 336 ? 22.843 44.588 107.036 1.00 15.38 336 ALA A C 1
ATOM 2854 O O . ALA A 1 336 ? 21.818 43.885 107.148 1.00 18.02 336 ALA A O 1
ATOM 2856 N N . GLU A 1 337 ? 22.804 45.907 107.184 1.00 15.25 337 GLU A N 1
ATOM 2857 C CA . GLU A 1 337 ? 21.590 46.579 107.634 1.00 16.87 337 GLU A CA 1
ATOM 2858 C C . GLU A 1 337 ? 20.717 47.048 106.485 1.00 15.18 337 GLU A C 1
ATOM 2859 O O . GLU A 1 337 ? 19.491 46.975 106.575 1.00 18.38 337 GLU A O 1
ATOM 2865 N N . PHE A 1 338 ? 21.346 47.527 105.410 1.00 14.46 338 PHE A N 1
ATOM 2866 C CA . PHE A 1 338 ? 20.604 48.074 104.283 1.00 16.45 338 PHE A CA 1
ATOM 2867 C C . PHE A 1 338 ? 20.483 47.064 103.133 1.00 19.14 338 PHE A C 1
ATOM 2868 O O . PHE A 1 338 ? 19.617 47.207 102.270 1.00 24.15 338 PHE A O 1
ATOM 2876 N N . GLY A 1 339 ? 21.307 46.036 103.092 1.00 17.82 339 GLY A N 1
ATOM 2877 C CA . GLY A 1 339 ? 21.278 45.026 102.046 1.00 19.04 339 GLY A CA 1
ATOM 2878 C C . GLY A 1 339 ? 22.397 45.202 101.040 1.00 19.45 339 GLY A C 1
ATOM 2879 O O . GLY A 1 339 ? 23.074 46.252 100.998 1.00 19.82 339 GLY A O 1
ATOM 2880 N N . GLY A 1 340 ? 22.609 44.160 100.244 1.00 20.84 340 GLY A N 1
ATOM 2881 C CA . GLY A 1 340 ? 23.548 44.207 99.137 1.00 19.81 340 GLY A CA 1
ATOM 2882 C C . GLY A 1 340 ? 24.831 43.459 99.426 1.00 17.19 340 GLY A C 1
ATOM 2883 O O . GLY A 1 340 ? 25.206 43.260 100.582 1.00 19.88 340 GLY A O 1
ATOM 2884 N N . SER A 1 341 ? 25.501 43.029 98.371 1.00 16.70 341 SER A N 1
ATOM 2885 C CA . SER A 1 341 ? 26.783 42.356 98.499 1.00 17.08 341 SER A CA 1
ATOM 2886 C C . SER A 1 341 ? 27.780 42.826 97.425 1.00 15.78 341 SER A C 1
ATOM 2887 O O . SER A 1 341 ? 28.889 42.306 97.379 1.00 16.94 341 SER A O 1
ATOM 2890 N N A SER A 1 342 ? 27.400 43.839 96.641 0.50 13.08 342 SER A N 1
ATOM 2891 N N B SER A 1 342 ? 27.428 43.789 96.555 0.50 13.69 342 SER A N 1
ATOM 2892 C CA A SER A 1 342 ? 28.211 44.215 95.518 0.50 12.89 342 SER A CA 1
ATOM 2893 C CA B SER A 1 342 ? 28.340 44.138 95.453 0.50 12.94 342 SER A CA 1
ATOM 2894 C C A SER A 1 342 ? 29.587 44.718 95.973 0.50 12.31 342 SER A C 1
ATOM 2895 C C B SER A 1 342 ? 29.657 44.793 95.909 0.50 12.56 342 SER A C 1
ATOM 2896 O O A SER A 1 342 ? 30.622 44.241 95.483 0.50 13.42 342 SER A O 1
ATOM 2897 O O B SER A 1 342 ? 30.730 44.530 95.335 0.50 12.95 342 SER A O 1
ATOM 2902 N N . PHE A 1 343 ? 29.592 45.650 96.926 1.00 12.02 343 PHE A N 1
ATOM 2903 C CA . PHE A 1 343 ? 30.842 46.306 97.409 1.00 11.03 343 PHE A CA 1
ATOM 2904 C C . PHE A 1 343 ? 31.803 45.244 97.958 1.00 11.16 343 PHE A C 1
ATOM 2905 O O . PHE A 1 343 ? 32.966 45.226 97.594 1.00 11.98 343 PHE A O 1
ATOM 2913 N N . SER A 1 344 ? 31.316 44.351 98.818 1.00 12.31 344 SER A N 1
ATOM 2914 C CA . SER A 1 344 ? 32.209 43.341 99.369 1.00 13.31 344 SER A CA 1
ATOM 2915 C C . SER A 1 344 ? 32.579 42.301 98.308 1.00 13.73 344 SER A C 1
ATOM 2916 O O . SER A 1 344 ? 33.708 41.811 98.283 1.00 14.51 344 SER A O 1
ATOM 2919 N N . ASP A 1 345 ? 31.647 41.968 97.418 1.00 14.09 345 ASP A N 1
ATOM 2920 C CA . ASP A 1 345 ? 31.975 41.002 96.337 1.00 15.10 345 ASP A CA 1
ATOM 2921 C C . ASP A 1 345 ? 33.151 41.480 95.495 1.00 14.19 345 ASP A C 1
ATOM 2922 O O . ASP A 1 345 ? 33.964 40.670 95.048 1.00 17.17 345 ASP A O 1
ATOM 2927 N N . LYS A 1 346 ? 33.253 42.817 95.281 1.00 12.68 346 LYS A N 1
ATOM 2928 C CA . LYS A 1 346 ? 34.319 43.349 94.468 1.00 13.10 346 LYS A CA 1
ATOM 2929 C C . LYS A 1 346 ? 35.550 43.737 95.259 1.00 13.62 346 LYS A C 1
ATOM 2930 O O . LYS A 1 346 ? 36.458 44.341 94.704 1.00 17.14 346 LYS A O 1
ATOM 2936 N N . GLY A 1 347 ? 35.601 43.353 96.535 1.00 12.91 347 GLY A N 1
ATOM 2937 C CA . GLY A 1 347 ? 36.840 43.481 97.308 1.00 13.69 347 GLY A CA 1
ATOM 2938 C C . GLY A 1 347 ? 36.876 44.643 98.294 1.00 12.02 347 GLY A C 1
ATOM 2939 O O . GLY A 1 347 ? 37.889 44.812 98.980 1.00 12.00 347 GLY A O 1
ATOM 2940 N N . GLY A 1 348 ? 35.789 45.408 98.416 1.00 11.95 348 GLY A N 1
ATOM 2941 C CA . GLY A 1 348 ? 35.691 46.438 99.422 1.00 11.79 348 GLY A CA 1
ATOM 2942 C C . GLY A 1 348 ? 36.788 47.465 99.359 1.00 9.92 348 GLY A C 1
ATOM 2943 O O . GLY A 1 348 ? 37.344 47.772 98.316 1.00 9.96 348 GLY A O 1
ATOM 2944 N N . LEU A 1 349 ? 37.088 48.041 100.538 1.00 10.17 349 LEU A N 1
ATOM 2945 C CA . LEU A 1 349 ? 38.071 49.116 100.611 1.00 9.69 349 LEU A CA 1
ATOM 2946 C C . LEU A 1 349 ? 39.482 48.621 100.302 1.00 9.61 349 LEU A C 1
ATOM 2947 O O . LEU A 1 349 ? 40.322 49.426 99.887 1.00 10.46 349 LEU A O 1
ATOM 2952 N N . THR A 1 350 ? 39.766 47.326 100.528 1.00 10.66 350 THR A N 1
ATOM 2953 C CA . THR A 1 350 ? 41.077 46.803 100.172 1.00 11.69 350 THR A CA 1
ATOM 2954 C C . THR A 1 350 ? 41.306 46.871 98.673 1.00 10.04 350 THR A C 1
ATOM 2955 O O . THR A 1 350 ? 42.367 47.311 98.202 1.00 11.05 350 THR A O 1
ATOM 2959 N N . GLN A 1 351 ? 40.313 46.458 97.898 1.00 10.98 351 GLN A N 1
ATOM 2960 C CA . GLN A 1 351 ? 40.420 46.562 96.451 1.00 10.87 351 GLN A CA 1
ATOM 2961 C C . GLN A 1 351 ? 40.398 48.024 95.996 1.00 10.03 351 GLN A C 1
ATOM 2962 O O . GLN A 1 351 ? 41.093 48.418 95.060 1.00 11.27 351 GLN A O 1
ATOM 2968 N N . PHE A 1 352 ? 39.579 48.825 96.676 1.00 10.56 352 PHE A N 1
ATOM 2969 C CA . PHE A 1 352 ? 39.510 50.248 96.322 1.00 9.81 352 PHE A CA 1
ATOM 2970 C C . PHE A 1 352 ? 40.856 50.970 96.516 1.00 10.04 352 PHE A C 1
ATOM 2971 O O . PHE A 1 352 ? 41.222 51.878 95.728 1.00 10.10 352 PHE A O 1
ATOM 2979 N N . LYS A 1 353 ? 41.626 50.536 97.521 1.00 10.29 353 LYS A N 1
ATOM 2980 C CA . LYS A 1 353 ? 42.927 51.115 97.794 1.00 11.25 353 LYS A CA 1
ATOM 2981 C C . LYS A 1 353 ? 43.885 50.935 96.620 1.00 11.05 353 LYS A C 1
ATOM 2982 O O . LYS A 1 353 ? 44.798 51.723 96.416 1.00 12.26 353 LYS A O 1
ATOM 2988 N N . LYS A 1 354 ? 43.659 49.917 95.783 1.00 11.34 354 LYS A N 1
ATOM 2989 C CA . LYS A 1 354 ? 44.486 49.760 94.597 1.00 12.75 354 LYS A CA 1
ATOM 2990 C C . LYS A 1 354 ? 44.242 50.909 93.604 1.00 11.90 354 LYS A C 1
ATOM 2991 O O . LYS A 1 354 ? 45.154 51.327 92.883 1.00 14.52 354 LYS A O 1
ATOM 2997 N N . ALA A 1 355 ? 43.026 51.447 93.577 1.00 10.13 355 ALA A N 1
ATOM 2998 C CA . ALA A 1 355 ? 42.721 52.597 92.724 1.00 9.75 355 ALA A CA 1
ATOM 2999 C C . ALA A 1 355 ? 43.352 53.873 93.307 1.00 8.99 355 ALA A C 1
ATOM 3000 O O . ALA A 1 355 ? 44.017 54.630 92.569 1.00 9.91 355 ALA A O 1
ATOM 3002 N N . THR A 1 356 ? 43.145 54.097 94.607 1.00 9.21 356 THR A N 1
ATOM 3003 C CA . THR A 1 356 ? 43.643 55.378 95.181 1.00 9.01 356 THR A CA 1
ATOM 3004 C C . THR A 1 356 ? 45.182 55.385 95.310 1.00 8.99 356 THR A C 1
ATOM 3005 O O . THR A 1 356 ? 45.752 56.453 95.430 1.00 9.37 356 THR A O 1
ATOM 3009 N N A SER A 1 357 ? 45.820 54.226 95.261 0.50 9.81 357 SER A N 1
ATOM 3010 N N B SER A 1 357 ? 45.798 54.216 95.277 0.50 10.21 357 SER A N 1
ATOM 3011 C CA A SER A 1 357 ? 47.292 54.166 95.256 0.50 10.47 357 SER A CA 1
ATOM 3012 C CA B SER A 1 357 ? 47.252 54.160 95.317 0.50 11.75 357 SER A CA 1
ATOM 3013 C C A SER A 1 357 ? 47.875 54.615 93.925 0.50 10.68 357 SER A C 1
ATOM 3014 C C B SER A 1 357 ? 47.901 54.404 93.958 0.50 12.44 357 SER A C 1
ATOM 3015 O O A SER A 1 357 ? 49.025 55.107 93.842 0.50 12.61 357 SER A O 1
ATOM 3016 O O B SER A 1 357 ? 49.135 54.587 93.918 0.50 12.65 357 SER A O 1
ATOM 3021 N N . GLY A 1 358 ? 47.087 54.423 92.887 1.00 11.66 358 GLY A N 1
ATOM 3022 C CA . GLY A 1 358 ? 47.518 54.792 91.549 1.00 13.65 358 GLY A CA 1
ATOM 3023 C C . GLY A 1 358 ? 46.949 56.144 91.170 1.00 11.35 358 GLY A C 1
ATOM 3024 O O . GLY A 1 358 ? 46.365 56.822 91.998 1.00 15.38 358 GLY A O 1
ATOM 3025 N N . GLY A 1 359 ? 47.080 56.519 89.899 1.00 12.98 359 GLY A N 1
ATOM 3026 C CA . GLY A 1 359 ? 46.535 57.788 89.450 1.00 12.28 359 GLY A CA 1
ATOM 3027 C C . GLY A 1 359 ? 45.075 57.709 89.074 1.00 10.28 359 GLY A C 1
ATOM 3028 O O . GLY A 1 359 ? 44.610 56.691 88.526 1.00 10.85 359 GLY A O 1
ATOM 3029 N N . MET A 1 360 ? 44.325 58.761 89.386 1.00 9.01 360 MET A N 1
ATOM 3030 C CA . MET A 1 360 ? 42.943 58.882 88.944 1.00 9.09 360 MET A CA 1
ATOM 3031 C C . MET A 1 360 ? 42.742 60.293 88.383 1.00 8.56 360 MET A C 1
ATOM 3032 O O . MET A 1 360 ? 43.423 61.258 88.784 1.00 9.31 360 MET A O 1
ATOM 3037 N N . VAL A 1 361 ? 41.777 60.409 87.477 1.00 8.16 361 VAL A N 1
ATOM 3038 C CA . VAL A 1 361 ? 41.409 61.648 86.803 1.00 8.39 361 VAL A CA 1
ATOM 3039 C C . VAL A 1 361 ? 40.242 62.284 87.494 1.00 7.16 361 VAL A C 1
ATOM 3040 O O . VAL A 1 361 ? 39.259 61.580 87.878 1.00 7.82 361 VAL A O 1
ATOM 3044 N N . LEU A 1 362 ? 40.304 63.594 87.678 1.00 7.64 362 LEU A N 1
ATOM 3045 C CA . LEU A 1 362 ? 39.226 64.388 88.263 1.00 7.75 362 LEU A CA 1
ATOM 3046 C C . LEU A 1 362 ? 38.155 64.726 87.236 1.00 7.16 362 LEU A C 1
ATOM 3047 O O . LEU A 1 362 ? 38.456 65.257 86.140 1.00 8.24 362 LEU A O 1
ATOM 3052 N N . VAL A 1 363 ? 36.918 64.413 87.598 1.00 7.17 363 VAL A N 1
ATOM 3053 C CA . VAL A 1 363 ? 35.733 64.609 86.798 1.00 7.05 363 VAL A CA 1
ATOM 3054 C C . VAL A 1 363 ? 34.817 65.565 87.535 1.00 6.85 363 VAL A C 1
ATOM 3055 O O . VAL A 1 363 ? 34.584 65.427 88.758 1.00 7.36 363 VAL A O 1
ATOM 3059 N N . MET A 1 364 ? 34.273 66.553 86.809 1.00 7.02 364 MET A N 1
ATOM 3060 C CA . MET A 1 364 ? 33.231 67.426 87.352 1.00 7.45 364 MET A CA 1
ATOM 3061 C C . MET A 1 364 ? 32.089 67.426 86.361 1.00 7.16 364 MET A C 1
ATOM 3062 O O . MET A 1 364 ? 32.315 67.577 85.145 1.00 7.81 364 MET A O 1
ATOM 3067 N N . SER A 1 365 ? 30.868 67.243 86.840 1.00 7.42 365 SER A N 1
ATOM 3068 C CA . SER A 1 365 ? 29.742 67.076 85.931 1.00 6.69 365 SER A CA 1
ATOM 3069 C C . SER A 1 365 ? 28.473 67.662 86.509 1.00 7.28 365 SER A C 1
ATOM 3070 O O . SER A 1 365 ? 28.355 67.898 87.725 1.00 7.71 365 SER A O 1
ATOM 3073 N N . LEU A 1 366 ? 27.481 67.855 85.648 1.00 7.09 366 LEU A N 1
ATOM 3074 C CA . LEU A 1 366 ? 26.109 68.148 86.056 1.00 7.27 366 LEU A CA 1
ATOM 3075 C C . LEU A 1 366 ? 25.218 67.305 85.171 1.00 6.82 366 LEU A C 1
ATOM 3076 O O . LEU A 1 366 ? 25.333 67.368 83.931 1.00 7.79 366 LEU A O 1
ATOM 3081 N N . TRP A 1 367 ? 24.326 66.523 85.788 1.00 7.13 367 TRP A N 1
ATOM 3082 C CA . TRP A 1 367 ? 23.489 65.623 85.026 1.00 7.44 367 TRP A CA 1
ATOM 3083 C C . TRP A 1 367 ? 22.138 65.408 85.670 1.00 7.22 367 TRP A C 1
ATOM 3084 O O . TRP A 1 367 ? 21.958 65.607 86.878 1.00 8.32 367 TRP A O 1
ATOM 3095 N N . ASP A 1 368 ? 21.183 64.969 84.841 1.00 8.32 368 ASP A N 1
ATOM 3096 C CA . ASP A 1 368 ? 19.930 64.377 85.293 1.00 8.54 368 ASP A CA 1
ATOM 3097 C C . ASP A 1 368 ? 19.898 62.920 84.853 1.00 8.01 368 ASP A C 1
ATOM 3098 O O . ASP A 1 368 ? 20.715 62.492 84.008 1.00 9.16 368 ASP A O 1
ATOM 3103 N N . ASP A 1 369 ? 18.994 62.148 85.458 1.00 7.92 369 ASP A N 1
ATOM 3104 C CA . ASP A 1 369 ? 19.075 60.704 85.441 1.00 8.27 369 ASP A CA 1
ATOM 3105 C C . ASP A 1 369 ? 17.911 60.086 84.692 1.00 8.13 369 ASP A C 1
ATOM 3106 O O . ASP A 1 369 ? 16.791 59.991 85.216 1.00 8.89 369 ASP A O 1
ATOM 3111 N N . TYR A 1 370 ? 18.164 59.674 83.453 1.00 8.59 370 TYR A N 1
ATOM 3112 C CA . TYR A 1 370 ? 17.161 59.087 82.562 1.00 9.05 370 TYR A CA 1
ATOM 3113 C C . TYR A 1 370 ? 16.880 57.628 82.870 1.00 10.11 370 TYR A C 1
ATOM 3114 O O . TYR A 1 370 ? 16.094 56.999 82.133 1.00 14.30 370 TYR A O 1
ATOM 3123 N N . TYR A 1 371 ? 17.500 57.056 83.906 1.00 9.83 371 TYR A N 1
ATOM 3124 C CA . TYR A 1 371 ? 17.265 55.668 84.303 1.00 11.22 371 TYR A CA 1
ATOM 3125 C C . TYR A 1 371 ? 16.458 55.572 85.591 1.00 11.36 371 TYR A C 1
ATOM 3126 O O . TYR A 1 371 ? 15.558 54.759 85.670 1.00 14.76 371 TYR A O 1
ATOM 3135 N N . ALA A 1 372 ? 16.772 56.399 86.598 1.00 10.17 372 ALA A N 1
ATOM 3136 C CA . ALA A 1 372 ? 16.120 56.300 87.910 1.00 10.78 372 ALA A CA 1
ATOM 3137 C C . ALA A 1 372 ? 15.806 57.639 88.540 1.00 10.09 372 ALA A C 1
ATOM 3138 O O . ALA A 1 372 ? 15.513 57.695 89.747 1.00 10.06 372 ALA A O 1
ATOM 3140 N N . ASN A 1 373 ? 15.824 58.731 87.770 1.00 9.21 373 ASN A N 1
ATOM 3141 C CA . ASN A 1 373 ? 15.329 60.023 88.230 1.00 9.20 373 ASN A CA 1
ATOM 3142 C C . ASN A 1 373 ? 16.071 60.550 89.457 1.00 8.91 373 ASN A C 1
ATOM 3143 O O . ASN A 1 373 ? 15.532 61.402 90.187 1.00 9.12 373 ASN A O 1
ATOM 3148 N N . MET A 1 374 ? 17.296 60.070 89.718 1.00 8.65 374 MET A N 1
ATOM 3149 C CA . MET A 1 374 ? 18.123 60.527 90.832 1.00 8.77 374 MET A CA 1
ATOM 3150 C C . MET A 1 374 ? 17.547 60.106 92.180 1.00 8.51 374 MET A C 1
ATOM 3151 O O . MET A 1 374 ? 18.008 60.563 93.227 1.00 8.90 374 MET A O 1
ATOM 3156 N N . LEU A 1 375 ? 16.570 59.183 92.205 1.00 9.21 375 LEU A N 1
ATOM 3157 C CA . LEU A 1 375 ? 15.860 58.861 93.458 1.00 9.09 375 LEU A CA 1
ATOM 3158 C C . LEU A 1 375 ? 16.779 58.160 94.446 1.00 8.98 375 LEU A C 1
ATOM 3159 O O . LEU A 1 375 ? 16.549 58.247 95.663 1.00 10.20 375 LEU A O 1
ATOM 3164 N N . TRP A 1 376 ? 17.746 57.420 93.915 1.00 9.34 376 TRP A N 1
ATOM 3165 C CA . TRP A 1 376 ? 18.758 56.731 94.714 1.00 10.00 376 TRP A CA 1
ATOM 3166 C C . TRP A 1 376 ? 19.621 57.702 95.534 1.00 10.60 376 TRP A C 1
ATOM 3167 O O . TRP A 1 376 ? 20.267 57.267 96.500 1.00 13.83 376 TRP A O 1
ATOM 3178 N N . LEU A 1 377 ? 19.689 58.970 95.127 1.00 9.59 377 LEU A N 1
ATOM 3179 C CA . LEU A 1 377 ? 20.472 59.978 95.816 1.00 10.00 377 LEU A CA 1
ATOM 3180 C C . LEU A 1 377 ? 19.608 60.746 96.797 1.00 9.38 377 LEU A C 1
ATOM 3181 O O . LEU A 1 377 ? 20.047 61.043 97.916 1.00 10.98 377 LEU A O 1
ATOM 3186 N N . ASP A 1 378 ? 18.399 61.158 96.358 1.00 9.39 378 ASP A N 1
ATOM 3187 C CA . ASP A 1 378 ? 17.691 62.191 97.093 1.00 10.60 378 ASP A CA 1
ATOM 3188 C C . ASP A 1 378 ? 16.250 61.901 97.502 1.00 9.93 378 ASP A C 1
ATOM 3189 O O . ASP A 1 378 ? 15.599 62.783 98.047 1.00 10.47 378 ASP A O 1
ATOM 3194 N N . SER A 1 379 ? 15.823 60.641 97.339 1.00 9.66 379 SER A N 1
ATOM 3195 C CA . SER A 1 379 ? 14.400 60.321 97.606 1.00 10.50 379 SER A CA 1
ATOM 3196 C C . SER A 1 379 ? 14.311 58.997 98.347 1.00 10.50 379 SER A C 1
ATOM 3197 O O . SER A 1 379 ? 15.247 58.661 99.092 1.00 11.72 379 SER A O 1
ATOM 3200 N N . THR A 1 380 ? 13.206 58.295 98.188 1.00 12.28 380 THR A N 1
ATOM 3201 C CA . THR A 1 380 ? 13.013 56.974 98.726 1.00 12.90 380 THR A CA 1
ATOM 3202 C C . THR A 1 380 ? 13.169 56.005 97.584 1.00 12.69 380 THR A C 1
ATOM 3203 O O . THR A 1 380 ? 12.531 56.170 96.521 1.00 14.71 380 THR A O 1
ATOM 3207 N N . TYR A 1 381 ? 14.009 54.999 97.771 1.00 13.28 381 TYR A N 1
ATOM 3208 C CA . TYR A 1 381 ? 14.366 54.149 96.675 1.00 13.57 381 TYR A CA 1
ATOM 3209 C C . TYR A 1 381 ? 14.635 52.740 97.176 1.00 14.19 381 TYR A C 1
ATOM 3210 O O . TYR A 1 381 ? 15.379 52.553 98.137 1.00 14.18 381 TYR A O 1
ATOM 3219 N N . PRO A 1 382 ? 14.064 51.717 96.506 1.00 15.51 382 PRO A N 1
ATOM 3220 C CA . PRO A 1 382 ? 13.029 51.785 95.464 1.00 16.62 382 PRO A CA 1
ATOM 3221 C C . PRO A 1 382 ? 11.779 52.484 95.993 1.00 14.65 382 PRO A C 1
ATOM 3222 O O . PRO A 1 382 ? 11.569 52.559 97.211 1.00 16.35 382 PRO A O 1
ATOM 3226 N N . THR A 1 383 ? 10.938 52.987 95.077 1.00 15.93 383 THR A N 1
ATOM 3227 C CA . THR A 1 383 ? 9.889 53.921 95.517 1.00 16.08 383 THR A CA 1
ATOM 3228 C C . THR A 1 383 ? 8.720 53.307 96.243 1.00 17.38 383 THR A C 1
ATOM 3229 O O . THR A 1 383 ? 7.912 54.020 96.860 1.00 20.88 383 THR A O 1
ATOM 3233 N N . ASN A 1 384 ? 8.622 51.995 96.142 1.00 18.41 384 ASN A N 1
ATOM 3234 C CA . ASN A 1 384 ? 7.582 51.273 96.905 1.00 18.43 384 ASN A CA 1
ATOM 3235 C C . ASN A 1 384 ? 7.946 51.015 98.372 1.00 18.58 384 ASN A C 1
ATOM 3236 O O . ASN A 1 384 ? 7.081 50.540 99.149 1.00 23.17 384 ASN A O 1
ATOM 3241 N N . GLU A 1 385 ? 9.180 51.319 98.756 1.00 18.88 385 GLU A N 1
ATOM 3242 C CA . GLU A 1 385 ? 9.587 51.137 100.132 1.00 18.09 385 GLU A CA 1
ATOM 3243 C C . GLU A 1 385 ? 9.072 52.315 100.940 1.00 19.75 385 GLU A C 1
ATOM 3244 O O . GLU A 1 385 ? 8.611 53.346 100.374 1.00 23.73 385 GLU A O 1
ATOM 3250 N N . THR A 1 386 ? 9.133 52.184 102.256 1.00 22.81 386 THR A N 1
ATOM 3251 C CA . THR A 1 386 ? 8.829 53.290 103.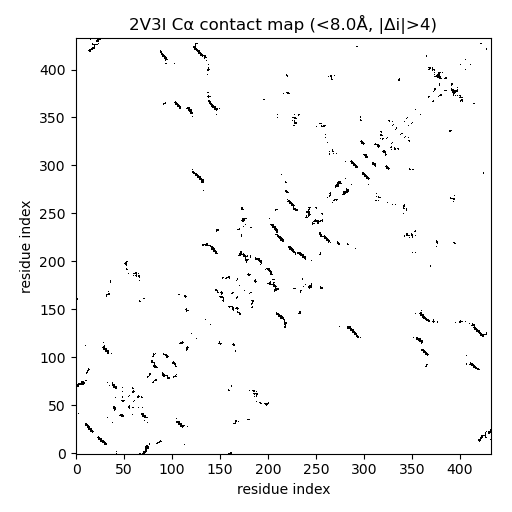135 1.00 23.53 386 THR A CA 1
ATOM 3252 C C . THR A 1 386 ? 9.953 53.500 104.126 1.00 23.00 386 THR A C 1
ATOM 3253 O O . THR A 1 386 ? 10.950 52.773 104.111 1.00 22.34 386 THR A O 1
ATOM 3257 N N . SER A 1 387 ? 9.778 54.478 105.004 1.00 23.73 387 SER A N 1
ATOM 3258 C CA . SER A 1 387 ? 10.762 54.736 106.030 1.00 24.85 387 SER A CA 1
ATOM 3259 C C . SER A 1 387 ? 10.990 53.557 106.964 1.00 26.64 387 SER A C 1
ATOM 3260 O O . SER A 1 387 ? 12.020 53.506 107.649 1.00 28.36 387 SER A O 1
ATOM 3263 N N . SER A 1 388 ? 10.055 52.602 106.996 1.00 24.02 388 SER A N 1
ATOM 3264 C CA . SER A 1 388 ? 10.279 51.386 107.790 1.00 25.04 388 SER A CA 1
ATOM 3265 C C . SER A 1 388 ? 11.311 50.417 107.186 1.00 24.38 388 SER A C 1
ATOM 3266 O O . SER A 1 388 ? 11.796 49.513 107.876 1.00 27.69 388 SER A O 1
ATOM 3269 N N . THR A 1 389 ? 11.652 50.593 105.905 1.00 19.45 389 THR A N 1
ATOM 3270 C CA . THR A 1 389 ? 12.693 49.781 105.281 1.00 19.04 389 THR A CA 1
ATOM 3271 C C . THR A 1 389 ? 14.042 50.450 105.554 1.00 16.64 389 THR A C 1
ATOM 3272 O O . THR A 1 389 ? 14.277 51.568 105.115 1.00 16.38 389 THR A O 1
ATOM 3276 N N . PRO A 1 390 ? 14.957 49.772 106.259 1.00 18.02 390 PRO A N 1
ATOM 3277 C CA . PRO A 1 390 ? 16.223 50.438 106.589 1.00 17.32 390 PRO A CA 1
ATOM 3278 C C . PRO A 1 390 ? 16.958 50.928 105.354 1.00 14.75 390 PRO A C 1
ATOM 3279 O O . PRO A 1 390 ? 17.164 50.178 104.414 1.00 16.21 390 PRO A O 1
ATOM 3283 N N . GLY A 1 391 ? 17.320 52.206 105.389 1.00 15.01 391 GLY A N 1
ATOM 3284 C CA . GLY A 1 391 ? 18.101 52.820 104.322 1.00 13.26 391 GLY A CA 1
ATOM 3285 C C . GLY A 1 391 ? 17.298 53.224 103.114 1.00 12.76 391 GLY A C 1
ATOM 3286 O O . GLY A 1 391 ? 17.888 53.800 102.195 1.00 13.36 391 GLY A O 1
ATOM 3287 N N . ALA A 1 392 ? 15.994 52.954 103.050 1.00 13.54 392 ALA A N 1
ATOM 3288 C CA . ALA A 1 392 ? 15.263 53.282 101.831 1.00 12.91 392 ALA A CA 1
ATOM 3289 C C . ALA A 1 392 ? 15.226 54.783 101.592 1.00 11.54 392 ALA A C 1
ATOM 3290 O O . ALA A 1 392 ? 15.295 55.197 100.420 1.00 12.91 392 ALA A O 1
ATOM 3292 N N . VAL A 1 393 ? 15.058 55.563 102.646 1.00 12.28 393 VAL A N 1
ATOM 3293 C CA . VAL A 1 393 ? 14.936 57.021 102.521 1.00 12.63 393 VAL A CA 1
ATOM 3294 C C . VAL A 1 393 ? 16.329 57.644 102.477 1.00 11.93 393 VAL A C 1
ATOM 3295 O O . VAL A 1 393 ? 17.073 57.628 103.468 1.00 13.23 393 VAL A O 1
ATOM 3299 N N . ARG A 1 394 ? 16.685 58.175 101.328 1.00 12.82 394 ARG A N 1
ATOM 3300 C CA . ARG A 1 394 ? 17.976 58.857 101.111 1.00 12.98 394 ARG A CA 1
ATOM 3301 C C . ARG A 1 394 ? 17.911 60.344 101.203 1.00 12.16 394 ARG A C 1
ATOM 3302 O O . ARG A 1 394 ? 18.944 60.993 101.374 1.00 14.92 394 ARG A O 1
ATOM 3310 N N . GLY A 1 395 ? 16.725 60.914 100.988 1.00 12.57 395 GLY A N 1
ATOM 3311 C CA . GLY A 1 395 ? 16.541 62.331 101.095 1.00 12.04 395 GLY A CA 1
ATOM 3312 C C . GLY A 1 395 ? 15.042 62.639 101.083 1.00 12.03 395 GLY A C 1
ATOM 3313 O O . GLY A 1 395 ? 14.230 61.720 101.027 1.00 14.01 395 GLY A O 1
ATOM 3314 N N . SER A 1 396 ? 14.728 63.929 101.154 1.00 12.12 396 SER A N 1
ATOM 3315 C CA . SER A 1 396 ? 13.338 64.360 101.347 1.00 13.35 396 SER A CA 1
ATOM 3316 C C . SER A 1 396 ? 12.601 64.611 100.018 1.00 13.13 396 SER A C 1
ATOM 3317 O O . SER A 1 396 ? 11.443 65.006 100.054 1.00 15.69 396 SER A O 1
ATOM 3320 N N . CYS A 1 397 ? 13.245 64.414 98.879 1.00 12.30 397 CYS A N 1
ATOM 3321 C CA . CYS A 1 397 ? 12.555 64.639 97.607 1.00 12.80 397 CYS A CA 1
ATOM 3322 C C . CYS A 1 397 ? 11.422 63.621 97.426 1.00 11.70 397 CYS A C 1
ATOM 3323 O O . CYS A 1 397 ? 11.571 62.437 97.738 1.00 12.05 397 CYS A O 1
ATOM 3326 N N . SER A 1 398 ? 10.339 64.065 96.798 1.00 12.32 398 SER A N 1
ATOM 3327 C CA . SER A 1 398 ? 9.257 63.167 96.429 1.00 12.52 398 SER A CA 1
ATOM 3328 C C . SER A 1 398 ? 9.745 62.047 95.538 1.00 10.98 398 SER A C 1
ATOM 3329 O O . SER A 1 398 ? 10.597 62.263 94.660 1.00 11.14 398 SER A O 1
ATOM 3332 N N . THR A 1 399 ? 9.121 60.872 95.660 1.00 11.30 399 THR A N 1
ATOM 3333 C CA . THR A 1 399 ? 9.397 59.780 94.738 1.00 11.69 399 THR A CA 1
ATOM 3334 C C . THR A 1 399 ? 8.915 60.075 93.298 1.00 10.87 399 THR A C 1
ATOM 3335 O O . THR A 1 399 ? 9.256 59.331 92.389 1.00 11.48 399 THR A O 1
ATOM 3339 N N . SER A 1 400 ? 8.161 61.161 93.105 1.00 11.31 400 SER A N 1
ATOM 3340 C CA . SER A 1 400 ? 7.783 61.650 91.764 1.00 11.01 400 SER A CA 1
ATOM 3341 C C . SER A 1 400 ? 8.794 62.600 91.147 1.00 10.02 400 SER A C 1
ATOM 3342 O O . SER A 1 400 ? 8.555 63.042 90.012 1.00 11.32 400 SER A O 1
ATOM 3345 N N . SER A 1 401 ? 9.830 62.965 91.881 1.00 10.45 401 SER A N 1
ATOM 3346 C CA . SER A 1 401 ? 10.765 63.983 91.419 1.00 11.05 401 SER A CA 1
ATOM 3347 C C . SER A 1 401 ? 11.741 63.489 90.380 1.00 10.01 401 SER A C 1
ATOM 3348 O O . SER A 1 401 ? 11.954 62.301 90.175 1.00 10.49 401 SER A O 1
ATOM 3351 N N . GLY A 1 402 ? 12.410 64.435 89.716 1.00 10.63 402 GLY A N 1
ATOM 3352 C CA . GLY A 1 402 ? 13.532 64.122 88.875 1.00 10.33 402 GLY A CA 1
ATOM 3353 C C . GLY A 1 402 ? 13.243 63.574 87.506 1.00 10.00 402 GLY A C 1
ATOM 3354 O O . GLY A 1 402 ? 14.180 63.081 86.846 1.00 9.79 402 GLY A O 1
ATOM 3355 N N . VAL A 1 403 ? 12.001 63.673 87.020 1.00 9.67 403 VAL A N 1
ATOM 3356 C CA . VAL A 1 403 ? 11.766 63.241 85.637 1.00 10.09 403 VAL A CA 1
ATOM 3357 C C . VAL A 1 403 ? 12.570 64.193 84.720 1.00 8.87 403 VAL A C 1
ATOM 3358 O O . VAL A 1 403 ? 12.356 65.399 84.773 1.00 10.20 403 VAL A O 1
ATOM 3362 N N . PRO A 1 404 ? 13.456 63.657 83.878 1.00 8.86 404 PRO A N 1
ATOM 3363 C CA . PRO A 1 404 ? 14.330 64.554 83.115 1.00 9.60 404 PRO A CA 1
ATOM 3364 C C . PRO A 1 404 ? 13.595 65.629 82.319 1.00 9.85 404 PRO A C 1
ATOM 3365 O O . PRO A 1 404 ? 13.977 66.808 82.380 1.00 10.96 404 PRO A O 1
ATOM 3369 N N . ALA A 1 405 ? 12.603 65.239 81.551 1.00 10.45 405 ALA A N 1
ATOM 3370 C CA . ALA A 1 405 ? 11.955 66.238 80.707 1.00 11.89 405 ALA A CA 1
ATOM 3371 C C . ALA A 1 405 ? 11.340 67.338 81.581 1.00 11.22 405 ALA A C 1
ATOM 3372 O O . ALA A 1 405 ? 11.278 68.505 81.184 1.00 13.03 405 ALA A O 1
ATOM 3374 N N . GLN A 1 406 ? 10.824 66.961 82.752 1.00 11.24 406 GLN A N 1
ATOM 3375 C CA . GLN A 1 406 ? 10.196 67.935 83.644 1.00 10.95 406 GLN A CA 1
ATOM 3376 C C . GLN A 1 406 ? 11.213 68.879 84.258 1.00 10.22 406 GLN A C 1
ATOM 3377 O O . GLN A 1 406 ? 11.007 70.100 84.246 1.00 12.28 406 GLN A O 1
ATOM 3383 N N A VAL A 1 407 ? 12.302 68.378 84.863 0.50 10.81 407 VAL A N 1
ATOM 3384 N N B VAL A 1 407 ? 12.301 68.310 84.788 0.50 10.50 407 VAL A N 1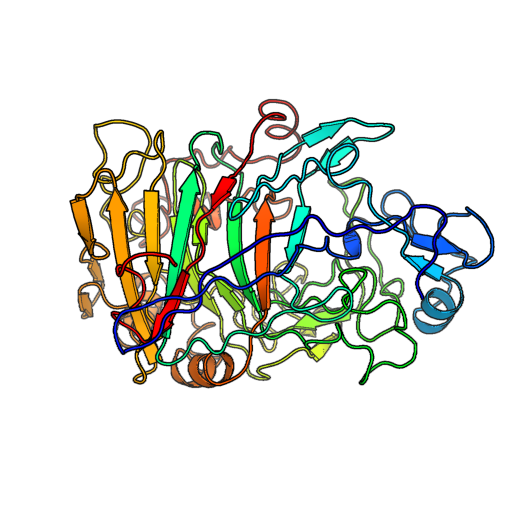
ATOM 3385 C CA A VAL A 1 407 ? 13.282 69.314 85.451 0.50 10.06 407 VAL A CA 1
ATOM 3386 C CA B VAL A 1 407 ? 13.275 69.154 85.424 0.50 10.33 407 VAL A CA 1
ATOM 3387 C C A VAL A 1 407 ? 14.045 70.122 84.389 0.50 10.41 407 VAL A C 1
ATOM 3388 C C B VAL A 1 407 ? 13.960 70.071 84.399 0.50 10.10 407 VAL A C 1
ATOM 3389 O O A VAL A 1 407 ? 14.497 71.248 84.648 0.50 11.56 407 VAL A O 1
ATOM 3390 O O B VAL A 1 407 ? 14.217 71.242 84.687 0.50 10.34 407 VAL A O 1
ATOM 3397 N N . GLU A 1 408 ? 14.187 69.572 83.182 1.00 10.15 408 GLU A N 1
ATOM 3398 C CA . GLU A 1 408 ? 14.795 70.356 82.113 1.00 10.90 408 GLU A CA 1
ATOM 3399 C C . GLU A 1 408 ? 13.873 71.531 81.715 1.00 11.28 408 GLU A C 1
ATOM 3400 O O . GLU A 1 408 ? 14.349 72.614 81.376 1.00 12.75 408 GLU A O 1
ATOM 3406 N N A SER A 1 409 ? 12.564 71.255 81.727 0.50 12.29 409 SER A N 1
ATOM 3407 N N B SER A 1 409 ? 12.556 71.351 81.713 0.50 11.47 409 SER A N 1
ATOM 3408 C CA A SER A 1 409 ? 11.537 72.237 81.420 0.50 12.94 409 SER A CA 1
ATOM 3409 C CA B SER A 1 409 ? 11.660 72.460 81.391 0.50 12.94 409 SER A CA 1
ATOM 3410 C C A SER A 1 409 ? 11.375 73.294 82.510 0.50 13.28 409 SER A C 1
ATOM 3411 C C B SER A 1 409 ? 11.557 73.431 82.563 0.50 12.25 409 SER A C 1
ATOM 3412 O O A SER A 1 409 ? 11.108 74.450 82.194 0.50 15.25 409 SER A O 1
ATOM 3413 O O B SER A 1 409 ? 11.505 74.662 82.368 0.50 12.22 409 SER A O 1
ATOM 3418 N N . GLN A 1 410 ? 11.448 72.896 83.785 1.00 12.51 410 GLN A N 1
ATOM 3419 C CA . GLN A 1 410 ? 11.188 73.758 84.957 1.00 12.72 410 GLN A CA 1
ATOM 3420 C C . GLN A 1 410 ? 12.402 74.467 85.501 1.00 12.85 410 GLN A C 1
ATOM 3421 O O . GLN A 1 410 ? 12.260 75.568 86.007 1.00 14.90 410 GLN A O 1
ATOM 3427 N N . SER A 1 411 ? 13.571 73.847 85.390 1.00 11.75 411 SER A N 1
ATOM 3428 C CA . SER A 1 411 ? 14.778 74.364 86.003 1.00 11.51 411 SER A CA 1
ATOM 3429 C C . SER A 1 411 ? 15.938 74.466 85.029 1.00 11.32 411 SER A C 1
ATOM 3430 O O . SER A 1 411 ? 17.066 74.081 85.389 1.00 11.02 411 SER A O 1
ATOM 3433 N N . PRO A 1 412 ? 15.721 75.008 83.827 1.00 11.32 412 PRO A N 1
ATOM 3434 C CA . PRO A 1 412 ? 16.816 75.014 82.859 1.00 11.23 412 PRO A CA 1
ATOM 3435 C C . PRO A 1 412 ? 18.017 75.834 83.308 1.00 10.92 412 PRO A C 1
ATOM 3436 O O . PRO A 1 412 ? 19.138 75.582 82.819 1.00 11.98 412 PRO A O 1
ATOM 3440 N N . ASN A 1 413 ? 17.797 76.845 84.157 1.00 11.32 413 ASN A N 1
ATOM 3441 C CA . ASN A 1 413 ? 18.877 77.707 84.633 1.00 12.41 413 ASN A CA 1
ATOM 3442 C C . ASN A 1 413 ? 19.560 77.179 85.883 1.00 12.33 413 ASN A C 1
ATOM 3443 O O . ASN A 1 413 ? 20.425 77.849 86.437 1.00 13.34 413 ASN A O 1
ATOM 3448 N N . ALA A 1 414 ? 19.259 75.940 86.285 1.00 11.23 414 ALA A N 1
ATOM 3449 C CA . ALA A 1 414 ? 20.054 75.299 87.344 1.00 11.07 414 ALA A CA 1
ATOM 3450 C C . ALA A 1 414 ? 21.527 75.289 86.947 1.00 10.28 414 ALA A C 1
ATOM 3451 O O . ALA A 1 414 ? 21.855 75.287 85.765 1.00 10.85 414 ALA A O 1
ATOM 3453 N N . LYS A 1 415 ? 22.402 75.250 87.940 1.00 10.57 415 LYS A N 1
ATOM 3454 C CA . LYS A 1 415 ? 23.827 75.267 87.678 1.00 10.74 415 LYS A CA 1
ATOM 3455 C C . LYS A 1 415 ? 24.527 74.795 88.944 1.00 10.54 415 LYS A C 1
ATOM 3456 O O . LYS A 1 415 ? 23.964 74.861 90.046 1.00 10.76 415 LYS A O 1
ATOM 3462 N N . VAL A 1 416 ? 25.758 74.369 88.759 1.00 10.07 416 VAL A N 1
ATOM 3463 C CA . VAL A 1 416 ? 26.670 74.092 89.890 1.00 9.97 416 VAL A CA 1
ATOM 3464 C C . VAL A 1 416 ? 27.950 74.885 89.683 1.00 9.81 416 VAL A C 1
ATOM 3465 O O . VAL A 1 416 ? 28.408 75.033 88.542 1.00 10.43 416 VAL A O 1
ATOM 3469 N N . THR A 1 417 ? 28.581 75.331 90.782 1.00 9.95 417 THR A N 1
ATOM 3470 C CA . THR A 1 417 ? 29.879 75.984 90.714 1.00 10.37 417 THR A CA 1
ATOM 3471 C C . THR A 1 417 ? 30.814 75.283 91.688 1.00 9.87 417 THR A C 1
ATOM 3472 O O . THR A 1 417 ? 30.541 75.263 92.896 1.00 10.71 417 THR A O 1
ATOM 3476 N N . PHE A 1 418 ? 31.899 74.749 91.137 1.00 10.18 418 PHE A N 1
ATOM 3477 C CA . PHE A 1 418 ? 32.983 74.157 91.915 1.00 10.40 418 PHE A CA 1
ATOM 3478 C C . PHE A 1 418 ? 34.158 75.117 91.892 1.00 10.92 418 PHE A C 1
ATOM 3479 O O . PHE A 1 418 ? 34.484 75.654 90.832 1.00 12.37 418 PHE A O 1
ATOM 3487 N N . SER A 1 419 ? 34.840 75.300 93.018 1.00 10.75 419 SER A N 1
ATOM 3488 C CA . SER A 1 419 ? 35.939 76.288 93.040 1.00 11.90 419 SER A CA 1
ATOM 3489 C C . SER A 1 419 ? 36.966 75.946 94.092 1.00 11.63 419 SER A C 1
ATOM 3490 O O . SER A 1 419 ? 36.740 75.099 94.977 1.00 10.77 419 SER A O 1
ATOM 3493 N N . ASN A 1 420 ? 38.112 76.599 93.984 1.00 12.00 420 ASN A N 1
ATOM 3494 C CA . ASN A 1 420 ? 39.131 76.540 94.984 1.00 12.30 420 ASN A CA 1
ATOM 3495 C C . ASN A 1 420 ? 39.542 75.103 95.335 1.00 11.13 420 ASN A C 1
ATOM 3496 O O . ASN A 1 420 ? 39.631 74.734 96.520 1.00 11.30 420 ASN A O 1
ATOM 3501 N N . ILE A 1 421 ? 39.888 74.325 94.321 1.00 10.89 421 ILE A N 1
ATOM 3502 C CA . ILE A 1 421 ? 40.408 72.988 94.511 1.00 10.34 421 ILE A CA 1
ATOM 3503 C C . ILE A 1 421 ? 41.781 73.090 95.128 1.00 10.96 421 ILE A C 1
ATOM 3504 O O . ILE A 1 421 ? 42.646 73.875 94.648 1.00 12.31 421 ILE A O 1
ATOM 3509 N N . LYS A 1 422 ? 42.017 72.299 96.173 1.00 10.18 422 LYS A N 1
ATOM 3510 C CA . LYS A 1 422 ? 43.307 72.209 96.830 1.00 10.54 422 LYS A CA 1
ATOM 3511 C C . LYS A 1 422 ? 43.588 70.756 97.086 1.00 9.93 422 LYS A C 1
ATOM 3512 O O . LYS A 1 422 ? 42.667 70.001 97.534 1.00 11.53 422 LYS A O 1
ATOM 3518 N N . PHE A 1 423 ? 44.821 70.315 96.874 1.00 10.25 423 PHE A N 1
ATOM 3519 C CA . PHE A 1 423 ? 45.161 68.909 96.986 1.00 9.60 423 PHE A CA 1
ATOM 3520 C C . PHE A 1 423 ? 46.548 68.805 97.581 1.00 9.73 423 PHE A C 1
ATOM 3521 O O . PHE A 1 423 ? 47.472 69.534 97.147 1.00 11.84 423 PHE A O 1
ATOM 3529 N N . GLY A 1 424 ? 46.757 67.884 98.503 1.00 10.00 424 GLY A N 1
ATOM 3530 C CA . GLY A 1 424 ? 48.074 67.632 99.043 1.00 11.35 424 GLY A CA 1
ATOM 3531 C C . GLY A 1 424 ? 47.996 66.651 100.169 1.00 9.60 424 GLY A C 1
ATOM 3532 O O . GLY A 1 424 ? 46.939 66.032 100.399 1.00 9.54 424 GLY A O 1
ATOM 3533 N N . PRO A 1 425 ? 49.083 66.459 100.917 1.00 9.80 425 PRO A N 1
ATOM 3534 C CA . PRO A 1 425 ? 49.068 65.521 102.038 1.00 9.72 425 PRO A CA 1
ATOM 3535 C C . PRO A 1 425 ? 47.945 65.848 102.992 1.00 8.73 425 PRO A C 1
ATOM 3536 O O . PRO A 1 425 ? 47.550 66.990 103.191 1.00 9.34 425 PRO A O 1
ATOM 3540 N N . ILE A 1 426 ? 47.477 64.792 103.673 1.00 8.77 426 ILE A N 1
ATOM 3541 C CA . ILE A 1 426 ? 46.507 64.992 104.756 1.00 8.23 426 ILE A CA 1
ATOM 3542 C C . ILE A 1 426 ? 47.034 66.074 105.717 1.00 8.68 426 ILE A C 1
ATOM 3543 O O . ILE A 1 426 ? 48.204 66.092 106.094 1.00 8.89 426 ILE A O 1
ATOM 3548 N N . GLY A 1 427 ? 46.123 66.957 106.117 1.00 8.49 427 GLY A N 1
ATOM 3549 C CA . GLY A 1 427 ? 46.444 68.062 107.040 1.00 9.32 427 GLY A CA 1
ATOM 3550 C C . GLY A 1 427 ? 46.998 69.312 106.395 1.00 10.09 427 GLY A C 1
ATOM 3551 O O . GLY A 1 427 ? 47.219 70.278 107.100 1.00 11.35 427 GLY A O 1
ATOM 3552 N N . SER A 1 428 ? 47.196 69.298 105.060 1.00 9.53 428 SER A N 1
ATOM 3553 C CA . SER A 1 428 ? 47.906 70.413 104.409 1.00 10.81 428 SER A CA 1
ATOM 3554 C C . SER A 1 428 ? 47.000 71.422 103.723 1.00 10.63 428 SER A C 1
ATOM 3555 O O . SER A 1 428 ? 47.467 72.544 103.462 1.00 13.40 428 SER A O 1
ATOM 3558 N N . THR A 1 429 ? 45.757 71.072 103.363 1.00 9.94 429 THR A N 1
ATOM 3559 C CA . THR A 1 429 ? 44.998 71.919 102.437 1.00 10.73 429 THR A CA 1
ATOM 3560 C C . THR A 1 429 ? 44.328 73.116 103.073 1.00 12.43 429 THR A C 1
ATOM 3561 O O . THR A 1 429 ? 43.848 73.992 102.340 1.00 15.47 429 THR A O 1
ATOM 3565 N N . GLY A 1 430 ? 44.287 73.184 104.390 1.00 12.01 430 GLY A N 1
ATOM 3566 C CA . GLY A 1 430 ? 43.718 74.367 105.065 1.00 14.45 430 GLY A CA 1
ATOM 3567 C C . GLY A 1 430 ? 44.740 75.485 105.258 1.00 14.23 430 GLY A C 1
ATOM 3568 O O . GLY A 1 430 ? 44.393 76.547 105.779 1.00 16.57 430 GLY A O 1
ATOM 3569 N N . ASN A 1 431 ? 45.990 75.282 104.825 1.00 13.65 431 ASN A N 1
ATOM 3570 C CA . ASN A 1 431 ? 47.044 76.295 104.935 1.00 14.38 431 ASN A CA 1
ATOM 3571 C C . ASN A 1 431 ? 46.884 77.315 103.818 1.00 15.14 431 ASN A C 1
ATOM 3572 O O . ASN A 1 431 ? 46.100 77.118 102.891 1.00 16.74 431 ASN A O 1
ATOM 3577 N N . PRO A 1 432 ? 47.546 78.465 103.942 1.00 18.33 432 PRO A N 1
ATOM 3578 C CA . PRO A 1 432 ? 47.277 79.565 102.986 1.00 19.54 432 PRO A CA 1
ATOM 3579 C C . PRO A 1 432 ? 47.574 79.176 101.530 1.00 18.32 432 PRO A C 1
ATOM 3580 O O . PRO A 1 432 ? 48.619 78.600 101.208 1.00 21.13 432 PRO A O 1
ATOM 3584 N N . SER A 1 433 ? 46.649 79.541 100.653 1.00 22.27 433 SER A N 1
ATOM 3585 C CA . SER A 1 433 ? 46.873 79.375 99.225 1.00 21.98 433 SER A CA 1
ATOM 3586 C C . SER A 1 433 ? 48.022 80.245 98.751 1.00 23.98 433 SER A C 1
ATOM 3587 O O . SER A 1 433 ? 48.260 81.317 99.303 1.00 24.53 433 SER A O 1
ATOM 3590 N N . GLY A 1 434 ? 48.788 79.754 97.776 1.00 22.44 434 GLY A N 1
ATOM 3591 C CA . GLY A 1 434 ? 49.896 80.543 97.244 1.00 24.16 434 GLY A CA 1
ATOM 3592 C C . GLY A 1 434 ? 49.418 81.542 96.217 1.00 27.34 434 GLY A C 1
ATOM 3593 O O . GLY A 1 434 ? 50.115 82.541 95.985 1.00 28.74 434 GLY A O 1
#

Solvent-accessible surface area: 16067 Å² total

CATH classification: 2.70.100.10

Secondary structure (DSSP, 8-state):
-B--SS---PPEEEEEEE-TTS-EEEEEEEEEE-GGGS-EEETTSS-BSEETTEE-TTT-SSHHHHHHHEEE----HHHHH-EEEETTEEEEESEEESSSEEE-EEEEEEEETTEE--EE-TTEEEEEEEE-TT--TTEEEEEEEE---TTTTTTT-TT--S-GGGT----BTT--S--SEETTEE--TT-EE-TT-TT-EE-SEEEE--EEEEEEE-SS-EEEEEE-BSS-S-EEEEGGGG-STTSS-SSSSSB-SS---B-TTTTT-TTSEESSTTSSEETTS-EEEEEEE-TTS-EEEEEEETTEEEE---EEETTEEESSB-HHHHHHHHHHH---HHHHTTHHHHHHHHHHSEEEEEEEEEE-TTTTTHHHHSBSSTT--TTSTT-B-SSS-TT---HHHHHHH-TT-EEEEEEEEEEETT-TTSPP-

InterPro domains:
  IPR000254 Cellulose-binding domain [PF00734] (481-509)
  IPR000254 Cellulose-binding domain [PS00562] (485-512)
  IPR000254 Cellulose-binding domain [PS51164] (477-513)
  IPR000254 Cellulose-binding domain [SM002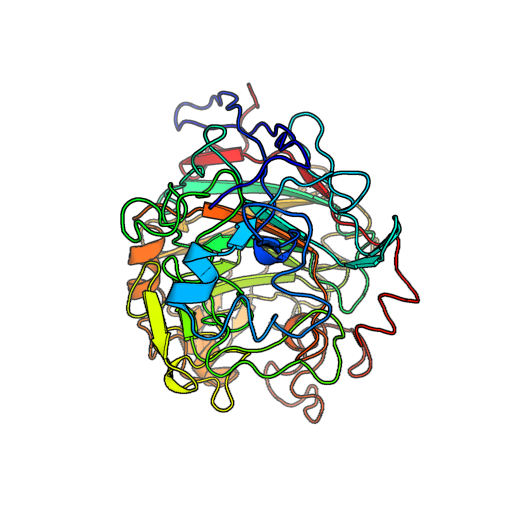36] (480-513)
  IPR001722 Glycoside hydrolase, family 7 [PF00840] (21-446)
  IPR001722 Glycoside hydrolase, family 7 [PR00734] (42-59)
  IPR001722 Glycoside hydrolase, family 7 [PR00734] (76-95)
  IPR001722 Glycoside hydrolase, family 7 [PR00734] (134-154)
  IPR001722 Glycoside hydrolase, family 7 [PR00734] (154-172)
  IPR001722 Glycoside hydrolase, family 7 [PR00734] (178-194)
  IPR001722 Glycoside hydrolase, family 7 [PR00734] (224-247)
  IPR001722 Glycoside hydrolase, family 7 [PR00734] (298-311)
  IPR001722 Glycoside hydrolase, family 7 [PR00734] (377-396)
  IPR001722 Glycoside hydrolase, family 7 [PR00734] (429-446)
  IPR001722 Glycoside hydrolase, family 7 [PTHR33753] (4-447)
  IPR001722 Glycoside hydrolase, family 7 [cd07999] (25-441)
  IPR013320 Concanavalin A-like lectin/glucanase domain superfamily [SSF49899] (19-447)
  IPR035971 Cellulose-binding domain superfamily [SSF57180] (479-513)
  IPR037019 Glycoside hydrolase family 7, catalytic domain superfamily [G3DSA:2.70.100.10] (18-450)

Radius of gyration: 20.54 Å; Cα contacts (8 Å, |Δi|>4): 1356; chains: 1; bounding box: 48×41×60 Å

Organism: Hypocrea jecorina (NCBI:txid51453)

Foldseek 3Di:
DEDEPPPADFAKAKAWEWEPVFAIEIDIWGKAFAQLQFFKAFRVDNHGQADQAAGDCVCPVDFASVLVGIHTYHDPCCQQFVWDDDYFKIKGFAWHDHVHIDGKTKMFIAPDLQWGDWAQAEQKKKKWKKQQQLFDAQKWWFKKWWQWHGFLQCVPAVSPPCTVNNNHTDAEQQQAQFDQDDSNTGQNAQWDGDPAGRRTTGGQKGKHAWMWTCWIDHQWWIKTFTKFFLDHHIDMDGALQSAGLRHPHNDNYTIQNQGQMDIPVLLPCNQDGHDDDSHVHHSNDMKMKMWHQYNVLKIWIWIADPRDIGTQDWGDAPPDTDRIRDPVSSVSCCVQQNDCRCVVNPHSVRSSVNSNDIIIIMTMMDGDCRQSCCLTAAFPPQPDDPVRRSRGNTHDHSPHRNPVVCCVVSSRRMMMMGHMYMYRPPTRVRDHD

Sequence (433 aa):
SACTLQQSETHPPPLLTTWWQQKKCCSSSGGTCCTTQQQQTTGGSVVIDANWRWTHATNSSSTNCYDGNTTWSSTLCPDNETCAKNCCLDGAAYASSTYGVTTTTSSGGNNSSLLSSIGFVTQSAQKNVGARLYLMMASDDTTYQEFTLLGNEFSFDVDVSQLPCGLLNGALYFVSMDADGGVSKYYPTNTAGAKYGTGYCDSQCPRDLKFINGQANVEGWEPPSSSSNNNANTGIGGHGSCCSEMDIIWEANSISEALTPHPCTTVGQEICEGDGCGGTYSDDNNRRYYGGGGTCDPDDGCDWNPYYRLGNTSSFYGPGSSFTLDTTKKLTVVTQQFETSGAINRYYVQNGVTFQQPNAELGSYSGNELNDDDYCTAEEAEFGGSSSFSDKGGLTQFKKATSSGGMVLVMSLWDDYYANMLWLDSTYPTNETSSTPGAVRGSCSTSSGVPAQVVESSQSPNAKVTFSNIKFGPIGSTGNPSG

B-factor: mean 14.83, std 7.82, range [5.49, 52.54]

Nearest PDB structures (foldseek):
  4d5q-assembly1_A-2  TM=1.002E+00  e=1.451E-101  Trichoderma reesei QM9414
  4d5i-assembly1_A  TM=1.001E+00  e=2.763E-101  Trichoderma reesei QM9414
  4d5j-assembly1_A  TM=1.002E+00  e=3.702E-101  Trichoderma reesei
  4v0z-assembly1_A  TM=1.001E+00  e=4.081E-100  Trichoderma reesei QM9414
  1egn-assembly1_A  TM=1.002E+00  e=8.567E-99  Trichoderma reesei